Protein AF-A0A2V6SIL0-F1 (afdb_monomer)

Radius of gyration: 30.92 Å; Cα contacts (8 Å, |Δi|>4): 1369; chains: 1; bounding box: 88×94×76 Å

Solvent-accessible surface area (backbone atoms only — not comparable to full-atom values): 35237 Å² total; per-residue (Å²): 139,83,63,73,65,68,57,54,63,61,58,57,64,60,68,81,67,70,70,85,80,81,82,84,86,81,89,90,87,83,90,81,81,90,75,80,83,78,83,80,82,80,86,76,86,76,74,92,73,89,85,68,92,45,34,38,37,54,43,75,48,79,45,84,50,100,74,30,46,32,41,40,38,36,25,81,34,60,66,51,72,51,77,49,77,44,85,84,74,31,29,44,36,38,39,30,46,50,15,41,59,60,46,94,62,67,49,76,51,93,53,84,52,43,49,32,38,39,60,44,65,73,48,94,47,24,19,33,35,38,39,34,34,78,52,86,71,59,72,50,76,46,85,38,71,50,18,40,37,37,37,37,54,34,100,87,55,84,80,83,87,79,81,85,79,83,77,76,85,82,77,77,85,81,88,78,85,87,82,89,89,86,82,90,81,88,83,90,86,88,87,88,87,80,89,83,90,85,88,87,81,91,85,91,87,87,89,89,90,80,88,81,77,83,88,83,83,88,85,69,87,69,78,67,62,72,49,71,40,36,37,41,34,47,34,42,33,47,48,81,54,88,83,62,94,86,47,71,65,59,47,48,39,43,41,37,39,41,43,36,38,38,48,80,45,101,40,34,36,41,38,40,22,49,34,39,34,43,23,88,85,46,66,88,61,46,44,67,69,42,41,30,42,31,42,35,42,43,62,92,50,36,38,39,35,44,34,29,35,72,64,80,64,46,59,54,86,89,69,48,86,53,48,65,73,38,34,40,36,36,38,80,30,72,90,75,43,52,77,36,36,32,53,34,37,37,45,33,40,45,47,73,73,64,74,69,45,38,45,37,30,45,34,42,37,40,24,77,63,69,73,82,47,50,44,29,37,81,71,40,81,68,25,74,55,79,71,59,90,64,26,63,50,46,58,79,49,69,48,71,52,83,66,43,53,29,39,36,40,38,39,37,33,33,47,89,60,29,41,39,36,41,40,38,39,40,26,52,39,43,68,46,17,42,37,69,43,88,84,49,97,53,63,27,49,28,36,36,36,38,41,37,34,33,42,36,38,28,32,37,35,58,60,83,60,33,34,42,26,30,38,39,38,41,37,46,51,47,45,83,75,48,61,79,87,55,36,82,26,52,54,76,56,36,38,38,38,33,44,33,41,34,38,58,41,72,55,51,94,59,73,12,36,38,37,41,36,43,34,42,35,39,48,58,59,100,84,66,61,32,65,32,46,74,59,72,69,45,52,25,41,35,42,36,37,39,38,37,53,75,47,97,40,59,33,34,39,38,40,37,38,41,31,40,76,87,49,66,30,36,40,39,42,36,40,39,37,32,41,76,54,94,51,32,28,44,38,38,37,38,37,45,53,45,52,42,83,64,58,82,88,57,63,48,40,43,58,52,31,40,68,70,72,27,29,41,34,46,28,45,35,41,52,85

Nearest PDB structures (foldseek):
  5oyk-assembly1_A  TM=5.577E-01  e=7.199E-08  Vibrio cholerae
  1nqe-assembly1_A  TM=4.209E-01  e=1.460E-03  Escherichia coli
  7nsu-assembly1_F  TM=3.405E-01  e=3.612E-04  Escherichia coli K-12
  2guf-assembly1_A  TM=4.016E-01  e=1.081E-02  Escherichia coli
  3m8d-assembly1_A  TM=3.446E-01  e=9.850E-03  Escherichia coli

Structure (mmCIF, N/CA/C/O backbone):
data_AF-A0A2V6SIL0-F1
#
_entry.id   AF-A0A2V6SIL0-F1
#
loop_
_atom_site.group_PDB
_atom_site.id
_atom_site.type_symbol
_atom_site.label_atom_id
_atom_site.label_alt_id
_atom_site.label_comp_id
_atom_site.label_asym_id
_atom_site.label_entity_id
_atom_site.label_seq_id
_atom_site.pdbx_PDB_ins_code
_atom_site.Cartn_x
_atom_site.Cartn_y
_atom_site.Cartn_z
_atom_site.occupancy
_atom_site.B_iso_or_equiv
_atom_site.auth_seq_id
_atom_site.auth_comp_id
_atom_site.auth_asym_id
_atom_site.auth_atom_id
_atom_site.pdbx_PDB_model_num
ATOM 1 N N . MET A 1 1 ? 38.031 22.531 7.186 1.00 39.75 1 MET A N 1
ATOM 2 C CA . MET A 1 1 ? 37.177 23.581 7.786 1.00 39.75 1 MET A CA 1
ATOM 3 C C . MET A 1 1 ? 36.558 24.410 6.668 1.00 39.75 1 MET A C 1
ATOM 5 O O . MET A 1 1 ? 37.208 25.299 6.143 1.00 39.75 1 MET A O 1
ATOM 9 N N . VAL A 1 2 ? 35.334 24.079 6.254 1.00 36.38 2 VAL A N 1
ATOM 10 C CA . VAL A 1 2 ? 34.550 24.878 5.295 1.00 36.38 2 VAL A CA 1
ATOM 11 C C . VAL A 1 2 ? 33.497 25.618 6.114 1.00 36.38 2 VAL A C 1
ATOM 13 O O . VAL A 1 2 ? 32.780 25.004 6.903 1.00 36.38 2 VAL A O 1
ATOM 16 N N . SER A 1 3 ? 33.519 26.946 6.032 1.00 38.94 3 SER A N 1
ATOM 17 C CA . SER A 1 3 ? 32.994 27.841 7.063 1.00 38.94 3 SER A CA 1
ATOM 18 C C . SER A 1 3 ? 31.463 27.858 7.155 1.00 38.94 3 SER A C 1
ATOM 20 O O . SER A 1 3 ? 30.732 27.691 6.175 1.00 38.94 3 SER A O 1
ATOM 22 N N . ALA A 1 4 ? 30.971 28.136 8.365 1.00 39.72 4 ALA A N 1
ATOM 23 C CA . ALA A 1 4 ? 29.560 28.290 8.720 1.00 39.72 4 ALA A CA 1
ATOM 24 C C . ALA A 1 4 ? 28.791 29.343 7.881 1.00 39.72 4 ALA A C 1
ATOM 26 O O . ALA A 1 4 ? 27.559 29.382 7.922 1.00 39.72 4 ALA A O 1
ATOM 27 N N . ALA A 1 5 ? 29.489 30.152 7.074 1.00 35.28 5 ALA A N 1
ATOM 28 C CA . ALA A 1 5 ? 28.899 31.116 6.148 1.00 35.28 5 ALA A CA 1
ATOM 29 C C . ALA A 1 5 ? 28.174 30.443 4.963 1.00 35.28 5 ALA A C 1
ATOM 31 O O . ALA A 1 5 ? 27.100 30.897 4.569 1.00 35.28 5 ALA A O 1
ATOM 32 N N . ALA A 1 6 ? 28.669 29.298 4.468 1.00 37.69 6 ALA A N 1
ATOM 33 C CA . ALA A 1 6 ? 28.013 28.549 3.387 1.00 37.69 6 ALA A CA 1
ATOM 34 C C . ALA A 1 6 ? 26.720 27.845 3.846 1.00 37.69 6 ALA A C 1
ATOM 36 O O . ALA A 1 6 ? 25.821 27.593 3.043 1.00 37.69 6 ALA A O 1
ATOM 37 N N . ARG A 1 7 ? 26.590 27.571 5.155 1.00 40.12 7 ARG A N 1
ATOM 38 C CA . ARG A 1 7 ? 25.347 27.062 5.750 1.00 40.12 7 ARG A CA 1
ATOM 39 C C . ARG A 1 7 ? 24.312 28.176 5.920 1.00 40.12 7 ARG A C 1
ATOM 41 O O . ARG A 1 7 ? 23.167 27.959 5.550 1.00 40.12 7 ARG A O 1
ATOM 48 N N . ARG A 1 8 ? 24.684 29.383 6.371 1.00 37.78 8 ARG A N 1
ATOM 49 C CA . ARG A 1 8 ? 23.722 30.499 6.545 1.00 37.78 8 ARG A CA 1
ATOM 50 C C . ARG A 1 8 ? 23.115 31.001 5.227 1.00 37.78 8 ARG A C 1
ATOM 52 O O . ARG A 1 8 ? 21.925 31.302 5.201 1.00 37.78 8 ARG A O 1
ATOM 59 N N . ALA A 1 9 ? 23.869 30.985 4.125 1.00 34.94 9 ALA A N 1
ATOM 60 C CA . ALA A 1 9 ? 23.345 31.347 2.802 1.00 34.94 9 ALA A CA 1
ATOM 61 C C . ALA A 1 9 ? 22.309 30.339 2.245 1.00 34.94 9 ALA A C 1
ATOM 63 O O . ALA A 1 9 ? 21.453 30.720 1.451 1.00 34.94 9 ALA A O 1
ATOM 64 N N . ARG A 1 10 ? 22.322 29.074 2.703 1.00 39.62 10 ARG A N 1
ATOM 65 C CA . ARG A 1 10 ? 21.319 28.053 2.330 1.00 39.62 10 ARG A CA 1
ATOM 66 C C . ARG A 1 10 ? 20.006 28.151 3.113 1.00 39.62 10 ARG A C 1
ATOM 68 O O . ARG A 1 10 ? 18.981 27.716 2.604 1.00 39.62 10 ARG A O 1
ATOM 75 N N . TRP A 1 11 ? 20.010 28.748 4.307 1.00 33.84 11 TRP A N 1
ATOM 76 C CA . TRP A 1 11 ? 18.786 28.982 5.090 1.00 33.84 11 TRP A CA 1
ATOM 77 C C . TRP A 1 11 ? 18.030 30.244 4.647 1.00 33.84 11 TRP A C 1
ATOM 79 O O . TRP A 1 11 ? 16.808 30.292 4.754 1.00 33.84 11 TRP A O 1
ATOM 89 N N . ALA A 1 12 ? 18.719 31.241 4.079 1.00 31.34 12 ALA A N 1
ATOM 90 C CA . ALA A 1 12 ? 18.074 32.443 3.544 1.00 31.34 12 ALA A CA 1
ATOM 91 C C . ALA A 1 12 ? 17.20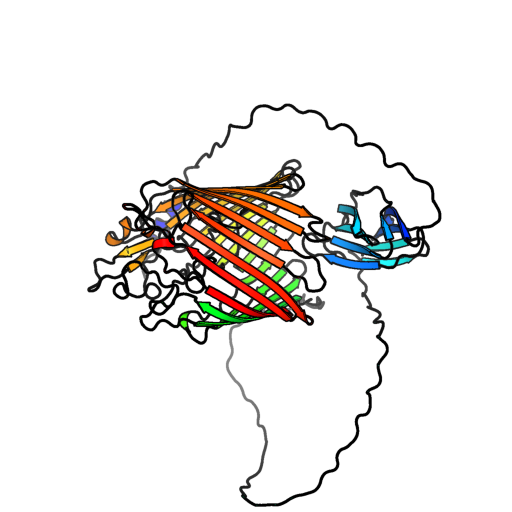8 32.151 2.298 1.00 31.34 12 ALA A C 1
ATOM 93 O O . ALA A 1 12 ? 16.141 32.740 2.148 1.00 31.34 12 ALA A O 1
ATOM 94 N N . SER A 1 13 ? 17.577 31.165 1.465 1.00 37.69 13 SER A N 1
ATOM 95 C CA . SER A 1 13 ? 16.779 30.787 0.283 1.00 37.69 13 SER A CA 1
ATOM 96 C C . SER A 1 13 ? 15.507 29.986 0.605 1.00 37.69 13 SER A C 1
ATOM 98 O O . SER A 1 13 ? 14.745 29.671 -0.311 1.00 37.69 13 SER A O 1
ATOM 100 N N . ILE A 1 14 ? 15.284 29.632 1.876 1.00 39.38 14 ILE A N 1
ATOM 101 C CA . ILE A 1 14 ? 14.040 29.012 2.349 1.00 39.38 14 ILE A CA 1
ATOM 102 C C . ILE A 1 14 ? 12.972 30.086 2.581 1.00 39.38 14 ILE A C 1
ATOM 104 O O . ILE A 1 14 ? 11.799 29.800 2.400 1.00 39.38 14 ILE A O 1
ATOM 108 N N . ARG A 1 15 ? 13.341 31.333 2.906 1.00 38.22 15 ARG A N 1
ATOM 109 C CA . ARG A 1 15 ? 12.367 32.390 3.231 1.00 38.22 15 ARG A CA 1
ATOM 110 C C . ARG A 1 15 ? 11.734 33.039 1.990 1.00 38.22 15 ARG A C 1
ATOM 112 O O . ARG A 1 15 ? 10.560 33.381 2.033 1.00 38.22 15 ARG A O 1
ATOM 119 N N . ASP A 1 16 ? 12.457 33.087 0.869 1.00 35.97 16 ASP A N 1
ATOM 120 C CA . ASP A 1 16 ? 11.997 33.726 -0.380 1.00 35.97 16 ASP A CA 1
ATOM 121 C C . ASP A 1 16 ? 11.245 32.793 -1.354 1.00 35.97 16 ASP A C 1
ATOM 123 O O . ASP A 1 16 ? 10.848 33.214 -2.441 1.00 35.97 16 ASP A O 1
ATOM 127 N N . ARG A 1 17 ? 11.015 31.520 -0.992 1.00 40.94 17 ARG A N 1
ATOM 128 C CA . ARG A 1 17 ? 10.274 30.545 -1.828 1.00 40.94 17 ARG A CA 1
ATOM 129 C C . ARG A 1 17 ? 8.883 30.173 -1.311 1.00 40.94 17 ARG A C 1
ATOM 131 O O . ARG A 1 17 ? 8.177 29.428 -1.982 1.00 40.94 17 ARG A O 1
ATOM 138 N N . TRP A 1 18 ? 8.461 30.731 -0.178 1.00 32.16 18 TRP A N 1
ATOM 139 C CA . TRP A 1 18 ? 7.096 30.605 0.335 1.00 32.16 18 TRP A CA 1
ATOM 140 C C . TRP A 1 18 ? 6.251 31.784 -0.150 1.00 32.16 18 TRP A C 1
ATOM 142 O O . TRP A 1 18 ? 6.000 32.739 0.580 1.00 32.16 18 TRP A O 1
ATOM 152 N N . ARG A 1 19 ? 5.806 31.730 -1.408 1.00 31.75 19 ARG A N 1
ATOM 153 C CA . ARG A 1 19 ? 4.582 32.442 -1.798 1.00 31.75 19 ARG A CA 1
ATOM 154 C C . ARG A 1 19 ? 3.400 31.526 -1.469 1.00 31.75 19 ARG A C 1
ATOM 156 O O . ARG A 1 19 ? 3.478 30.345 -1.805 1.00 31.75 19 ARG A O 1
ATOM 163 N N . PRO A 1 20 ? 2.328 32.011 -0.823 1.00 30.17 20 PRO A N 1
ATOM 164 C CA . PRO A 1 20 ? 1.160 31.181 -0.578 1.00 30.17 20 PRO A CA 1
ATOM 165 C C . PRO A 1 20 ? 0.512 30.832 -1.921 1.00 30.17 20 PRO A C 1
ATOM 167 O O . PRO A 1 20 ? 0.108 31.716 -2.675 1.00 30.17 20 PRO A O 1
ATOM 170 N N . VAL A 1 21 ? 0.431 29.538 -2.231 1.00 29.34 21 VAL A N 1
ATOM 171 C CA . VAL A 1 21 ? -0.469 29.035 -3.269 1.00 29.34 21 VAL A CA 1
ATOM 172 C C . VAL A 1 21 ? -1.865 29.063 -2.657 1.00 29.34 21 VAL A C 1
ATOM 174 O O . VAL A 1 21 ? -2.230 28.203 -1.861 1.00 29.34 21 VAL A O 1
ATOM 177 N N . THR A 1 22 ? -2.627 30.105 -2.971 1.00 28.42 22 THR A N 1
ATOM 178 C CA . THR A 1 22 ? -4.051 30.179 -2.647 1.00 28.42 22 THR A CA 1
ATOM 179 C C . THR A 1 22 ? -4.788 29.192 -3.552 1.00 28.42 22 THR A C 1
ATOM 181 O O . THR A 1 22 ? -5.045 29.490 -4.715 1.00 28.42 22 THR A O 1
ATOM 184 N N . VAL A 1 23 ? -5.093 27.992 -3.051 1.00 26.14 23 VAL A N 1
ATOM 185 C CA . VAL A 1 23 ? -5.953 27.031 -3.759 1.00 26.14 23 VAL A CA 1
ATOM 186 C C . VAL A 1 23 ? -7.405 27.390 -3.459 1.00 26.14 23 VAL A C 1
ATOM 188 O O . VAL A 1 23 ? -7.931 27.075 -2.395 1.00 26.14 23 VAL A O 1
ATOM 191 N N . ALA A 1 24 ? -8.045 28.087 -4.395 1.00 25.91 24 ALA A N 1
ATOM 192 C CA . ALA A 1 24 ? -9.493 28.220 -4.436 1.00 25.91 24 ALA A CA 1
ATOM 193 C C . ALA A 1 24 ? -10.063 27.011 -5.193 1.00 25.91 24 ALA A C 1
ATOM 195 O O . ALA A 1 24 ? -9.971 26.946 -6.415 1.00 25.91 24 ALA A O 1
ATOM 196 N N . ALA A 1 25 ? -10.632 26.050 -4.466 1.00 23.80 25 ALA A N 1
ATOM 197 C CA . ALA A 1 25 ? -11.473 25.004 -5.037 1.00 23.80 25 ALA A CA 1
ATOM 198 C C . ALA A 1 25 ? -12.923 25.296 -4.633 1.00 23.80 25 ALA A C 1
ATOM 200 O O . ALA A 1 25 ? -13.338 25.027 -3.507 1.00 23.80 25 ALA A O 1
ATOM 201 N N . LEU A 1 26 ? -13.675 25.916 -5.542 1.00 24.78 26 LEU A N 1
ATOM 202 C CA . LEU A 1 26 ? -15.107 26.154 -5.404 1.00 24.78 26 LEU A CA 1
ATOM 203 C C . LEU A 1 26 ? -15.767 26.022 -6.781 1.00 24.78 26 LEU A C 1
ATOM 205 O O . LEU A 1 26 ? -15.236 26.513 -7.772 1.00 24.78 26 LEU A O 1
ATOM 209 N N . ILE A 1 27 ? -16.970 25.437 -6.755 1.00 27.08 27 ILE A N 1
ATOM 210 C CA . ILE A 1 27 ? -17.979 25.273 -7.818 1.00 27.08 27 ILE A CA 1
ATOM 211 C C . ILE A 1 27 ? -17.904 23.943 -8.591 1.00 27.08 27 ILE A C 1
ATOM 213 O O . ILE A 1 27 ? -17.247 23.836 -9.617 1.00 27.08 27 ILE A O 1
ATOM 217 N N . ALA A 1 28 ? -18.693 22.963 -8.132 1.00 25.38 28 ALA A N 1
ATOM 218 C CA . ALA A 1 28 ? -19.874 22.484 -8.865 1.00 25.38 28 ALA A CA 1
ATOM 219 C C . ALA A 1 28 ? -20.646 21.450 -8.021 1.00 25.38 28 ALA A C 1
ATOM 221 O O . ALA A 1 28 ? -20.381 20.260 -8.100 1.00 25.38 28 ALA A O 1
ATOM 222 N N . LEU A 1 29 ? -21.602 21.907 -7.208 1.00 27.45 29 LEU A N 1
ATOM 223 C CA . LEU A 1 29 ? -22.729 21.102 -6.709 1.00 27.45 29 LEU A CA 1
ATOM 224 C C . LEU A 1 29 ? -23.818 22.079 -6.256 1.00 27.45 29 LEU A C 1
ATOM 226 O O . LEU A 1 29 ? -23.984 22.394 -5.081 1.00 27.45 29 LEU A O 1
ATOM 230 N N . GLY A 1 30 ? -24.497 22.654 -7.246 1.00 24.64 30 GLY A N 1
ATOM 231 C CA . GLY A 1 30 ? -25.684 23.470 -7.052 1.00 24.64 30 GLY A CA 1
ATOM 232 C C . GLY A 1 30 ? -26.906 22.700 -7.527 1.00 24.64 30 GLY A C 1
ATOM 233 O O . GLY A 1 30 ? -27.002 22.384 -8.708 1.00 24.64 30 GLY A O 1
ATOM 234 N N . GLY A 1 31 ? -27.835 22.454 -6.606 1.00 25.52 31 GLY A N 1
ATOM 235 C CA . GLY A 1 31 ? -29.232 22.184 -6.928 1.00 25.52 31 GLY A CA 1
ATOM 236 C C . GLY A 1 31 ? -29.725 20.799 -6.543 1.00 25.52 31 GLY A C 1
ATOM 237 O O . GLY A 1 31 ? -29.851 19.955 -7.411 1.00 25.52 31 GLY A O 1
ATOM 238 N N . LEU A 1 32 ? -30.072 20.609 -5.267 1.00 27.94 32 LEU A N 1
ATOM 239 C CA . LEU A 1 32 ? -31.250 19.858 -4.809 1.00 27.94 32 LEU A CA 1
ATOM 240 C C . LEU A 1 32 ? -31.512 20.287 -3.352 1.00 27.94 32 LEU A C 1
ATOM 242 O O . LEU A 1 32 ? -30.658 20.134 -2.482 1.00 27.94 32 LEU A O 1
ATOM 246 N N . GLY A 1 33 ? -32.656 20.936 -3.117 1.00 27.70 33 GLY A N 1
ATOM 247 C CA . GLY A 1 33 ? -33.053 21.463 -1.808 1.00 27.70 33 GLY A CA 1
ATOM 248 C C . GLY A 1 33 ? -33.404 20.365 -0.790 1.00 27.70 33 GLY A C 1
ATOM 249 O O . GLY A 1 33 ? -33.589 19.207 -1.165 1.00 27.70 33 GLY A O 1
ATOM 250 N N . PRO A 1 34 ? -33.513 20.709 0.505 1.00 29.92 34 PRO A N 1
ATOM 251 C CA . PRO A 1 34 ? -33.703 19.730 1.565 1.00 29.92 34 PRO A CA 1
ATOM 252 C C . PRO A 1 34 ? -35.162 19.263 1.622 1.00 29.92 34 PRO A C 1
ATOM 254 O O . PRO A 1 34 ? -36.055 20.019 1.998 1.00 29.92 34 PRO A O 1
ATOM 257 N N . THR A 1 35 ? -35.418 17.992 1.316 1.00 29.66 35 THR A N 1
ATOM 258 C CA . THR A 1 35 ? -36.627 17.311 1.794 1.00 29.66 35 THR A CA 1
ATOM 259 C C . THR A 1 35 ? -36.329 16.689 3.151 1.00 29.66 35 THR A C 1
ATOM 261 O O . THR A 1 35 ? -35.471 15.814 3.263 1.00 29.66 35 THR A O 1
ATOM 264 N N . ALA A 1 36 ? -37.032 17.156 4.182 1.00 30.06 36 ALA A N 1
ATOM 265 C CA . ALA A 1 36 ? -36.977 16.596 5.526 1.00 30.06 36 ALA A CA 1
ATOM 266 C C . ALA A 1 36 ? -37.270 15.079 5.508 1.00 30.06 36 ALA A C 1
ATOM 268 O O . ALA A 1 36 ? -38.208 14.652 4.824 1.00 30.06 36 ALA A O 1
ATOM 269 N N . PRO A 1 37 ? -36.519 14.249 6.254 1.00 30.95 37 PRO A N 1
ATOM 270 C CA . PRO A 1 37 ? -36.844 12.837 6.377 1.00 30.95 37 PRO A CA 1
ATOM 271 C C . PRO A 1 37 ? -38.151 12.670 7.162 1.00 30.95 37 PRO A C 1
ATOM 273 O O . PRO A 1 37 ? -38.335 13.237 8.240 1.00 30.95 37 PRO A O 1
ATOM 276 N N . ARG A 1 38 ? -39.072 11.879 6.603 1.00 26.67 38 ARG A N 1
ATOM 277 C CA . ARG A 1 38 ? -40.284 11.421 7.292 1.00 26.67 38 ARG A CA 1
ATOM 278 C C . ARG A 1 38 ? -39.901 10.539 8.494 1.00 26.67 38 ARG A C 1
ATOM 280 O O . ARG A 1 38 ? -38.938 9.778 8.385 1.00 26.67 38 ARG A O 1
ATOM 287 N N . PRO A 1 39 ? -40.644 10.601 9.613 1.00 27.52 39 PRO A N 1
ATOM 288 C CA . PRO A 1 39 ? -40.387 9.746 10.764 1.00 27.52 39 PRO A CA 1
ATOM 289 C C . PRO A 1 39 ? -40.615 8.276 10.395 1.00 27.52 39 PRO A C 1
ATOM 291 O O . PRO A 1 39 ? -41.623 7.925 9.781 1.00 27.52 39 PRO A O 1
ATOM 294 N N . VAL A 1 40 ? -39.657 7.428 10.768 1.00 31.28 40 VAL A N 1
ATOM 295 C CA . VAL A 1 40 ? -39.757 5.972 10.653 1.00 31.28 40 VAL A CA 1
ATOM 296 C C . VAL A 1 40 ? -40.749 5.470 11.703 1.00 31.28 40 VAL A C 1
ATOM 298 O O . VAL A 1 40 ? -40.700 5.865 12.867 1.00 31.28 40 VAL A O 1
ATOM 301 N N . THR A 1 41 ? -41.670 4.629 11.249 1.00 30.86 41 THR A N 1
ATOM 302 C CA . THR A 1 41 ? -42.778 4.026 11.988 1.00 30.86 41 THR A CA 1
ATOM 303 C C . THR A 1 41 ? -42.311 3.278 13.243 1.00 30.86 41 THR A C 1
ATOM 305 O O . THR A 1 41 ? -41.265 2.632 13.251 1.00 30.86 41 THR A O 1
ATOM 308 N N . ALA A 1 42 ? -43.107 3.389 14.307 1.00 29.56 42 ALA A N 1
ATOM 309 C CA . ALA A 1 42 ? -42.846 2.882 15.649 1.00 29.56 42 ALA A CA 1
ATOM 310 C C . ALA A 1 42 ? -42.636 1.353 15.732 1.00 29.56 42 ALA A C 1
ATOM 312 O O . ALA A 1 42 ? -43.315 0.577 15.066 1.00 29.56 42 ALA A O 1
ATOM 313 N N . CYS A 1 43 ? -41.730 0.940 16.626 1.00 35.97 43 CYS A N 1
AT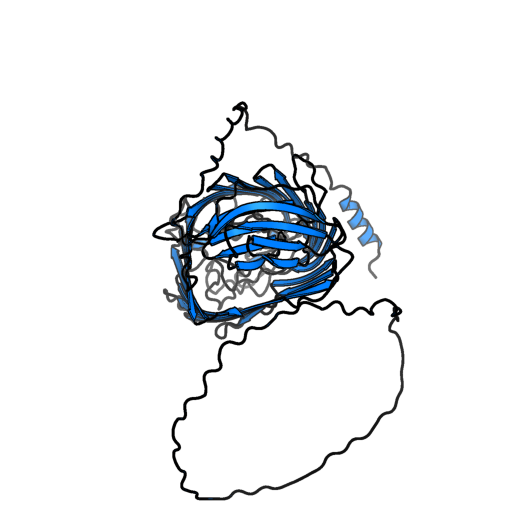OM 314 C CA . CYS A 1 43 ? -41.562 -0.433 17.115 1.00 35.97 43 CYS A CA 1
ATOM 315 C C . CYS A 1 43 ? -42.828 -0.826 17.911 1.00 35.97 43 CYS A C 1
ATOM 317 O O . CYS A 1 43 ? -43.036 -0.321 19.017 1.00 35.97 43 CYS A O 1
ATOM 319 N N . GLU A 1 44 ? -43.691 -1.694 17.381 1.00 33.47 44 GLU A N 1
ATOM 320 C CA . GLU A 1 44 ? -44.789 -2.272 18.167 1.00 33.47 44 GLU A CA 1
ATOM 321 C C . GLU A 1 44 ? -44.227 -3.223 19.239 1.00 33.47 44 GLU A C 1
ATOM 323 O O . GLU A 1 44 ? -43.475 -4.154 18.941 1.00 33.47 44 GLU A O 1
ATOM 328 N N . ARG A 1 45 ? -44.608 -3.010 20.508 1.00 38.12 45 ARG A N 1
ATOM 329 C CA . ARG A 1 45 ? -44.387 -3.982 21.590 1.00 38.12 45 ARG A CA 1
ATOM 330 C C . ARG A 1 45 ? -45.315 -5.179 21.372 1.00 38.12 45 ARG A C 1
ATOM 332 O O . ARG A 1 45 ? -46.446 -5.185 21.849 1.00 38.12 45 ARG A O 1
ATOM 339 N N . GLY A 1 46 ? -44.831 -6.189 20.657 1.00 32.25 46 GLY A N 1
ATOM 340 C CA . GLY A 1 46 ? -45.499 -7.484 20.550 1.00 32.25 46 GLY A CA 1
ATOM 341 C C . GLY A 1 46 ? -45.431 -8.248 21.874 1.00 32.25 46 GLY A C 1
ATOM 342 O O . GLY A 1 46 ? -44.344 -8.528 22.378 1.00 32.25 46 GLY A O 1
ATOM 343 N N . GLY A 1 47 ? -46.597 -8.568 22.438 1.00 31.73 47 GLY A N 1
ATOM 344 C CA . GLY A 1 47 ? -46.741 -9.411 23.623 1.00 31.73 47 GLY A CA 1
ATOM 345 C C . GLY A 1 47 ? -46.186 -10.826 23.425 1.00 31.73 47 GLY A C 1
ATOM 346 O O . GLY A 1 47 ? -46.064 -11.325 22.306 1.00 31.73 47 GLY A O 1
ATOM 347 N N . ALA A 1 48 ? -45.838 -11.465 24.542 1.00 37.06 48 ALA A N 1
ATOM 348 C CA . ALA A 1 48 ? -45.264 -12.802 24.592 1.00 37.06 48 ALA A CA 1
ATOM 349 C C . ALA A 1 48 ? -46.178 -13.842 23.920 1.00 37.06 48 ALA A C 1
ATOM 351 O O . ALA A 1 48 ? -47.257 -14.152 24.421 1.00 37.06 48 ALA A O 1
ATOM 352 N N . VAL A 1 49 ? -45.712 -14.420 22.811 1.00 34.97 49 VAL A N 1
ATOM 353 C CA . VAL A 1 49 ? -46.284 -15.636 22.223 1.00 34.97 49 VAL A CA 1
ATOM 354 C C . VAL A 1 49 ? -45.376 -16.803 22.604 1.00 34.97 49 VAL A C 1
ATOM 356 O O . VAL A 1 49 ? -44.192 -16.830 22.257 1.00 34.97 49 VAL A O 1
ATOM 359 N N . GLY A 1 50 ? -45.928 -17.740 23.377 1.00 39.03 50 GLY A N 1
ATOM 360 C CA . GLY A 1 50 ? -45.260 -18.971 23.789 1.00 39.03 50 GLY A CA 1
ATOM 361 C C . GLY A 1 50 ? -44.887 -19.841 22.588 1.00 39.03 50 GLY A C 1
ATOM 362 O O . GLY A 1 50 ? -45.671 -19.990 21.655 1.00 39.03 50 GLY A O 1
ATOM 363 N N . GLY A 1 51 ? -43.676 -20.404 22.622 1.00 40.59 51 GLY A N 1
ATOM 364 C CA . GLY A 1 51 ? -43.203 -21.386 21.637 1.00 40.59 51 GLY A CA 1
ATOM 365 C C . GLY A 1 51 ? -41.768 -21.197 21.133 1.00 40.59 51 GLY A C 1
ATOM 366 O O . GLY A 1 51 ? -41.264 -22.057 20.420 1.00 40.59 51 GLY A O 1
ATOM 367 N N . SER A 1 52 ? -41.071 -20.116 21.497 1.00 49.16 52 SER A N 1
ATOM 368 C CA . SER A 1 52 ? -39.660 -19.933 21.129 1.00 49.16 52 SER A CA 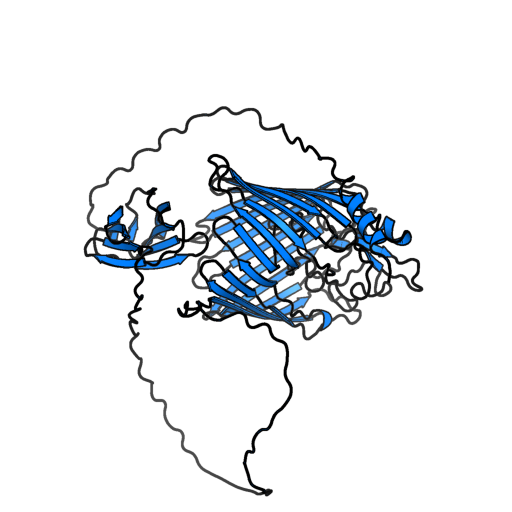1
ATOM 369 C C . SER A 1 52 ? -38.735 -20.548 22.180 1.00 49.16 52 SER A C 1
ATOM 371 O O . SER A 1 52 ? -38.660 -20.059 23.304 1.00 49.16 52 SER A O 1
ATOM 373 N N . THR A 1 53 ? -37.961 -21.568 21.800 1.00 60.16 53 THR A N 1
ATOM 374 C CA . THR A 1 53 ? -36.828 -22.080 22.593 1.00 60.16 53 THR A CA 1
ATOM 375 C C . THR A 1 53 ? -35.649 -21.105 22.645 1.00 60.16 53 THR A C 1
ATOM 377 O O . THR A 1 53 ? -34.647 -21.430 23.274 1.00 60.16 53 THR A O 1
ATOM 380 N N . LEU A 1 54 ? -35.743 -19.928 22.012 1.00 71.12 54 LEU A N 1
ATOM 381 C CA . LEU A 1 54 ? -34.729 -18.874 22.041 1.00 71.12 54 LEU A CA 1
ATOM 382 C C . LEU A 1 54 ? -35.022 -17.839 23.136 1.00 71.12 54 LEU A C 1
ATOM 384 O O . LEU A 1 54 ? -36.159 -17.384 23.283 1.00 71.12 54 LEU A O 1
ATOM 388 N N . VAL A 1 55 ? -33.974 -17.434 23.855 1.00 85.25 55 VAL A N 1
ATOM 389 C CA . VAL A 1 55 ? -33.960 -16.307 24.800 1.00 85.25 55 VAL A CA 1
ATOM 390 C C . VAL A 1 55 ? -34.289 -15.018 24.041 1.00 85.25 55 VAL A C 1
ATOM 392 O O . VAL A 1 55 ? -33.765 -14.807 22.956 1.00 85.25 55 VAL A O 1
ATOM 395 N N . GLN A 1 56 ? -35.121 -14.124 24.568 1.00 88.75 56 GLN A N 1
ATOM 396 C CA . GLN A 1 56 ? -35.343 -12.813 23.939 1.00 88.75 56 GLN A CA 1
ATOM 397 C C . GLN A 1 56 ? -34.549 -11.740 24.674 1.00 88.75 56 GLN A C 1
ATOM 399 O O . GLN A 1 56 ? -34.695 -11.646 25.887 1.00 88.75 56 GLN A O 1
ATOM 404 N N . LEU A 1 57 ? -33.750 -10.941 23.962 1.00 89.75 57 LEU A N 1
ATOM 405 C CA . LEU A 1 57 ? -33.164 -9.701 24.486 1.00 89.75 57 LEU A CA 1
ATOM 406 C C . LEU A 1 57 ? -34.177 -8.573 24.293 1.00 89.75 57 LEU A C 1
ATOM 408 O O . LEU A 1 57 ? -34.403 -8.167 23.156 1.00 89.75 57 LEU A O 1
ATOM 412 N N . THR A 1 58 ? -34.782 -8.086 25.373 1.00 88.25 58 THR A N 1
ATOM 413 C CA . THR A 1 58 ? -35.927 -7.158 25.313 1.00 88.25 58 THR A CA 1
ATOM 414 C C . THR A 1 58 ? -35.559 -5.722 25.662 1.00 88.25 58 THR A C 1
ATOM 416 O O . THR A 1 58 ? -36.185 -4.787 25.167 1.00 88.25 58 THR A O 1
ATOM 419 N N . GLU A 1 59 ? -34.545 -5.522 26.501 1.00 89.94 59 GLU A N 1
ATOM 420 C CA . GLU A 1 59 ? -34.149 -4.191 26.962 1.00 89.94 59 GLU A CA 1
ATOM 421 C C . GLU A 1 59 ? -32.644 -4.127 27.212 1.00 89.94 59 GLU A C 1
ATOM 423 O O . GLU A 1 59 ? -32.046 -5.081 27.713 1.00 89.94 59 GLU A O 1
ATOM 428 N N . VAL A 1 60 ? -32.044 -2.981 26.892 1.00 90.12 60 VAL A N 1
ATOM 429 C CA . VAL A 1 60 ? -30.673 -2.645 27.271 1.00 90.12 60 VAL A CA 1
ATOM 430 C C . VAL A 1 60 ? -30.667 -1.258 27.891 1.00 90.12 60 VAL A C 1
ATOM 432 O O . VAL A 1 60 ? -31.173 -0.313 27.287 1.00 90.12 60 VAL A O 1
ATOM 435 N N . ASN A 1 61 ? -30.099 -1.137 29.090 1.00 89.81 61 ASN A N 1
ATOM 436 C CA . ASN A 1 61 ? -30.064 0.113 29.843 1.00 89.81 61 ASN A CA 1
ATOM 437 C C . ASN A 1 61 ? -28.656 0.388 30.387 1.00 89.81 61 ASN A C 1
ATOM 439 O O . ASN A 1 61 ? -27.920 -0.543 30.706 1.00 89.81 61 ASN A O 1
ATOM 443 N N . VAL A 1 62 ? -28.284 1.662 30.497 1.00 89.31 62 VAL A N 1
ATOM 444 C CA . VAL A 1 62 ? -27.010 2.109 31.072 1.00 89.31 62 VAL A CA 1
ATOM 445 C C . VAL A 1 62 ? -27.310 2.849 32.367 1.00 89.31 62 VAL A C 1
ATOM 447 O O . VAL A 1 62 ? -27.996 3.868 32.353 1.00 89.31 62 VAL A O 1
ATOM 450 N N . GLN A 1 63 ? -26.783 2.354 33.484 1.00 86.19 63 GLN A N 1
ATOM 451 C CA . GLN A 1 63 ? -26.968 2.948 34.806 1.00 86.19 63 GLN A CA 1
ATOM 452 C C . GLN A 1 63 ? -25.620 3.340 35.406 1.00 86.19 63 GLN A C 1
ATOM 454 O O . GLN A 1 63 ? -24.661 2.562 35.385 1.00 86.19 63 GLN A O 1
ATOM 459 N N . ARG A 1 64 ? -25.556 4.546 35.975 1.00 80.12 64 ARG A N 1
ATOM 460 C CA . ARG A 1 64 ? -24.445 4.969 36.829 1.00 80.12 64 ARG A CA 1
ATOM 461 C C . ARG A 1 64 ? -24.704 4.449 38.245 1.00 80.12 64 ARG A C 1
ATOM 463 O O . ARG A 1 64 ? -25.759 4.731 38.803 1.00 80.12 64 ARG A O 1
ATOM 470 N N . GLN A 1 65 ? -23.754 3.703 38.794 1.00 71.62 65 GLN A N 1
ATOM 471 C CA . GLN A 1 65 ? -23.725 3.277 40.194 1.00 71.62 65 GLN A CA 1
ATOM 472 C C . GLN A 1 65 ? -22.507 3.909 40.881 1.00 71.62 65 GLN A C 1
ATOM 474 O O . GLN A 1 65 ? -21.600 4.394 40.201 1.00 71.62 65 GLN A O 1
ATOM 479 N N . ASP A 1 66 ? -22.477 3.904 42.213 1.00 54.78 66 ASP A N 1
ATOM 480 C CA . ASP A 1 66 ? -21.419 4.556 43.003 1.00 54.78 66 ASP A CA 1
ATOM 481 C C . ASP A 1 66 ? -20.009 3.993 42.713 1.00 54.78 66 ASP A C 1
ATOM 483 O O . ASP A 1 66 ? -19.018 4.710 42.830 1.00 54.78 66 ASP A O 1
ATOM 487 N N . GLU A 1 67 ? -19.923 2.744 42.239 1.00 57.16 67 GLU A N 1
ATOM 488 C CA . GLU A 1 67 ? -18.672 2.041 41.908 1.00 57.16 67 GLU A CA 1
ATOM 489 C C . GLU A 1 67 ? -18.307 2.067 40.406 1.00 57.16 67 GLU A C 1
ATOM 491 O O . GLU A 1 67 ? -17.225 1.618 40.017 1.00 57.16 67 GLU A O 1
ATOM 496 N N . GLY A 1 68 ? -19.157 2.613 39.523 1.00 75.88 68 GLY A N 1
ATOM 497 C CA . GLY A 1 68 ? -18.872 2.688 38.082 1.00 75.88 68 GLY A CA 1
ATOM 498 C C . GLY A 1 68 ? -20.097 2.709 37.168 1.00 75.88 68 GLY A C 1
ATOM 499 O O . GLY A 1 68 ? -21.219 3.011 37.575 1.00 75.88 68 GLY A O 1
ATOM 500 N N . LEU A 1 69 ? -19.881 2.411 35.885 1.00 88.56 69 LEU A N 1
ATOM 501 C CA . LEU A 1 69 ? -20.953 2.330 34.889 1.00 88.56 69 LEU A CA 1
ATOM 502 C C . LEU A 1 69 ? -21.365 0.887 34.655 1.00 88.56 69 LEU A C 1
ATOM 504 O O . LEU A 1 69 ? -20.524 0.012 34.469 1.00 88.56 69 LEU A O 1
ATOM 508 N N . THR A 1 70 ? -22.672 0.655 34.618 1.00 90.00 70 THR A N 1
ATOM 509 C CA . THR A 1 70 ? -23.248 -0.669 34.392 1.00 90.00 70 THR A CA 1
ATOM 510 C C . THR A 1 70 ? -24.137 -0.663 33.157 1.00 90.00 70 THR A C 1
ATOM 512 O O . THR A 1 70 ? -24.918 0.265 32.952 1.00 90.00 70 THR A O 1
ATOM 515 N N . VAL A 1 71 ? -24.014 -1.693 32.320 1.00 92.06 71 VAL A N 1
ATOM 516 C CA . VAL A 1 71 ? -24.913 -1.960 31.194 1.00 92.06 71 VAL A CA 1
ATOM 517 C C . VAL A 1 71 ? -25.728 -3.200 31.532 1.00 92.06 71 VAL A C 1
ATOM 519 O O . VAL A 1 71 ? -25.178 -4.287 31.701 1.00 92.06 71 VAL A O 1
ATOM 522 N N . VAL A 1 72 ? -27.040 -3.034 31.657 1.00 93.00 72 VAL A N 1
ATOM 523 C CA . VAL A 1 72 ? -27.982 -4.096 32.016 1.00 93.00 72 VAL A CA 1
ATOM 524 C C . VAL A 1 72 ? -28.668 -4.594 30.752 1.00 93.00 72 VAL A C 1
ATOM 526 O O . VAL A 1 72 ? -29.325 -3.819 30.059 1.00 93.00 72 VAL A O 1
ATOM 529 N N . LEU A 1 73 ? -28.523 -5.885 30.467 1.00 93.44 73 LEU A N 1
ATOM 530 C CA . LEU A 1 73 ? -29.146 -6.600 29.356 1.00 93.44 73 LEU A CA 1
ATOM 531 C C . LEU A 1 73 ? -30.297 -7.443 29.907 1.00 93.44 73 LEU A C 1
ATOM 533 O O . LEU A 1 73 ? -30.036 -8.476 30.520 1.00 93.44 73 LEU A O 1
ATOM 537 N N . ARG A 1 74 ? -31.558 -7.041 29.704 1.00 91.94 74 ARG A N 1
ATOM 538 C CA . ARG A 1 74 ? -32.711 -7.849 30.134 1.00 91.94 74 ARG A CA 1
ATOM 539 C C . ARG A 1 74 ? -33.062 -8.895 29.095 1.00 91.94 74 ARG A C 1
ATOM 541 O O . ARG A 1 74 ? -33.277 -8.588 27.919 1.00 91.94 74 ARG A O 1
ATOM 548 N N . THR A 1 75 ? -33.192 -10.122 29.568 1.00 90.00 75 THR A N 1
ATOM 549 C CA . THR A 1 75 ? -33.568 -11.271 28.763 1.00 90.00 75 THR A CA 1
ATOM 550 C C . THR A 1 75 ? -34.670 -12.091 29.424 1.00 90.00 75 THR A C 1
ATOM 552 O O . THR A 1 75 ? -34.811 -12.080 30.641 1.00 90.00 75 THR A O 1
ATOM 555 N N . GLY A 1 76 ? -35.449 -12.837 28.636 1.00 79.19 76 GLY A N 1
ATOM 556 C CA . GLY A 1 76 ? -36.546 -13.656 29.177 1.00 79.19 76 GLY A CA 1
ATOM 557 C C . GLY A 1 76 ? -36.119 -14.803 30.114 1.00 79.19 76 GLY A C 1
ATOM 558 O O . GLY A 1 76 ? -36.971 -15.370 30.790 1.00 79.19 76 GLY A O 1
ATOM 559 N N . ARG A 1 77 ? -34.832 -15.175 30.118 1.00 82.69 77 ARG A N 1
ATOM 560 C CA . ARG A 1 77 ? -34.192 -16.191 30.978 1.00 82.69 77 ARG A CA 1
ATOM 561 C C . ARG A 1 77 ? -32.669 -16.063 30.852 1.00 82.69 77 ARG A C 1
ATOM 563 O O . ARG A 1 77 ? -32.219 -15.521 29.845 1.00 82.69 77 ARG A O 1
ATOM 570 N N . THR A 1 78 ? -31.898 -16.638 31.774 1.00 84.25 78 THR A N 1
ATOM 571 C CA . THR A 1 78 ? -30.422 -16.605 31.750 1.00 84.25 78 THR A CA 1
ATOM 572 C C . THR A 1 78 ? -29.851 -16.999 30.377 1.00 84.25 78 THR A C 1
ATOM 574 O O . THR A 1 78 ? -30.104 -18.118 29.908 1.00 84.25 78 THR A O 1
ATOM 577 N N . PRO A 1 79 ? -29.118 -16.098 29.695 1.00 87.06 79 PRO A N 1
ATOM 578 C CA . PRO A 1 79 ? -28.553 -16.369 28.381 1.00 87.06 79 PRO A CA 1
ATOM 579 C C . PRO A 1 79 ? -27.195 -17.071 28.488 1.00 87.06 79 PRO A C 1
ATOM 581 O O . PRO A 1 79 ? -26.422 -16.809 29.403 1.00 87.06 79 PRO A O 1
ATOM 584 N N . ARG A 1 80 ? -26.860 -17.899 27.493 1.00 88.19 80 ARG A N 1
ATOM 585 C CA . ARG A 1 80 ? -25.457 -18.250 27.222 1.00 88.19 80 ARG A CA 1
ATOM 586 C C . ARG A 1 80 ? -24.824 -17.117 26.428 1.00 88.19 80 ARG A C 1
ATOM 588 O O . ARG A 1 80 ? -25.492 -16.558 25.557 1.00 88.19 80 ARG A O 1
ATOM 595 N N . TYR A 1 81 ? -23.570 -16.774 26.708 1.00 93.69 81 TYR A N 1
ATOM 596 C CA . TYR A 1 81 ? -22.914 -15.672 26.014 1.00 93.69 81 TYR A CA 1
ATOM 597 C C . TYR A 1 81 ? -21.424 -15.904 25.761 1.00 93.69 81 TYR A C 1
ATOM 599 O O . TYR A 1 81 ? -20.757 -16.632 26.492 1.00 93.69 81 TYR A O 1
ATOM 607 N N . ALA A 1 82 ? -20.907 -15.217 24.745 1.00 89.62 82 ALA A N 1
ATOM 608 C CA . ALA A 1 82 ? -19.483 -14.999 24.530 1.00 89.62 82 ALA A CA 1
ATOM 609 C C . ALA A 1 82 ? -19.207 -13.491 24.533 1.00 89.62 82 ALA A C 1
ATOM 611 O O . ALA A 1 82 ? -19.938 -12.724 23.904 1.00 89.62 82 ALA A O 1
ATOM 612 N N . ALA A 1 83 ? -18.167 -13.053 25.241 1.00 89.94 83 ALA A N 1
ATOM 613 C CA . ALA A 1 83 ? -17.767 -11.651 25.296 1.00 89.94 83 ALA A CA 1
ATOM 614 C C . ALA A 1 83 ? -16.338 -11.478 24.773 1.00 89.94 83 ALA A C 1
ATOM 616 O O . ALA A 1 83 ? -15.457 -12.279 25.079 1.00 89.94 83 ALA A O 1
ATOM 617 N N . MET A 1 84 ? -16.101 -10.430 23.989 1.00 86.62 84 MET A N 1
ATOM 618 C CA . MET A 1 84 ? -14.774 -10.094 23.474 1.00 86.62 84 MET A CA 1
ATOM 619 C C . MET A 1 84 ? -14.558 -8.584 23.431 1.00 86.62 84 MET A C 1
ATOM 621 O O . MET A 1 84 ? -15.508 -7.804 23.335 1.00 86.62 84 MET A O 1
ATOM 625 N N . VAL A 1 85 ? -13.291 -8.178 23.481 1.00 88.25 85 VAL A N 1
ATOM 626 C CA . VAL A 1 85 ? -12.876 -6.782 23.314 1.00 88.25 85 VAL A CA 1
ATOM 627 C C . VAL A 1 85 ? -12.278 -6.619 21.927 1.00 88.25 85 VAL A C 1
ATOM 629 O O . VAL A 1 85 ? -11.441 -7.419 21.517 1.00 88.25 85 VAL A O 1
ATOM 632 N N . LEU A 1 86 ? -12.707 -5.581 21.216 1.00 77.50 86 LEU A N 1
ATOM 633 C CA . LEU A 1 86 ? -12.095 -5.164 19.961 1.00 77.50 86 LEU A CA 1
ATOM 634 C C . LEU A 1 86 ? -11.336 -3.860 20.188 1.00 77.50 86 LEU A C 1
ATOM 636 O O . LEU A 1 86 ? -11.898 -2.892 20.705 1.00 77.50 86 LEU A O 1
ATOM 640 N N . ASP A 1 87 ? -10.073 -3.846 19.772 1.00 68.44 87 ASP A N 1
ATOM 641 C CA . ASP A 1 87 ? -9.213 -2.670 19.816 1.00 68.44 87 ASP A CA 1
ATOM 642 C C . ASP A 1 87 ? -9.226 -1.982 18.439 1.00 68.44 87 ASP A C 1
ATOM 644 O O . ASP A 1 87 ? -8.815 -2.569 17.442 1.00 68.44 87 ASP A O 1
ATOM 648 N N . GLY A 1 88 ? -9.707 -0.731 18.393 1.00 52.69 88 GLY A N 1
ATOM 649 C CA . GLY A 1 88 ? -9.704 0.127 17.197 1.00 52.69 88 GLY A CA 1
ATOM 650 C C . GLY A 1 88 ? -11.032 0.208 16.425 1.00 52.69 88 GLY A C 1
ATOM 651 O O . GLY A 1 88 ? -11.142 -0.389 15.357 1.00 52.69 88 GLY A O 1
ATOM 652 N N . PRO A 1 89 ? -12.035 0.997 16.873 1.00 79.94 89 PRO A N 1
ATOM 653 C CA . PRO A 1 89 ? -12.157 1.725 18.147 1.00 79.94 89 PRO A CA 1
ATOM 654 C C . PRO A 1 89 ? -12.549 0.793 19.316 1.00 79.94 89 PRO A C 1
ATOM 656 O O . PRO A 1 89 ? -13.099 -0.276 19.056 1.00 79.94 89 PRO A O 1
ATOM 659 N N . PRO A 1 90 ? -12.288 1.160 20.591 1.00 88.25 90 PRO A N 1
ATOM 660 C CA . PRO A 1 90 ? -12.501 0.264 21.729 1.00 88.25 90 PRO A CA 1
ATOM 661 C C . PRO A 1 90 ? -13.981 -0.097 21.883 1.00 88.25 90 PRO A C 1
ATOM 663 O O . PRO A 1 90 ? -14.839 0.778 22.028 1.00 88.25 90 PRO A O 1
ATOM 666 N N . ARG A 1 91 ? -14.288 -1.394 21.823 1.00 94.56 91 ARG A N 1
ATOM 667 C CA . ARG A 1 91 ? -15.655 -1.927 21.907 1.00 94.56 91 ARG A CA 1
ATOM 668 C C . ARG A 1 91 ? -15.679 -3.208 22.730 1.00 94.56 91 ARG A C 1
ATOM 670 O O . ARG A 1 91 ? -14.801 -4.051 22.570 1.00 94.56 91 ARG A O 1
ATOM 677 N N . ILE A 1 92 ? -16.717 -3.380 23.543 1.00 94.12 92 ILE A N 1
ATOM 678 C CA . ILE A 1 92 ? -17.052 -4.668 24.164 1.00 94.12 92 ILE A CA 1
ATOM 679 C C . ILE A 1 92 ? -18.201 -5.271 23.360 1.00 94.12 92 ILE A C 1
ATOM 681 O O . ILE A 1 92 ? -19.252 -4.645 23.212 1.00 94.12 92 ILE A O 1
ATOM 685 N N . VAL A 1 93 ? -17.993 -6.466 22.817 1.00 94.81 93 VAL A N 1
ATOM 686 C CA . VAL A 1 93 ? -18.990 -7.205 22.037 1.00 94.81 93 VAL A CA 1
ATOM 687 C C . VAL A 1 93 ? -19.477 -8.379 22.873 1.00 94.81 93 VAL A C 1
ATOM 689 O O . VAL A 1 93 ? -18.665 -9.176 23.332 1.00 94.81 93 VAL A O 1
ATOM 692 N N . ILE A 1 94 ? -20.791 -8.472 23.064 1.00 95.31 94 ILE A N 1
ATOM 693 C CA . ILE A 1 94 ? -21.468 -9.550 23.786 1.00 95.31 94 ILE A CA 1
ATOM 694 C C . ILE A 1 94 ? -22.396 -10.261 22.804 1.00 95.31 94 ILE A C 1
ATOM 696 O O . ILE A 1 94 ? -23.385 -9.687 22.342 1.00 95.31 94 ILE A O 1
ATOM 700 N N . ASP A 1 95 ? -22.085 -11.516 22.510 1.00 94.06 95 ASP A N 1
ATOM 701 C CA . ASP A 1 95 ? -22.899 -12.399 21.684 1.00 94.06 95 ASP A CA 1
ATOM 702 C C . ASP A 1 95 ? -23.748 -13.288 22.582 1.00 94.06 95 ASP A C 1
ATOM 704 O O . ASP A 1 95 ? -23.224 -14.168 23.256 1.00 94.06 95 ASP A O 1
ATOM 708 N N . LEU A 1 96 ? -25.062 -13.062 22.588 1.00 91.00 96 LEU A N 1
ATOM 709 C CA . LEU A 1 96 ? -26.033 -13.902 23.282 1.00 91.00 96 LEU A CA 1
ATOM 710 C C . LEU A 1 96 ? -26.406 -15.080 22.381 1.00 91.00 96 LEU A C 1
ATOM 712 O O . LEU A 1 96 ? -26.982 -14.891 21.307 1.00 91.00 96 LEU A O 1
ATOM 716 N N . GLU A 1 97 ? -26.087 -16.293 22.813 1.00 88.94 97 GLU A N 1
ATOM 717 C CA . GLU A 1 97 ? -26.383 -17.530 22.098 1.00 88.94 97 GLU A CA 1
ATOM 718 C C . GLU A 1 97 ? -27.803 -18.025 22.366 1.00 88.94 97 GLU A C 1
ATOM 720 O O . GLU A 1 97 ? -28.394 -17.779 23.419 1.00 88.94 97 GLU A O 1
ATOM 725 N N . ALA A 1 98 ? -28.357 -18.748 21.390 1.00 86.81 98 ALA A N 1
ATOM 726 C CA . ALA A 1 98 ? -29.758 -19.151 21.365 1.00 86.81 98 ALA A CA 1
ATOM 727 C C . ALA A 1 98 ? -30.699 -17.974 21.691 1.00 86.81 98 ALA A C 1
ATOM 729 O O . ALA A 1 98 ? -31.681 -18.147 22.415 1.00 86.81 98 ALA A O 1
ATOM 730 N N . ALA A 1 99 ? -30.391 -16.781 21.167 1.00 86.62 99 ALA A N 1
ATOM 731 C CA . ALA A 1 99 ? -31.108 -15.551 21.471 1.00 86.62 99 ALA A CA 1
ATOM 732 C C . ALA A 1 99 ? -31.688 -14.857 20.229 1.00 86.62 99 ALA A C 1
ATOM 734 O O . ALA A 1 99 ? -31.062 -14.780 19.165 1.00 86.62 99 ALA A O 1
ATOM 735 N N . ARG A 1 100 ? -32.899 -14.317 20.393 1.00 89.38 100 ARG A N 1
ATOM 736 C CA . ARG A 1 100 ? -33.585 -13.434 19.453 1.00 89.38 100 ARG A CA 1
ATOM 737 C C . ARG A 1 100 ? -33.454 -11.987 19.921 1.00 89.38 100 ARG A C 1
ATOM 739 O O . ARG A 1 100 ? -33.735 -11.667 21.077 1.00 89.38 100 ARG A O 1
ATOM 746 N N . TYR A 1 101 ? -33.061 -11.114 19.006 1.00 88.75 101 TYR A N 1
ATOM 747 C CA . TYR A 1 101 ? -33.015 -9.676 19.227 1.00 88.75 101 TYR A CA 1
ATOM 748 C C . TYR A 1 101 ? -34.437 -9.096 19.199 1.00 88.75 101 TYR A C 1
ATOM 750 O O . TYR A 1 101 ? -35.128 -9.209 18.186 1.00 88.75 101 TYR A O 1
ATOM 758 N N . ALA A 1 102 ? -34.883 -8.510 20.311 1.00 86.88 102 ALA A N 1
ATOM 759 C CA . ALA A 1 102 ? -36.200 -7.879 20.460 1.00 86.88 102 ALA A CA 1
ATOM 760 C C . ALA A 1 102 ? -36.120 -6.495 21.141 1.00 86.88 102 ALA A C 1
ATOM 762 O O . ALA A 1 102 ? -37.139 -5.921 21.517 1.00 86.88 102 ALA A O 1
ATOM 763 N N . TRP A 1 103 ? -34.910 -5.957 21.304 1.00 88.12 103 TRP A N 1
ATOM 764 C CA . TRP A 1 103 ? -34.664 -4.635 21.867 1.00 88.12 103 TRP A CA 1
ATOM 765 C C . TRP A 1 103 ? -34.675 -3.588 20.748 1.00 88.12 103 TRP A C 1
ATOM 767 O O . TRP A 1 103 ? -34.040 -3.782 19.719 1.00 88.12 103 TRP A O 1
ATOM 777 N N . CYS A 1 104 ? -35.361 -2.459 20.935 1.00 74.75 104 CYS A N 1
ATOM 778 C CA . CYS A 1 104 ? -35.343 -1.355 19.970 1.00 74.75 104 CYS A CA 1
ATOM 779 C C . CYS A 1 104 ? -34.226 -0.362 20.360 1.00 74.75 104 CYS A C 1
ATOM 781 O O . CYS A 1 104 ? -34.468 0.613 21.070 1.00 74.75 104 CYS A O 1
ATOM 783 N N . GLY A 1 105 ? -32.988 -0.669 19.952 1.00 70.62 105 GLY A N 1
ATOM 784 C CA . GLY A 1 105 ? -31.806 0.199 20.066 1.00 70.62 105 GLY A CA 1
ATOM 785 C C . GLY A 1 105 ? -31.441 0.886 18.737 1.00 70.62 105 GLY A C 1
ATOM 786 O O . GLY A 1 105 ? -32.039 0.577 17.708 1.00 70.62 105 GLY A O 1
ATOM 787 N N . PRO A 1 106 ? -30.449 1.798 18.711 1.00 76.12 106 PRO A N 1
ATOM 788 C CA . PRO A 1 106 ? -29.365 1.919 19.685 1.00 76.12 106 PRO A CA 1
ATOM 789 C C . PRO A 1 106 ? -29.630 2.923 20.820 1.00 76.12 106 PRO A C 1
ATOM 791 O O . PRO A 1 106 ? -30.418 3.851 20.677 1.00 76.12 106 PRO A O 1
ATOM 794 N N . LEU A 1 107 ? -28.900 2.774 21.927 1.00 85.19 107 LEU A N 1
ATOM 795 C CA . LEU A 1 107 ? -28.904 3.679 23.078 1.00 85.19 107 LEU A CA 1
ATOM 796 C C . LEU A 1 107 ? -27.626 4.526 23.077 1.00 85.19 107 LEU A C 1
ATOM 798 O O . LEU A 1 107 ? -26.535 4.024 23.343 1.00 85.19 107 LEU A O 1
ATOM 802 N N . THR A 1 108 ? -27.745 5.814 22.773 1.00 83.62 108 THR A N 1
ATOM 803 C CA . THR A 1 108 ? -26.662 6.794 22.957 1.00 83.62 108 THR A CA 1
ATOM 804 C C . THR A 1 108 ? -26.657 7.303 24.392 1.00 83.62 108 THR A C 1
ATOM 806 O O . THR A 1 108 ? -27.720 7.574 24.950 1.00 83.62 108 THR A O 1
ATOM 809 N N . THR A 1 109 ? -25.479 7.459 24.992 1.00 78.12 109 THR A N 1
ATOM 810 C CA . THR A 1 109 ? -25.340 7.931 26.375 1.00 78.12 109 THR A CA 1
ATOM 811 C C . THR A 1 109 ? -24.220 8.964 26.488 1.00 78.12 109 THR A C 1
ATOM 813 O O . THR A 1 109 ? -23.254 8.921 25.735 1.00 78.12 109 THR A O 1
ATOM 816 N N . ASN A 1 110 ? -24.356 9.894 27.437 1.00 75.12 110 ASN A N 1
ATOM 817 C CA . ASN A 1 110 ? -23.345 10.913 27.749 1.00 75.12 110 ASN A CA 1
ATOM 818 C C . ASN A 1 110 ? -22.404 10.464 28.886 1.00 75.12 110 ASN A C 1
ATOM 820 O O . ASN A 1 110 ? -21.714 11.282 29.495 1.00 75.12 110 ASN A O 1
ATOM 824 N N . HIS A 1 111 ? -22.421 9.178 29.240 1.00 80.94 111 HIS A N 1
ATOM 825 C CA . HIS A 1 111 ? -21.671 8.638 30.367 1.00 80.94 111 HIS A CA 1
ATOM 826 C C . HIS A 1 111 ? -20.345 8.009 29.916 1.00 80.94 111 HIS A C 1
ATOM 828 O O . HIS A 1 111 ? -20.300 6.828 29.581 1.00 80.94 111 HIS A O 1
ATOM 834 N N . ASP A 1 112 ? -19.253 8.781 29.966 1.00 78.00 112 ASP A N 1
ATOM 835 C CA . ASP A 1 112 ? -17.890 8.274 29.727 1.00 78.00 112 ASP A CA 1
ATOM 836 C C . ASP A 1 112 ? -17.551 7.102 30.680 1.00 78.00 112 ASP A C 1
ATOM 838 O O . ASP A 1 112 ? -17.768 7.247 31.886 1.00 78.00 112 ASP A O 1
ATOM 842 N N . PRO A 1 113 ? -17.029 5.958 30.181 1.00 87.38 113 PRO A N 1
ATOM 843 C CA . PRO A 1 113 ? -16.457 5.749 28.850 1.00 87.38 113 PRO A CA 1
ATOM 844 C C . PRO A 1 113 ? -17.433 5.243 27.776 1.00 87.38 113 PRO A C 1
ATOM 846 O O . PRO A 1 113 ? -16.990 4.993 26.664 1.00 87.38 113 PRO A O 1
ATOM 849 N N . ILE A 1 114 ? -18.726 5.053 28.047 1.00 91.25 114 ILE A N 1
ATOM 850 C CA . ILE A 1 114 ? -19.673 4.522 27.052 1.00 91.25 114 ILE A CA 1
ATOM 851 C C . ILE A 1 114 ? -20.106 5.652 26.109 1.00 91.25 114 ILE A C 1
ATOM 853 O O . ILE A 1 114 ? -20.668 6.651 26.542 1.00 91.25 114 ILE A O 1
ATOM 857 N N . ARG A 1 115 ? -19.876 5.490 24.802 1.00 88.62 115 ARG A N 1
ATOM 858 C CA . ARG A 1 115 ? -20.381 6.402 23.759 1.00 88.62 115 ARG A CA 1
ATOM 859 C C . ARG A 1 115 ? -21.773 5.992 23.293 1.00 88.62 115 ARG A C 1
ATOM 861 O O . ARG A 1 115 ? -22.679 6.814 23.164 1.00 88.62 115 ARG A O 1
ATOM 868 N N . GLN A 1 116 ? -21.938 4.702 23.018 1.00 92.44 116 GLN A N 1
ATOM 869 C CA . GLN A 1 116 ? -23.173 4.158 22.476 1.00 92.44 116 GLN A CA 1
ATOM 870 C C . GLN A 1 116 ? -23.258 2.659 22.737 1.00 92.44 116 GLN A C 1
ATOM 872 O O . GLN A 1 116 ? -22.259 1.952 22.660 1.00 92.44 116 GLN A O 1
ATOM 877 N N . VAL A 1 117 ? -24.462 2.161 22.991 1.00 92.69 117 VAL A N 1
ATOM 878 C CA . VAL A 1 117 ? -24.764 0.732 22.976 1.00 92.69 117 VAL A CA 1
ATOM 879 C C . VAL A 1 117 ? -25.635 0.448 21.763 1.00 92.69 117 VAL A C 1
ATOM 881 O O . VAL A 1 117 ? -26.674 1.080 21.568 1.00 92.69 117 VAL A O 1
ATOM 884 N N . ARG A 1 118 ? -25.215 -0.487 20.917 1.00 93.38 118 ARG A N 1
ATOM 885 C CA . ARG A 1 118 ? -25.985 -0.955 19.760 1.00 93.38 118 ARG A CA 1
ATOM 886 C C . ARG A 1 118 ? -26.270 -2.432 19.913 1.00 93.38 118 ARG A C 1
ATOM 888 O O . ARG A 1 118 ? -25.527 -3.140 20.582 1.00 93.38 118 ARG A O 1
ATOM 895 N N . GLY A 1 119 ? -27.307 -2.914 19.254 1.00 90.56 119 GLY A N 1
ATOM 896 C CA . GLY A 1 119 ? -27.486 -4.343 19.102 1.00 90.56 119 GLY A CA 1
ATOM 897 C C . GLY A 1 119 ? -28.221 -4.671 17.821 1.00 90.56 119 GLY A C 1
ATOM 898 O O . GLY A 1 119 ? -28.822 -3.798 17.198 1.00 90.56 119 GLY A O 1
ATOM 899 N N . SER A 1 120 ? -28.127 -5.926 17.419 1.00 91.00 120 SER A N 1
ATOM 900 C CA . SER A 1 120 ? -28.853 -6.467 16.279 1.00 91.00 120 SER A CA 1
ATOM 901 C C . SER A 1 120 ? -28.943 -7.987 16.390 1.00 91.00 120 SER A C 1
ATOM 903 O O . SER A 1 120 ? -28.243 -8.628 17.184 1.00 91.00 120 SER A O 1
ATOM 905 N N . GLN A 1 121 ? -29.804 -8.591 15.573 1.00 93.06 121 GLN A N 1
ATOM 906 C CA . GLN A 1 121 ? -29.695 -10.017 15.297 1.00 93.06 121 GLN A CA 1
ATOM 907 C C . GLN A 1 121 ? -28.457 -10.226 14.414 1.00 93.06 121 GLN A C 1
ATOM 909 O O . GLN A 1 121 ? -28.489 -9.901 13.234 1.00 93.06 121 GLN A O 1
ATOM 914 N N . TRP A 1 122 ? -27.364 -10.739 14.983 1.00 84.56 122 TRP A N 1
ATOM 915 C CA . TRP A 1 122 ? -26.104 -10.922 14.251 1.00 84.56 122 TRP A CA 1
ATOM 916 C C . TRP A 1 122 ? -26.187 -12.070 13.246 1.00 84.56 122 TRP A C 1
ATOM 918 O O . TRP A 1 122 ? -25.772 -11.949 12.100 1.00 84.56 122 TRP A O 1
ATOM 928 N N . LYS A 1 123 ? -26.751 -13.192 13.691 1.00 83.12 123 LYS A N 1
ATOM 929 C CA . LYS A 1 123 ? -27.078 -14.366 12.874 1.00 83.12 123 LYS A CA 1
ATOM 930 C C . LYS A 1 123 ? -28.288 -15.077 13.487 1.00 83.12 123 LYS A C 1
ATOM 932 O O . LYS A 1 123 ? -28.611 -14.802 14.649 1.00 83.12 123 LYS A O 1
ATOM 937 N N . PRO A 1 124 ? -28.965 -15.993 12.771 1.00 82.56 124 PRO A N 1
ATOM 938 C CA . PRO A 1 124 ? -30.035 -16.793 13.359 1.00 82.56 124 PRO A CA 1
ATOM 939 C C . PRO A 1 124 ? -29.579 -17.459 14.664 1.00 82.56 124 PRO A C 1
ATOM 941 O O . PRO A 1 124 ? -28.545 -18.125 14.695 1.00 82.56 124 PRO A O 1
ATOM 944 N N . GLY A 1 125 ? -30.324 -17.227 15.747 1.00 83.69 125 GLY A N 1
ATOM 945 C CA . GLY A 1 125 ? -30.011 -17.755 17.076 1.00 83.69 125 GLY A CA 1
ATOM 946 C C . GLY A 1 125 ? -28.906 -17.018 17.845 1.00 83.69 125 GLY A C 1
ATOM 947 O O . GLY A 1 125 ? -28.574 -17.459 18.939 1.00 83.69 125 GLY A O 1
ATOM 948 N N . THR A 1 126 ? -28.347 -15.913 17.338 1.00 91.69 126 THR A N 1
ATOM 949 C CA . THR A 1 126 ? -27.388 -15.081 18.090 1.00 91.69 126 THR A CA 1
ATOM 950 C C . THR A 1 126 ? -27.743 -13.598 18.021 1.00 91.69 126 THR A C 1
ATOM 952 O O . THR A 1 126 ? -27.697 -12.993 16.944 1.00 91.69 126 THR A O 1
ATOM 955 N N . ALA A 1 127 ? -28.056 -13.001 19.171 1.00 91.62 127 ALA A N 1
ATOM 956 C CA . ALA A 1 127 ? -28.246 -11.559 19.310 1.00 91.62 127 ALA A CA 1
ATOM 957 C C . ALA A 1 127 ? -26.935 -10.925 19.791 1.00 91.62 127 ALA A C 1
ATOM 959 O O . ALA A 1 127 ? -26.386 -11.355 20.800 1.00 91.62 127 ALA A O 1
ATOM 960 N N . ARG A 1 128 ? -26.429 -9.915 19.079 1.00 95.25 128 ARG A N 1
ATOM 961 C CA . ARG A 1 128 ? -25.174 -9.235 19.423 1.00 95.25 128 ARG A CA 1
ATOM 962 C C . ARG A 1 128 ? -25.469 -7.878 20.032 1.00 95.25 128 ARG A C 1
ATOM 964 O O . ARG A 1 128 ? -26.269 -7.119 19.484 1.00 95.25 128 ARG A O 1
ATOM 971 N N . VAL A 1 129 ? -24.783 -7.558 21.122 1.00 95.50 129 VAL A N 1
ATOM 972 C CA . VAL A 1 129 ? -24.747 -6.225 21.723 1.00 95.50 129 VAL A CA 1
ATOM 973 C C . VAL A 1 129 ? -23.322 -5.696 21.678 1.00 95.50 129 VAL A C 1
ATOM 975 O O . VAL A 1 129 ? -22.380 -6.386 22.052 1.00 95.50 129 VAL A O 1
ATOM 978 N N . VAL A 1 130 ? -23.160 -4.467 21.204 1.00 95.56 130 VAL A N 1
ATOM 979 C CA . VAL A 1 130 ? -21.876 -3.780 21.077 1.00 95.56 130 VAL A CA 1
ATOM 980 C C . VAL A 1 130 ? -21.913 -2.524 21.933 1.00 95.56 130 VAL A C 1
ATOM 982 O O . VAL A 1 130 ? -22.706 -1.618 21.678 1.00 95.56 130 VAL A O 1
ATOM 985 N N . VAL A 1 131 ? -21.043 -2.466 22.936 1.00 94.75 131 VAL A N 1
ATOM 986 C CA . VAL A 1 131 ? -20.814 -1.287 23.774 1.00 94.75 131 VAL A CA 1
ATOM 987 C C . VAL A 1 131 ? -19.601 -0.551 23.215 1.00 94.75 131 VAL A C 1
ATOM 989 O O . VAL A 1 131 ? -18.468 -1.010 23.351 1.00 94.75 131 VAL A O 1
ATOM 992 N N . GLU A 1 132 ? -19.836 0.572 22.542 1.00 93.38 132 GLU A N 1
ATOM 993 C CA . GLU A 1 132 ? -18.791 1.452 22.022 1.00 93.38 132 GLU A CA 1
ATOM 994 C C . GLU A 1 132 ? -18.227 2.315 23.145 1.00 93.38 132 GLU A C 1
ATOM 996 O O . GLU A 1 132 ? -18.973 3.017 23.833 1.00 93.38 132 GLU A O 1
ATOM 1001 N N . LEU A 1 133 ? -16.905 2.285 23.306 1.00 92.06 133 LEU A N 1
ATOM 1002 C CA . LEU A 1 133 ? -16.203 3.004 24.355 1.00 92.06 133 LEU A CA 1
ATOM 1003 C C . LEU A 1 133 ? -15.410 4.193 23.786 1.00 92.06 133 LEU A C 1
ATOM 1005 O O . LEU A 1 133 ? -15.005 4.213 22.623 1.00 92.06 133 LEU A O 1
ATOM 1009 N N . SER A 1 134 ? -15.175 5.207 24.613 1.00 88.69 134 SER A N 1
ATOM 1010 C CA . SER A 1 134 ? -14.276 6.330 24.332 1.00 88.69 134 SER A CA 1
ATOM 1011 C C . SER A 1 134 ? -12.806 5.970 24.562 1.00 88.69 134 SER A C 1
ATOM 1013 O O . SER A 1 134 ? -11.929 6.576 23.949 1.00 88.69 134 SER A O 1
ATOM 1015 N N . ARG A 1 135 ? -12.551 4.976 25.421 1.00 84.94 135 ARG A N 1
ATOM 1016 C CA . ARG A 1 135 ? -11.235 4.455 25.814 1.00 84.94 135 ARG A CA 1
ATOM 1017 C C . ARG A 1 135 ? -11.351 2.992 26.277 1.00 84.94 135 ARG A C 1
ATOM 1019 O O . ARG A 1 135 ? -12.426 2.612 26.739 1.00 84.94 135 ARG A O 1
ATOM 1026 N N . PRO A 1 136 ? -10.287 2.172 26.185 1.00 84.00 136 PRO A N 1
ATOM 1027 C CA . PRO A 1 136 ? -10.286 0.817 26.741 1.00 84.00 136 PRO A CA 1
ATOM 1028 C C . PRO A 1 136 ? -10.501 0.835 28.262 1.00 84.00 136 PRO A C 1
ATOM 1030 O O . PRO A 1 136 ? -9.828 1.587 28.968 1.00 84.00 136 PRO A O 1
ATOM 1033 N N . VAL A 1 137 ? -11.427 0.012 28.765 1.00 86.75 137 VAL A N 1
ATOM 1034 C CA . VAL A 1 137 ? -11.746 -0.116 30.198 1.00 86.75 137 VAL A CA 1
ATOM 1035 C C . VAL A 1 137 ? -11.965 -1.590 30.541 1.00 86.75 137 VAL A C 1
ATOM 1037 O O . V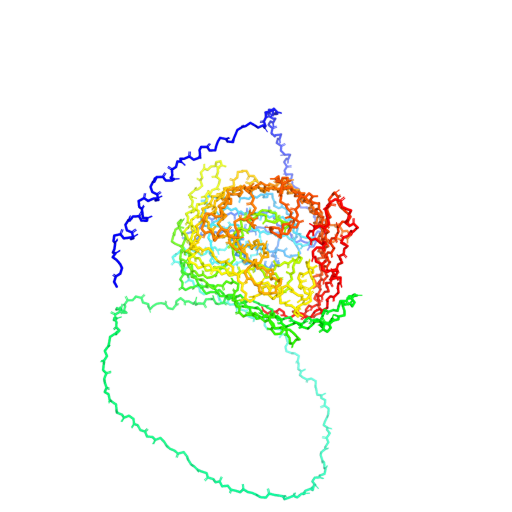AL A 1 137 ? -12.554 -2.329 29.753 1.00 86.75 137 VAL A O 1
ATOM 1040 N N . GLY A 1 138 ? -11.457 -2.025 31.698 1.00 83.25 138 GLY A N 1
ATOM 1041 C CA . GLY A 1 138 ? -11.701 -3.373 32.213 1.00 83.25 138 GLY A CA 1
ATOM 1042 C C . GLY A 1 138 ? -13.174 -3.568 32.574 1.00 83.25 138 GLY A C 1
ATOM 1043 O O . GLY A 1 138 ? -13.846 -2.619 32.978 1.00 83.25 138 GLY A O 1
ATOM 1044 N N . TYR A 1 139 ? -13.683 -4.788 32.434 1.00 91.00 139 TYR A N 1
ATOM 1045 C CA . TYR A 1 139 ? -15.083 -5.084 32.712 1.00 91.00 139 TYR A CA 1
ATOM 1046 C C . TYR A 1 139 ? -15.256 -6.435 33.404 1.00 91.00 139 TYR A C 1
ATOM 1048 O O . TYR A 1 139 ? -14.414 -7.323 33.274 1.00 91.00 139 TYR A O 1
ATOM 1056 N N . SER A 1 140 ? -16.375 -6.591 34.101 1.00 88.69 140 SER A N 1
ATOM 1057 C CA . SER A 1 140 ? -16.882 -7.878 34.576 1.00 88.69 140 SER A CA 1
ATOM 1058 C C . SER A 1 140 ? -18.322 -8.068 34.106 1.00 88.69 140 SER A C 1
ATOM 1060 O O . SER A 1 140 ? -19.048 -7.096 33.890 1.00 88.69 140 SER A O 1
ATOM 1062 N N . ILE A 1 141 ? -18.729 -9.319 33.889 1.00 91.12 141 ILE A N 1
ATOM 1063 C CA . ILE A 1 141 ? -20.107 -9.672 33.537 1.00 91.12 141 ILE A CA 1
ATOM 1064 C C . ILE A 1 141 ? -20.656 -10.546 34.658 1.00 91.12 141 ILE A C 1
ATOM 1066 O O . ILE A 1 141 ? -20.050 -11.549 35.021 1.00 91.12 141 ILE A O 1
ATOM 1070 N N . GLU A 1 142 ? -21.791 -10.137 35.209 1.00 90.50 142 GLU A N 1
ATOM 1071 C CA . GLU A 1 142 ? -22.551 -10.867 36.217 1.00 90.50 142 GLU A CA 1
ATOM 1072 C C . GLU A 1 142 ? -23.783 -11.483 35.540 1.00 90.50 142 GLU A C 1
ATOM 1074 O O . GLU A 1 142 ? -24.592 -10.768 34.938 1.00 90.50 142 GLU A O 1
ATOM 1079 N N . GLU A 1 143 ? -23.920 -12.807 35.616 1.00 90.06 143 GLU A N 1
ATOM 1080 C CA . GLU A 1 143 ? -25.099 -13.518 35.119 1.00 90.06 143 GLU A CA 1
ATOM 1081 C C . GLU A 1 143 ? -26.272 -13.377 36.090 1.00 90.06 143 GLU A C 1
ATOM 1083 O O . GLU A 1 143 ? -26.116 -13.527 37.304 1.00 90.06 143 GLU A O 1
ATOM 1088 N N . ARG A 1 144 ? -27.470 -13.119 35.557 1.00 87.06 144 ARG A N 1
ATOM 1089 C CA . ARG A 1 144 ? -28.711 -13.059 36.335 1.00 87.06 144 ARG A CA 1
ATOM 1090 C C . ARG A 1 144 ? -29.786 -13.977 35.751 1.00 87.06 144 ARG A C 1
ATOM 1092 O O . ARG A 1 144 ? -29.768 -14.284 34.555 1.00 87.06 144 ARG A O 1
ATOM 1099 N N . PRO A 1 145 ? -30.774 -14.397 36.564 1.00 77.38 145 PRO A N 1
ATOM 1100 C CA . PRO A 1 145 ? -31.936 -15.144 36.078 1.00 77.38 145 PRO A CA 1
ATOM 1101 C C . PRO A 1 145 ? -32.676 -14.448 34.924 1.00 77.38 145 PRO A C 1
ATOM 1103 O O . PRO A 1 145 ? -33.228 -15.116 34.052 1.00 77.38 145 PRO A O 1
ATOM 1106 N N . ASP A 1 146 ? -32.652 -13.112 34.900 1.00 85.69 146 ASP A N 1
ATOM 1107 C CA . ASP A 1 146 ? -33.346 -12.253 33.940 1.00 85.69 146 ASP A CA 1
ATOM 1108 C C . ASP A 1 146 ? -32.405 -11.508 32.975 1.00 85.69 146 ASP A C 1
ATOM 1110 O O . ASP A 1 146 ? -32.842 -10.571 32.303 1.00 85.69 146 ASP A O 1
ATOM 1114 N N . GLY A 1 147 ? -31.121 -11.878 32.865 1.00 91.12 147 GLY A N 1
ATOM 1115 C CA . GLY A 1 147 ? -30.201 -11.095 32.038 1.00 91.12 147 GLY A CA 1
ATOM 1116 C C . GLY A 1 147 ? -28.715 -11.223 32.322 1.00 91.12 147 GLY A C 1
ATOM 1117 O O . GLY A 1 147 ? -28.251 -12.159 32.964 1.00 91.12 147 GLY A O 1
ATOM 1118 N N . LEU A 1 148 ? -27.978 -10.224 31.837 1.00 92.44 148 LEU A N 1
ATOM 1119 C CA . LEU A 1 148 ? -26.565 -9.996 32.135 1.00 92.44 148 LEU A CA 1
ATOM 1120 C C . LEU A 1 148 ? -26.368 -8.563 32.625 1.00 92.44 148 LEU A C 1
ATOM 1122 O O . LEU A 1 148 ? -27.005 -7.631 32.125 1.00 92.44 148 LEU A O 1
ATOM 1126 N N . VAL A 1 149 ? -25.439 -8.374 33.557 1.00 92.69 149 VAL A N 1
ATOM 1127 C CA . VAL A 1 149 ? -24.990 -7.049 33.990 1.00 92.69 149 VAL A CA 1
ATOM 1128 C C . VAL A 1 149 ? -23.506 -6.906 33.703 1.00 92.69 149 VAL A C 1
ATOM 1130 O O . VAL A 1 149 ? -22.673 -7.545 34.336 1.00 92.69 149 VAL A O 1
ATOM 1133 N N . LEU A 1 150 ? -23.178 -6.045 32.744 1.00 92.06 150 LEU A N 1
ATOM 1134 C CA . LEU A 1 150 ? -21.812 -5.652 32.426 1.00 92.06 150 LEU A CA 1
ATOM 1135 C C . LEU A 1 150 ? -21.413 -4.479 33.324 1.00 92.06 150 LEU A C 1
ATOM 1137 O O . LEU A 1 150 ? -22.003 -3.406 33.214 1.00 92.06 150 LEU A O 1
ATOM 1141 N N . ARG A 1 151 ? -20.406 -4.647 34.179 1.00 92.19 151 ARG A N 1
ATOM 1142 C CA . ARG A 1 151 ? -19.848 -3.579 35.020 1.00 92.19 151 ARG A CA 1
ATOM 1143 C C . ARG A 1 151 ? -18.522 -3.109 34.435 1.00 92.19 151 ARG A C 1
ATOM 1145 O O . ARG A 1 151 ? -17.635 -3.923 34.193 1.00 92.19 151 ARG A O 1
ATOM 1152 N N . LEU A 1 152 ? -18.385 -1.807 34.204 1.00 88.56 152 LEU A N 1
ATOM 1153 C CA . LEU A 1 152 ? -17.138 -1.177 33.772 1.00 88.56 152 LEU A CA 1
ATOM 1154 C C . LEU A 1 152 ? -16.368 -0.675 34.993 1.00 88.56 152 LEU A C 1
ATOM 1156 O O . LEU A 1 152 ? -16.939 0.017 35.837 1.00 88.56 152 LEU A O 1
ATOM 1160 N N . ALA A 1 153 ? -15.077 -0.997 35.065 1.00 74.62 153 ALA A N 1
ATOM 1161 C CA . ALA A 1 153 ? -14.217 -0.581 36.166 1.00 74.62 153 ALA A CA 1
ATOM 1162 C C . ALA A 1 153 ? -14.070 0.950 36.213 1.00 74.62 153 ALA A C 1
ATOM 1164 O O . ALA A 1 153 ? -13.757 1.593 35.204 1.00 74.62 153 ALA A O 1
ATOM 1165 N N . SER A 1 154 ? -14.267 1.538 37.395 1.00 60.44 154 SER A N 1
ATOM 1166 C CA . SER A 1 154 ? -13.988 2.957 37.624 1.00 60.44 154 SER A CA 1
ATOM 1167 C C . SER A 1 154 ? -12.481 3.245 37.552 1.00 60.44 154 SER A C 1
ATOM 1169 O O . SER A 1 154 ? -11.672 2.388 37.910 1.00 60.44 154 SER A O 1
ATOM 1171 N N . PRO A 1 155 ? -12.054 4.468 37.172 1.00 53.34 155 PRO A N 1
ATOM 1172 C CA . PRO A 1 155 ? -10.633 4.832 37.082 1.00 53.34 155 PRO A CA 1
ATOM 1173 C C . PRO A 1 155 ? -9.829 4.647 38.382 1.00 53.34 155 PRO A C 1
ATOM 1175 O O . PRO A 1 155 ? -8.598 4.668 38.336 1.00 53.34 155 PRO A O 1
ATOM 1178 N N . ALA A 1 156 ? -10.513 4.504 39.521 1.00 40.38 156 ALA A N 1
ATOM 1179 C CA . ALA A 1 156 ? -9.930 4.407 40.854 1.00 40.38 156 ALA A CA 1
ATOM 1180 C C . ALA A 1 156 ? -9.762 2.971 41.382 1.00 40.38 156 ALA A C 1
ATOM 1182 O O . ALA A 1 156 ? -9.048 2.791 42.364 1.00 40.38 156 ALA A O 1
ATOM 1183 N N . GLU A 1 157 ? -10.340 1.948 40.745 1.00 34.78 157 GLU A N 1
ATOM 1184 C CA . GLU A 1 157 ? -10.316 0.592 41.298 1.00 34.78 157 GLU A CA 1
ATOM 1185 C C . GLU A 1 157 ? -10.035 -0.445 40.210 1.00 34.78 157 GLU A C 1
ATOM 1187 O O . GLU A 1 157 ? -10.806 -0.656 39.279 1.00 34.78 157 GLU A O 1
ATOM 1192 N N . SER A 1 158 ? -8.871 -1.082 40.307 1.00 31.11 158 SER A N 1
ATOM 1193 C CA . SER A 1 158 ? -8.586 -2.331 39.608 1.00 31.11 158 SER A CA 1
ATOM 1194 C C . SER A 1 158 ? -8.519 -3.438 40.645 1.00 31.11 158 SER A C 1
ATOM 1196 O O . SER A 1 158 ? -7.675 -3.364 41.542 1.00 31.11 158 SER A O 1
ATOM 1198 N N . PRO A 1 159 ? -9.293 -4.512 40.455 1.00 40.94 159 PRO A N 1
ATOM 1199 C CA . PRO A 1 159 ? -8.769 -5.823 40.782 1.00 40.94 159 PRO A CA 1
ATOM 1200 C C . PRO A 1 159 ? -8.876 -6.819 39.620 1.00 40.94 159 PRO A C 1
ATOM 1202 O O . PRO A 1 159 ? -9.595 -6.646 38.640 1.00 40.94 159 PRO A O 1
ATOM 1205 N N . ARG A 1 160 ? -8.042 -7.849 39.770 1.00 32.62 160 ARG A N 1
ATOM 1206 C CA . ARG A 1 160 ? -7.773 -9.007 38.911 1.00 32.62 160 ARG A CA 1
ATOM 1207 C C . ARG A 1 160 ? -9.017 -9.615 38.248 1.00 32.62 160 ARG A C 1
ATOM 1209 O O . ARG A 1 160 ? -9.964 -9.971 38.936 1.00 32.62 160 ARG A O 1
ATOM 1216 N N . ALA A 1 161 ? -8.919 -9.890 36.947 1.00 31.89 161 ALA A N 1
ATOM 1217 C CA . ALA A 1 161 ? -9.693 -10.951 36.312 1.00 31.89 161 ALA A CA 1
ATOM 1218 C C . ALA A 1 161 ? -9.017 -12.297 36.622 1.00 31.89 161 ALA A C 1
ATOM 1220 O O . ALA A 1 161 ? -7.919 -12.581 36.140 1.00 31.89 161 ALA A O 1
ATOM 1221 N N . GLU A 1 162 ? -9.649 -13.094 37.476 1.00 28.25 162 GLU A N 1
ATOM 1222 C CA . GLU A 1 162 ? -9.354 -14.513 37.643 1.00 28.25 162 GLU A CA 1
ATOM 1223 C C . GLU A 1 162 ? -10.193 -15.271 36.607 1.00 28.25 162 GLU A C 1
ATOM 1225 O O . GLU A 1 162 ? -11.421 -15.242 36.639 1.00 28.25 162 GLU A O 1
ATOM 1230 N N . ILE A 1 163 ? -9.530 -15.877 35.621 1.00 31.47 163 ILE A N 1
ATOM 1231 C CA . ILE A 1 163 ? -10.177 -16.750 34.641 1.00 31.47 163 ILE A CA 1
ATOM 1232 C C . ILE A 1 163 ? -10.312 -18.120 35.304 1.00 31.47 163 ILE A C 1
ATOM 1234 O O . ILE A 1 163 ? -9.318 -18.826 35.479 1.00 31.47 163 ILE A O 1
ATOM 1238 N N . ALA A 1 164 ? -11.535 -18.501 35.672 1.00 26.33 164 ALA A N 1
ATOM 1239 C CA . ALA A 1 164 ? -11.850 -19.879 36.018 1.00 26.33 164 ALA A CA 1
ATOM 1240 C C . ALA A 1 164 ? -11.748 -20.741 34.748 1.00 26.33 164 ALA A C 1
ATOM 1242 O O . ALA A 1 164 ? -12.555 -20.627 33.825 1.00 26.33 164 ALA A O 1
ATOM 1243 N N . VAL A 1 165 ? -10.719 -21.584 34.691 1.00 27.39 165 VAL A N 1
ATOM 1244 C CA . VAL A 1 165 ? -10.527 -22.586 33.640 1.00 27.39 165 VAL A CA 1
ATOM 1245 C C . VAL A 1 165 ? -11.472 -23.755 33.916 1.00 27.39 165 VAL A C 1
ATOM 1247 O O . VAL A 1 165 ? -11.265 -24.511 34.862 1.00 27.39 165 VAL A O 1
ATOM 1250 N N . VAL A 1 166 ? -12.492 -23.935 33.077 1.00 28.77 166 VAL A N 1
ATOM 1251 C CA . VAL A 1 166 ? -13.197 -25.219 32.979 1.00 28.77 166 VAL A CA 1
ATOM 1252 C C . VAL A 1 166 ? -12.289 -26.167 32.194 1.00 28.77 166 VAL A C 1
ATOM 1254 O O . VAL A 1 166 ? -12.069 -25.975 30.999 1.00 28.77 166 VAL A O 1
ATOM 1257 N N . GLN A 1 167 ? -11.717 -27.160 32.877 1.00 27.39 167 GLN A N 1
ATOM 1258 C CA . GLN A 1 167 ? -10.979 -28.246 32.228 1.00 27.39 167 GLN A CA 1
ATOM 1259 C C . GLN A 1 167 ? -11.943 -29.101 31.383 1.00 27.39 167 GLN A C 1
ATOM 1261 O O . GLN A 1 167 ? -12.999 -29.491 31.889 1.00 27.39 167 GLN A O 1
ATOM 1266 N N . PRO A 1 168 ? -11.605 -29.445 30.128 1.00 29.09 168 PRO A N 1
ATOM 1267 C CA . PRO A 1 168 ? -12.286 -30.526 29.426 1.00 29.09 168 PRO A CA 1
ATOM 1268 C C . PRO A 1 168 ? -11.947 -31.879 30.087 1.00 29.09 168 PRO A C 1
ATOM 1270 O O . PRO A 1 168 ? -10.854 -32.025 30.642 1.00 29.09 168 PRO A O 1
ATOM 1273 N N . PRO A 1 169 ? -12.850 -32.877 30.049 1.00 30.14 169 PRO A N 1
ATOM 1274 C CA . PRO A 1 169 ? -12.587 -34.186 30.634 1.00 30.14 169 PRO A CA 1
ATOM 1275 C C . PRO A 1 169 ? -11.366 -34.837 29.972 1.00 30.14 169 PRO A C 1
ATOM 1277 O O . PRO A 1 169 ? -11.289 -34.955 28.749 1.00 30.14 169 PRO A O 1
ATOM 1280 N N . SER A 1 170 ? -10.416 -35.253 30.810 1.00 28.50 170 SER A N 1
ATOM 1281 C CA . SER A 1 170 ? -9.239 -36.031 30.426 1.00 28.50 170 SER A CA 1
ATOM 1282 C C . SER A 1 170 ? -9.675 -37.376 29.839 1.00 28.50 170 SER A C 1
ATOM 1284 O O . SER A 1 170 ? -10.294 -38.188 30.528 1.00 28.50 170 SER A O 1
ATOM 1286 N N . LEU A 1 171 ? -9.363 -37.608 28.564 1.00 32.97 171 LEU A N 1
ATOM 1287 C CA . LEU A 1 171 ? -9.405 -38.939 27.966 1.00 32.97 171 LEU A CA 1
ATOM 1288 C C . LEU A 1 171 ? -8.141 -39.685 28.402 1.00 32.97 171 LEU A C 1
ATOM 1290 O O . LEU A 1 171 ? -7.024 -39.259 28.107 1.00 32.97 171 LEU A O 1
ATOM 1294 N N . ALA A 1 172 ? -8.335 -40.786 29.127 1.00 32.03 172 ALA A N 1
ATOM 1295 C CA . ALA A 1 172 ? -7.273 -41.711 29.494 1.00 32.03 172 ALA A CA 1
ATOM 1296 C C . ALA A 1 172 ? -6.536 -42.228 28.237 1.00 32.03 172 ALA A C 1
ATOM 1298 O O . ALA A 1 172 ? -7.184 -42.453 27.210 1.00 32.03 172 ALA A O 1
ATOM 1299 N N . PRO A 1 173 ? -5.209 -42.449 28.292 1.00 31.27 173 PRO A N 1
ATOM 1300 C CA . PRO A 1 173 ? -4.474 -43.044 27.181 1.00 31.27 173 PRO A CA 1
ATOM 1301 C C . PRO A 1 173 ? -4.939 -44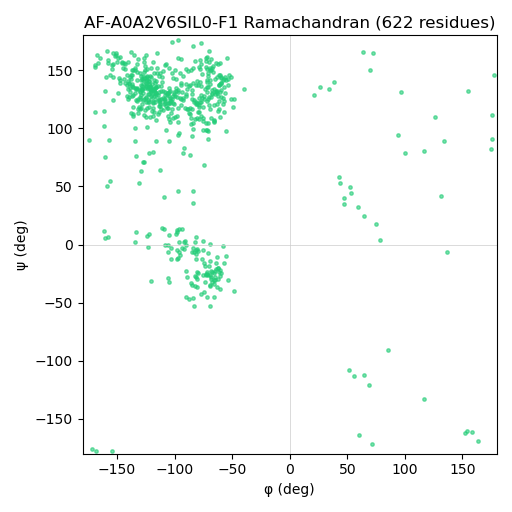.483 26.936 1.00 31.27 173 PRO A C 1
ATOM 1303 O O . PRO A 1 173 ? -4.974 -45.292 27.862 1.00 31.27 173 PRO A O 1
ATOM 1306 N N . ALA A 1 174 ? -5.273 -44.801 25.686 1.00 30.44 174 ALA A N 1
ATOM 1307 C CA . ALA A 1 174 ? -5.471 -46.173 25.244 1.00 30.44 174 ALA A CA 1
ATOM 1308 C C . ALA A 1 174 ? -4.119 -46.906 25.211 1.00 30.44 174 ALA A C 1
ATOM 1310 O O . ALA A 1 174 ? -3.160 -46.434 24.596 1.00 30.44 174 ALA A O 1
ATOM 1311 N N . GLU A 1 175 ? -4.061 -48.055 25.881 1.00 29.83 175 GLU A N 1
ATOM 1312 C CA . GLU A 1 175 ? -2.972 -49.024 25.787 1.00 29.83 175 GLU A CA 1
ATOM 1313 C C . GLU A 1 175 ? -2.825 -49.527 24.344 1.00 29.83 175 GLU A C 1
ATOM 1315 O O . GLU A 1 175 ? -3.800 -49.946 23.719 1.00 29.83 175 GLU A O 1
ATOM 1320 N N . HIS A 1 176 ? -1.592 -49.558 23.840 1.00 32.31 176 HIS A N 1
ATOM 1321 C CA . HIS A 1 176 ? -1.222 -50.413 22.716 1.00 32.31 176 HIS A CA 1
ATOM 1322 C C . HIS A 1 176 ? -0.037 -51.310 23.111 1.00 32.31 176 HIS A C 1
ATOM 1324 O O . HIS A 1 176 ? 0.840 -50.872 23.859 1.00 32.31 176 HIS A O 1
ATOM 1330 N N . PRO A 1 177 ? -0.041 -52.576 22.657 1.00 29.97 177 PRO A N 1
ATOM 1331 C CA . PRO A 1 177 ? 0.734 -53.656 23.252 1.00 29.97 177 PRO A CA 1
ATOM 1332 C C . PRO A 1 177 ? 2.214 -53.649 22.853 1.00 29.97 177 PRO A C 1
ATOM 1334 O O . PRO A 1 177 ? 2.613 -53.194 21.782 1.00 29.97 177 PRO A O 1
ATOM 1337 N N . SER A 1 178 ? 3.005 -54.210 23.761 1.00 27.92 178 SER A N 1
ATOM 1338 C CA . SER A 1 178 ? 4.449 -54.407 23.731 1.00 27.92 178 SER A CA 1
ATOM 1339 C C . SER A 1 178 ? 4.927 -55.357 22.623 1.00 27.92 178 SER A C 1
ATOM 1341 O O . SER A 1 178 ? 4.328 -56.399 22.366 1.00 27.92 178 SER A O 1
ATOM 1343 N N . VAL A 1 179 ? 6.080 -55.029 22.031 1.00 35.06 179 VAL A N 1
ATOM 1344 C CA . VAL A 1 179 ? 6.896 -55.939 21.208 1.00 35.06 179 VAL A CA 1
ATOM 1345 C C . VAL A 1 179 ? 8.225 -56.181 21.949 1.00 35.06 179 VAL A C 1
ATOM 1347 O O . VAL A 1 179 ? 8.820 -55.211 22.423 1.00 35.06 179 VAL A O 1
ATOM 1350 N N . PRO A 1 180 ? 8.681 -57.439 22.115 1.00 34.06 180 PRO A N 1
ATOM 1351 C CA . PRO A 1 180 ? 9.856 -57.778 22.924 1.00 34.06 180 PRO A CA 1
ATOM 1352 C C . PRO A 1 180 ? 11.189 -57.585 22.165 1.00 34.06 180 PRO A C 1
ATOM 1354 O O . PRO A 1 180 ? 11.191 -57.638 20.934 1.00 34.06 180 PRO A O 1
ATOM 1357 N N . PRO A 1 181 ? 12.334 -57.422 22.865 1.00 35.44 181 PRO A N 1
ATOM 1358 C CA . PRO A 1 181 ? 13.656 -57.330 22.246 1.00 35.44 181 PRO A CA 1
ATOM 1359 C C . PRO A 1 181 ? 14.433 -58.659 22.308 1.00 35.44 181 PRO A C 1
ATOM 1361 O O . PRO A 1 181 ? 14.298 -59.425 23.263 1.00 35.44 181 PRO A O 1
ATOM 1364 N N . THR A 1 182 ? 15.299 -58.920 21.323 1.00 28.80 182 THR A N 1
ATOM 1365 C CA . THR A 1 182 ? 16.443 -59.866 21.397 1.00 28.80 182 THR A CA 1
ATOM 1366 C C . THR A 1 182 ? 17.414 -59.607 20.212 1.00 28.80 182 THR A C 1
ATOM 1368 O O . THR A 1 182 ? 16.983 -58.989 19.240 1.00 28.80 182 THR A O 1
ATOM 1371 N N . PRO A 1 183 ? 18.698 -60.036 20.232 1.00 37.72 183 PRO A N 1
ATOM 1372 C CA . PRO A 1 183 ? 19.814 -59.352 20.897 1.00 37.72 183 PRO A CA 1
ATOM 1373 C C . PRO A 1 183 ? 21.028 -59.024 19.980 1.00 37.72 183 PRO A C 1
ATOM 1375 O O . PRO A 1 183 ? 21.195 -59.579 18.902 1.00 37.72 183 PRO A O 1
ATOM 1378 N N . GLU A 1 184 ? 21.858 -58.104 20.485 1.00 30.66 184 GLU A N 1
ATOM 1379 C CA . GLU A 1 184 ? 23.337 -58.005 20.504 1.00 30.66 184 GLU A CA 1
ATOM 1380 C C . GLU A 1 184 ? 24.241 -58.768 19.499 1.00 30.66 184 GLU A C 1
ATOM 1382 O O . GLU A 1 184 ? 24.252 -59.995 19.466 1.00 30.66 184 GLU A O 1
ATOM 1387 N N . SER A 1 185 ? 25.156 -58.018 18.849 1.00 29.98 185 SER A N 1
ATOM 1388 C CA . SER A 1 185 ? 26.597 -58.353 18.733 1.00 29.98 185 SER A CA 1
ATOM 1389 C C . SER A 1 185 ? 27.447 -57.190 18.163 1.00 29.98 185 SER A C 1
ATOM 1391 O O . SER A 1 185 ? 27.250 -56.817 17.010 1.00 29.98 185 SER A O 1
ATOM 1393 N N . ALA A 1 186 ? 28.354 -56.646 18.998 1.00 30.69 186 ALA A N 1
ATOM 1394 C CA . ALA A 1 186 ? 29.815 -56.429 18.810 1.00 30.69 186 ALA A CA 1
ATOM 1395 C C . ALA A 1 186 ? 30.369 -55.976 17.424 1.00 30.69 186 ALA A C 1
ATOM 1397 O O . ALA A 1 186 ? 29.980 -56.510 16.397 1.00 30.69 186 ALA A O 1
ATOM 1398 N N . ASP A 1 187 ? 31.346 -55.064 17.288 1.00 30.97 187 ASP A N 1
ATOM 1399 C CA . ASP A 1 187 ? 32.586 -54.918 18.067 1.00 30.97 187 ASP A CA 1
ATOM 1400 C C . ASP A 1 187 ? 33.315 -53.559 17.831 1.00 30.97 187 ASP A C 1
ATOM 1402 O O . ASP A 1 187 ? 33.163 -52.925 16.788 1.00 30.97 187 ASP A O 1
ATOM 1406 N N . ALA A 1 188 ? 34.109 -53.192 18.846 1.00 29.05 188 ALA A N 1
ATOM 1407 C CA . ALA A 1 188 ? 35.327 -52.372 18.991 1.00 29.05 188 ALA A CA 1
ATOM 1408 C C . ALA A 1 188 ? 35.675 -51.106 18.165 1.00 29.05 188 ALA A C 1
ATOM 1410 O O . ALA A 1 188 ? 35.813 -51.106 16.946 1.00 29.05 188 ALA A O 1
ATOM 1411 N N . GLY A 1 189 ? 36.113 -50.085 18.925 1.00 27.25 189 GLY A N 1
ATOM 1412 C CA . GLY A 1 189 ? 37.064 -49.045 18.501 1.00 27.25 189 GLY A CA 1
ATOM 1413 C C . GLY A 1 189 ? 37.291 -47.959 19.565 1.00 27.25 189 GLY A C 1
ATOM 1414 O O . GLY A 1 189 ? 36.553 -46.985 19.615 1.00 27.25 189 GLY A O 1
ATOM 1415 N N . GLN A 1 190 ? 38.288 -48.156 20.435 1.00 28.72 190 GLN A N 1
ATOM 1416 C CA . GLN A 1 190 ? 38.637 -47.348 21.618 1.00 28.72 190 GLN A CA 1
ATOM 1417 C C . GLN A 1 190 ? 39.216 -45.948 21.321 1.00 28.72 190 GLN A C 1
ATOM 1419 O O . GLN A 1 190 ? 39.865 -45.738 20.301 1.00 28.72 190 GLN A O 1
ATOM 1424 N N . GLY A 1 191 ? 39.099 -45.042 22.304 1.00 26.86 191 GLY A N 1
ATOM 1425 C CA . GLY A 1 191 ? 39.882 -43.802 22.397 1.00 26.86 191 GLY A CA 1
ATOM 1426 C C . GLY A 1 191 ? 39.451 -42.898 23.560 1.00 26.86 191 GLY A C 1
ATOM 1427 O O . GLY A 1 191 ? 38.658 -41.983 23.377 1.00 26.86 191 GLY A O 1
ATOM 1428 N N . THR A 1 192 ? 39.945 -43.189 24.762 1.00 27.59 192 THR A N 1
ATOM 1429 C CA . THR A 1 192 ? 39.818 -42.414 26.014 1.00 27.59 192 THR A CA 1
ATOM 1430 C C . THR A 1 192 ? 40.651 -41.131 26.015 1.00 27.59 192 THR A C 1
ATOM 1432 O O . THR A 1 192 ? 41.813 -41.195 25.637 1.00 27.59 192 THR A O 1
ATOM 1435 N N . GLU A 1 193 ? 40.125 -40.040 26.585 1.00 31.41 193 GLU A N 1
ATOM 1436 C CA . GLU A 1 193 ? 40.781 -39.283 27.670 1.00 31.41 193 GLU A CA 1
ATOM 1437 C C . GLU A 1 193 ? 39.830 -38.251 28.303 1.00 31.41 193 GLU A C 1
ATOM 1439 O O . GLU A 1 193 ? 38.847 -37.807 27.713 1.00 31.41 193 GLU A O 1
ATOM 1444 N N . SER A 1 194 ? 40.089 -37.957 29.570 1.00 27.08 194 SER A N 1
ATOM 1445 C CA . SER A 1 194 ? 39.142 -37.506 30.588 1.00 27.08 194 SER A CA 1
ATOM 1446 C C . SER A 1 194 ? 39.568 -36.202 31.266 1.00 27.08 194 SER A C 1
ATOM 1448 O O . SER A 1 194 ? 40.758 -35.998 31.470 1.00 27.08 194 SER A O 1
ATOM 1450 N N . ALA A 1 195 ? 38.563 -35.463 31.769 1.00 26.98 195 ALA A N 1
ATOM 1451 C CA . ALA A 1 195 ? 38.619 -34.461 32.854 1.00 26.98 195 ALA A CA 1
ATOM 1452 C C . ALA A 1 195 ? 39.376 -33.144 32.524 1.00 26.98 195 ALA A C 1
ATOM 1454 O O . ALA A 1 195 ? 40.282 -33.126 31.715 1.00 26.98 195 ALA A O 1
ATOM 1455 N N . GLN A 1 196 ? 39.078 -31.961 33.071 1.00 26.62 196 GLN A N 1
ATOM 1456 C CA . GLN A 1 196 ? 38.455 -31.591 34.339 1.00 26.62 196 GLN A CA 1
ATOM 1457 C C . GLN A 1 196 ? 38.110 -30.083 34.308 1.00 26.62 196 GLN A C 1
ATOM 1459 O O . GLN A 1 196 ? 38.748 -29.300 33.607 1.00 26.62 196 GLN A O 1
ATOM 1464 N N . ALA A 1 197 ? 37.113 -29.678 35.094 1.00 25.59 197 ALA A N 1
ATOM 1465 C CA . ALA A 1 197 ? 36.746 -28.288 35.359 1.00 25.59 197 ALA A CA 1
ATOM 1466 C C . ALA A 1 197 ? 37.687 -27.619 36.382 1.00 25.59 197 ALA A C 1
ATOM 1468 O O . ALA A 1 197 ? 38.133 -28.301 37.299 1.00 25.59 197 ALA A O 1
ATOM 1469 N N . ALA A 1 198 ? 37.883 -26.295 36.294 1.00 26.00 198 ALA A N 1
ATOM 1470 C CA . ALA A 1 198 ? 37.762 -25.351 37.421 1.00 26.00 198 ALA A CA 1
ATOM 1471 C C . ALA A 1 198 ? 38.115 -23.899 37.032 1.00 26.00 198 ALA A C 1
ATOM 1473 O O . ALA A 1 198 ? 38.992 -23.618 36.224 1.00 26.00 198 ALA A O 1
ATOM 1474 N N . SER A 1 199 ? 37.382 -23.000 37.679 1.00 26.52 199 SER A N 1
ATOM 1475 C CA . SER A 1 199 ? 37.385 -21.535 37.713 1.00 26.52 199 SER A CA 1
ATOM 1476 C C . SER A 1 199 ? 38.658 -20.853 38.240 1.00 26.52 199 SER A C 1
ATOM 1478 O O . SER A 1 199 ? 39.269 -21.367 39.172 1.00 26.52 199 SER A O 1
ATOM 1480 N N . SER A 1 200 ? 38.898 -19.594 37.836 1.00 28.48 200 SER A N 1
ATOM 1481 C CA . SER A 1 200 ? 39.454 -18.562 38.733 1.00 28.48 200 SER A CA 1
ATOM 1482 C C . SER A 1 200 ? 39.148 -17.122 38.283 1.00 28.48 200 SER A C 1
ATOM 1484 O O . SER A 1 200 ? 38.869 -16.838 37.124 1.00 28.48 200 SER A O 1
ATOM 1486 N N . THR A 1 201 ? 39.192 -16.242 39.276 1.00 25.97 201 THR A N 1
ATOM 1487 C CA . THR A 1 201 ? 38.638 -14.894 39.468 1.00 25.97 201 THR A CA 1
ATOM 1488 C C . THR A 1 201 ? 39.505 -13.697 39.029 1.00 25.97 201 THR A C 1
ATOM 1490 O O . THR A 1 201 ? 40.723 -13.753 39.112 1.00 25.97 201 THR A O 1
ATOM 1493 N N . ALA A 1 202 ? 38.804 -12.613 38.653 1.00 24.98 202 ALA A N 1
ATOM 1494 C CA . ALA A 1 202 ? 38.958 -11.157 38.905 1.00 24.98 202 ALA A CA 1
ATOM 1495 C C . ALA A 1 202 ? 40.314 -10.464 39.219 1.00 24.98 202 ALA A C 1
ATOM 1497 O O . ALA A 1 202 ? 41.010 -10.864 40.145 1.00 24.98 202 ALA A O 1
ATOM 1498 N N . ALA A 1 203 ? 40.538 -9.304 38.564 1.00 25.52 203 ALA A N 1
ATOM 1499 C CA . ALA A 1 203 ? 40.915 -7.967 39.111 1.00 25.52 203 ALA A CA 1
ATOM 1500 C C . ALA A 1 203 ? 41.168 -6.989 37.924 1.00 25.52 203 ALA A C 1
ATOM 1502 O O . ALA A 1 203 ? 41.942 -7.313 37.032 1.00 25.52 203 ALA A O 1
ATOM 1503 N N . GLU A 1 204 ? 40.340 -5.963 37.680 1.00 27.12 204 GLU A N 1
ATOM 1504 C CA . GLU A 1 204 ? 40.371 -4.557 38.165 1.00 27.12 204 GLU A CA 1
ATOM 1505 C C . GLU A 1 204 ? 41.027 -3.539 37.199 1.00 27.12 204 GLU A C 1
ATOM 1507 O O . GLU A 1 204 ? 42.154 -3.718 36.752 1.00 27.12 204 GLU A O 1
ATOM 1512 N N . GLY A 1 205 ? 40.324 -2.413 36.973 1.00 23.84 205 GLY A N 1
ATOM 1513 C CA . GLY A 1 205 ? 40.928 -1.101 36.678 1.00 23.84 205 GLY A CA 1
ATOM 1514 C C . GLY A 1 205 ? 40.468 -0.373 35.402 1.00 23.84 205 GLY A C 1
ATOM 1515 O O . GLY A 1 205 ? 40.893 -0.725 34.309 1.00 23.84 205 GLY A O 1
ATOM 1516 N N . GLY A 1 206 ? 39.708 0.729 35.546 1.00 24.72 206 GLY A N 1
ATOM 1517 C CA . GLY A 1 206 ? 39.716 1.837 34.565 1.00 24.72 206 GLY A CA 1
ATOM 1518 C C . GLY A 1 206 ? 38.360 2.408 34.121 1.00 24.72 206 GLY A C 1
ATOM 1519 O O . GLY A 1 206 ? 37.797 2.000 33.115 1.00 24.72 206 GLY A O 1
ATOM 1520 N N . SER A 1 207 ? 37.873 3.407 34.854 1.00 25.97 207 SER A N 1
ATOM 1521 C CA . SER A 1 207 ? 36.646 4.203 34.675 1.00 25.97 207 SER A CA 1
ATOM 1522 C C . SER A 1 207 ? 36.623 5.162 33.466 1.00 25.97 207 SER A C 1
ATOM 1524 O O . SER A 1 207 ? 37.640 5.794 33.193 1.00 25.97 207 SER A O 1
ATOM 1526 N N . ALA A 1 208 ? 35.438 5.431 32.886 1.00 26.44 208 ALA A N 1
ATOM 1527 C CA . ALA A 1 208 ? 34.650 6.669 33.116 1.00 26.44 208 ALA A CA 1
ATOM 1528 C C . ALA A 1 208 ? 33.696 7.032 31.949 1.00 26.44 208 ALA A C 1
ATOM 1530 O O . ALA A 1 208 ? 34.125 7.146 30.805 1.00 26.44 208 ALA A O 1
ATOM 1531 N N . GLY A 1 209 ? 32.427 7.344 32.276 1.00 24.42 209 GLY A N 1
ATOM 1532 C CA . GLY A 1 209 ? 31.623 8.294 31.490 1.00 24.42 209 GLY A CA 1
ATOM 1533 C C . GLY A 1 209 ? 30.196 7.912 31.066 1.00 24.42 209 GLY A C 1
ATOM 1534 O O . GLY A 1 209 ? 29.829 8.236 29.943 1.00 24.42 209 GLY A O 1
ATOM 1535 N N . VAL A 1 210 ? 29.364 7.287 31.912 1.00 28.98 210 VAL A N 1
ATOM 1536 C CA . VAL A 1 210 ? 27.903 7.224 31.669 1.00 28.98 210 VAL A CA 1
ATOM 1537 C C . VAL A 1 210 ? 27.179 8.111 32.678 1.00 28.98 210 VAL A C 1
ATOM 1539 O O . VAL A 1 210 ? 27.309 7.939 33.889 1.00 28.98 210 VAL A O 1
ATOM 1542 N N . LEU A 1 211 ? 26.437 9.087 32.149 1.00 27.69 211 LEU A N 1
ATOM 1543 C CA . LEU A 1 211 ? 25.549 9.981 32.885 1.00 27.69 211 LEU A CA 1
ATOM 1544 C C . LEU A 1 211 ? 24.462 9.150 33.588 1.00 27.69 211 LEU A C 1
ATOM 1546 O O . LEU A 1 211 ? 23.573 8.596 32.942 1.00 27.69 211 LEU A O 1
ATOM 1550 N N . ALA A 1 212 ? 24.533 9.076 34.914 1.00 25.92 212 ALA A N 1
ATOM 1551 C CA . ALA A 1 212 ? 23.497 8.491 35.751 1.00 25.92 212 ALA A CA 1
ATOM 1552 C C . ALA A 1 212 ? 22.277 9.428 35.804 1.00 25.92 212 ALA A C 1
ATOM 1554 O O . ALA A 1 212 ? 22.289 10.451 36.492 1.00 25.92 212 ALA A O 1
ATOM 1555 N N . LEU A 1 213 ? 21.211 9.074 35.085 1.00 30.73 213 LEU A N 1
ATOM 1556 C CA . LEU A 1 213 ? 19.868 9.570 35.374 1.00 30.73 213 LEU A CA 1
ATOM 1557 C C . LEU A 1 213 ? 19.326 8.772 36.564 1.00 30.73 213 LEU A C 1
ATOM 1559 O O . LEU A 1 213 ? 19.260 7.548 36.531 1.00 30.73 213 LEU A O 1
ATOM 1563 N N . ARG A 1 214 ? 19.013 9.494 37.641 1.00 29.14 214 ARG A N 1
ATOM 1564 C CA . ARG A 1 214 ? 18.556 8.966 38.928 1.00 29.14 214 ARG A CA 1
ATOM 1565 C C . ARG A 1 214 ? 17.277 8.132 38.789 1.00 29.14 214 ARG A C 1
ATOM 1567 O O . ARG A 1 214 ? 16.225 8.654 38.426 1.00 29.14 214 ARG A O 1
ATOM 1574 N N . ASP A 1 215 ? 17.384 6.872 39.196 1.00 38.56 215 ASP A N 1
ATOM 1575 C CA . ASP A 1 215 ? 16.289 5.962 39.519 1.00 38.56 215 ASP A CA 1
ATOM 1576 C C . ASP A 1 215 ? 15.526 6.442 40.757 1.00 38.56 215 ASP A C 1
ATOM 1578 O O . ASP A 1 215 ? 16.012 6.302 41.880 1.00 38.56 215 ASP A O 1
ATOM 1582 N N . SER A 1 216 ? 14.319 6.992 40.588 1.00 30.92 216 SER A N 1
ATOM 1583 C CA . SER A 1 216 ? 13.322 7.083 41.673 1.00 30.92 216 SER A CA 1
ATOM 1584 C C . SER A 1 216 ? 11.882 7.267 41.155 1.00 30.92 216 SER A C 1
ATOM 1586 O O . SER A 1 216 ? 11.193 8.181 41.594 1.00 30.92 216 SER A O 1
ATOM 1588 N N . ALA A 1 217 ? 11.400 6.452 40.204 1.00 30.11 217 ALA A N 1
ATOM 1589 C CA . ALA A 1 217 ? 9.960 6.445 39.855 1.00 30.11 217 ALA A CA 1
ATOM 1590 C C . ALA A 1 217 ? 9.423 5.169 39.168 1.00 30.11 217 ALA A C 1
ATOM 1592 O O . ALA A 1 217 ? 8.265 5.142 38.757 1.00 30.11 217 ALA A O 1
ATOM 1593 N N . LEU A 1 218 ? 10.213 4.098 39.037 1.00 35.88 218 LEU A N 1
ATOM 1594 C CA . LEU A 1 218 ? 9.799 2.866 38.349 1.00 35.88 218 LEU A CA 1
ATOM 1595 C C . LEU A 1 218 ? 9.683 1.692 39.329 1.00 35.88 218 LEU A C 1
ATOM 1597 O O . LEU A 1 218 ? 10.404 0.706 39.243 1.00 35.88 218 LEU A O 1
ATOM 1601 N N . SER A 1 219 ? 8.751 1.781 40.278 1.00 33.28 219 SER A N 1
ATOM 1602 C CA . SER A 1 219 ? 8.365 0.638 41.121 1.00 33.28 219 SER A CA 1
ATOM 1603 C C . SER A 1 219 ? 6.849 0.446 41.185 1.00 33.28 219 SER A C 1
ATOM 1605 O O . SER A 1 219 ? 6.244 0.291 42.238 1.00 33.28 219 SER A O 1
ATOM 1607 N N . LYS A 1 220 ? 6.220 0.366 40.012 1.00 35.53 220 LYS A N 1
ATOM 1608 C CA . LYS A 1 220 ? 5.048 -0.492 39.798 1.00 35.53 220 LYS A CA 1
ATOM 1609 C C . LYS A 1 220 ? 5.270 -1.186 38.462 1.00 35.53 220 LYS A C 1
ATOM 1611 O O . LYS A 1 220 ? 5.269 -0.517 37.436 1.00 35.53 220 LYS A O 1
ATOM 1616 N N . ARG A 1 221 ? 5.514 -2.504 38.471 1.00 38.97 221 ARG A N 1
ATOM 1617 C CA . ARG A 1 221 ? 5.535 -3.324 37.248 1.00 38.97 221 ARG A CA 1
ATOM 1618 C C . ARG A 1 221 ? 4.193 -3.128 36.539 1.00 38.97 221 ARG A C 1
ATOM 1620 O O . ARG A 1 221 ? 3.204 -3.751 36.922 1.00 38.97 221 ARG A O 1
ATOM 1627 N N . ALA A 1 222 ? 4.150 -2.252 35.539 1.00 43.53 222 ALA A N 1
ATOM 1628 C CA . ALA A 1 222 ? 3.149 -2.350 34.495 1.00 43.53 222 ALA A CA 1
ATOM 1629 C C . ALA A 1 222 ? 3.325 -3.750 33.897 1.00 43.53 222 ALA A C 1
ATOM 1631 O O . ALA A 1 222 ? 4.443 -4.133 33.550 1.00 43.53 222 ALA A O 1
ATOM 1632 N N . ARG A 1 223 ? 2.268 -4.568 33.889 1.00 46.97 223 ARG A N 1
ATOM 1633 C CA . ARG A 1 223 ? 2.306 -5.814 33.124 1.00 46.97 223 ARG A CA 1
ATOM 1634 C C . ARG A 1 223 ? 2.470 -5.407 31.665 1.00 46.97 223 ARG A C 1
ATOM 1636 O O . ARG A 1 223 ? 1.603 -4.729 31.127 1.00 46.97 223 ARG A O 1
ATOM 1643 N N . THR A 1 224 ? 3.603 -5.756 31.072 1.00 54.91 224 THR A N 1
ATOM 1644 C CA . THR A 1 224 ? 3.818 -5.609 29.638 1.00 54.91 224 THR A CA 1
ATOM 1645 C C . THR A 1 224 ? 2.980 -6.682 28.957 1.00 54.91 224 THR A C 1
ATOM 1647 O O . THR A 1 224 ? 3.381 -7.845 28.924 1.00 54.91 224 THR A O 1
ATOM 1650 N N . ASP A 1 225 ? 1.797 -6.319 28.472 1.00 64.62 225 ASP A N 1
ATOM 1651 C CA . ASP A 1 225 ? 1.002 -7.212 27.636 1.00 64.62 225 ASP A CA 1
ATOM 1652 C C . ASP A 1 225 ? 1.645 -7.239 26.247 1.00 64.62 225 ASP A C 1
ATOM 1654 O O . ASP A 1 225 ? 1.593 -6.265 25.496 1.00 64.62 225 ASP A O 1
ATOM 1658 N N . VAL A 1 226 ? 2.320 -8.345 25.932 1.00 74.50 226 VAL A N 1
ATOM 1659 C CA . VAL A 1 226 ? 2.903 -8.571 24.608 1.00 74.50 226 VAL A CA 1
ATOM 1660 C C . VAL A 1 226 ? 1.834 -9.206 23.739 1.00 74.50 226 VAL A C 1
ATOM 1662 O O . VAL A 1 226 ? 1.426 -10.343 23.974 1.00 74.50 226 VAL A O 1
ATOM 1665 N N . LYS A 1 227 ? 1.383 -8.471 22.724 1.00 85.19 227 LYS A N 1
ATOM 1666 C CA . LYS A 1 227 ? 0.556 -9.035 21.656 1.00 85.19 227 LYS A CA 1
ATOM 1667 C C . LYS A 1 227 ? 1.489 -9.431 20.520 1.00 85.19 227 LYS A C 1
ATOM 1669 O O . LYS A 1 227 ? 2.198 -8.574 19.996 1.00 85.19 227 LYS A O 1
ATOM 1674 N N . MET A 1 228 ? 1.490 -10.716 20.179 1.00 90.56 228 MET A N 1
ATOM 1675 C CA . MET A 1 228 ? 2.221 -11.269 19.045 1.00 90.56 228 MET A CA 1
ATOM 1676 C C . MET A 1 228 ? 1.226 -11.954 18.120 1.00 90.56 228 MET A C 1
ATOM 1678 O O . MET A 1 228 ? 0.361 -12.692 18.584 1.00 90.56 228 MET A O 1
ATOM 1682 N N . LYS A 1 229 ? 1.360 -11.687 16.829 1.00 94.75 229 LYS A N 1
ATOM 1683 C CA . LYS A 1 229 ? 0.713 -12.446 15.762 1.00 94.75 229 LYS A CA 1
ATOM 1684 C C . LYS A 1 229 ? 1.672 -12.531 14.591 1.00 94.75 229 LYS A C 1
ATOM 1686 O O . LYS A 1 229 ? 2.466 -11.611 14.400 1.00 94.75 229 LYS A O 1
ATOM 1691 N N . GLY A 1 230 ? 1.604 -13.575 13.794 1.00 95.38 230 GLY A N 1
ATOM 1692 C CA . GLY A 1 230 ? 2.499 -13.688 12.654 1.00 95.38 230 GLY A CA 1
ATOM 1693 C C . GLY A 1 230 ? 2.150 -14.833 11.736 1.00 95.38 230 GLY A C 1
ATOM 1694 O O . GLY A 1 230 ? 1.140 -15.517 11.912 1.00 95.38 230 GLY A O 1
ATOM 1695 N N . HIS A 1 231 ? 2.996 -15.025 10.734 1.00 96.94 231 HIS A N 1
ATOM 1696 C CA . HIS A 1 231 ? 2.915 -16.197 9.888 1.00 96.94 231 HIS A CA 1
ATOM 1697 C C . HIS A 1 231 ? 4.279 -16.594 9.336 1.00 96.94 231 HIS A C 1
ATOM 1699 O O . HIS A 1 231 ? 5.195 -15.779 9.244 1.00 96.94 231 HIS A O 1
ATOM 1705 N N . VAL A 1 232 ? 4.389 -17.863 8.961 1.00 97.94 232 VAL A N 1
ATOM 1706 C CA . VAL A 1 232 ? 5.456 -18.377 8.101 1.00 97.94 232 VAL A CA 1
ATOM 1707 C C . VAL A 1 232 ? 4.796 -19.009 6.890 1.00 97.94 232 VAL A C 1
ATOM 1709 O O . VAL A 1 232 ? 3.824 -19.751 7.033 1.00 97.94 232 VAL A O 1
ATOM 1712 N N . GLU A 1 233 ? 5.307 -18.719 5.705 1.00 97.81 233 GLU A N 1
ATOM 1713 C CA . GLU A 1 233 ? 4.789 -19.232 4.449 1.00 97.81 233 GLU A CA 1
ATOM 1714 C C . GLU A 1 233 ? 5.917 -19.772 3.576 1.00 97.81 233 GLU A C 1
ATOM 1716 O O . GLU A 1 233 ? 6.963 -19.149 3.415 1.00 97.81 233 GLU A O 1
ATOM 1721 N N . LEU A 1 234 ? 5.681 -20.954 3.014 1.00 97.25 234 LEU A N 1
ATOM 1722 C CA . LEU A 1 234 ? 6.527 -21.559 1.998 1.00 97.25 234 LEU A CA 1
ATOM 1723 C C . LEU A 1 234 ? 5.738 -21.616 0.694 1.00 97.25 234 LEU A C 1
ATOM 1725 O O . LEU A 1 234 ? 4.695 -22.273 0.636 1.00 97.25 234 LEU A O 1
ATOM 1729 N N . GLY A 1 235 ? 6.243 -20.940 -0.330 1.00 96.38 235 GLY A N 1
ATOM 1730 C CA . GLY A 1 235 ? 5.659 -20.863 -1.658 1.00 96.38 235 GLY A CA 1
ATOM 1731 C C . GLY A 1 235 ? 6.533 -21.499 -2.729 1.00 96.38 235 GLY A C 1
ATOM 1732 O O . GLY A 1 235 ? 7.762 -21.476 -2.665 1.00 96.38 235 GLY A O 1
ATOM 1733 N N . TYR A 1 236 ? 5.873 -22.056 -3.738 1.00 94.56 236 TYR A N 1
ATOM 1734 C CA . TYR A 1 236 ? 6.468 -22.439 -5.009 1.00 94.56 236 TYR A CA 1
ATOM 1735 C C . TYR A 1 236 ? 5.686 -21.769 -6.133 1.00 94.56 236 TYR A C 1
ATOM 1737 O O . TYR A 1 236 ? 4.461 -21.890 -6.209 1.00 94.56 236 TYR A O 1
ATOM 1745 N N . ARG A 1 237 ? 6.394 -21.060 -7.007 1.00 92.06 237 ARG A N 1
ATOM 1746 C CA . ARG A 1 237 ? 5.842 -20.363 -8.165 1.00 92.06 237 ARG A CA 1
ATOM 1747 C C . ARG A 1 237 ? 6.447 -20.933 -9.438 1.00 92.06 237 ARG A C 1
ATOM 1749 O O . ARG A 1 237 ? 7.656 -20.854 -9.635 1.00 92.06 237 ARG A O 1
ATOM 1756 N N . ALA A 1 238 ? 5.573 -21.425 -10.306 1.00 90.88 238 ALA A N 1
ATOM 1757 C CA . ALA A 1 238 ? 5.907 -21.902 -11.638 1.00 90.88 238 ALA A CA 1
ATOM 1758 C C . ALA A 1 238 ? 5.414 -20.893 -12.673 1.00 90.88 238 ALA A C 1
ATOM 1760 O O . ALA A 1 238 ? 4.254 -20.462 -12.648 1.00 90.88 238 ALA A O 1
ATOM 1761 N N . PHE A 1 239 ? 6.284 -20.511 -13.599 1.00 88.81 239 PHE A N 1
ATOM 1762 C CA . PHE A 1 239 ? 5.904 -19.625 -14.688 1.00 88.81 239 PHE A CA 1
ATOM 1763 C C . PHE A 1 239 ? 5.512 -20.425 -15.928 1.00 88.81 239 PHE A C 1
ATOM 1765 O O . PHE A 1 239 ? 6.149 -21.407 -16.285 1.00 88.81 239 PHE A O 1
ATOM 1772 N N . LEU A 1 240 ? 4.452 -19.991 -16.611 1.00 88.38 240 LEU A N 1
ATOM 1773 C CA . LEU A 1 240 ? 3.856 -20.768 -17.705 1.00 88.38 240 LEU A CA 1
ATOM 1774 C C . LEU A 1 240 ? 4.538 -20.540 -19.063 1.00 88.38 240 LEU A C 1
ATOM 1776 O O . LEU A 1 240 ? 4.190 -21.191 -20.044 1.00 88.38 240 LEU A O 1
ATOM 1780 N N . ILE A 1 241 ? 5.472 -19.589 -19.138 1.00 82.75 241 ILE A N 1
ATOM 1781 C CA . ILE A 1 241 ? 6.185 -19.217 -20.363 1.00 82.75 241 ILE A CA 1
ATOM 1782 C C . ILE A 1 241 ? 7.681 -19.214 -20.068 1.00 82.75 241 ILE A C 1
ATOM 1784 O O . ILE A 1 241 ? 8.146 -18.400 -19.273 1.00 82.75 241 ILE A O 1
ATOM 1788 N N . ASP A 1 242 ? 8.431 -20.083 -20.738 1.00 77.38 242 ASP A N 1
ATOM 1789 C CA . ASP A 1 242 ? 9.895 -20.085 -20.691 1.00 77.38 242 ASP A CA 1
ATOM 1790 C C . ASP A 1 242 ? 10.445 -18.821 -21.380 1.00 77.38 242 ASP A C 1
ATOM 1792 O O . ASP A 1 242 ? 10.007 -18.419 -22.466 1.00 77.38 242 ASP A O 1
ATOM 1796 N N . ARG A 1 243 ? 11.392 -18.158 -20.716 1.00 72.62 243 ARG A N 1
ATOM 1797 C CA . ARG A 1 243 ? 12.054 -16.942 -21.206 1.00 72.62 243 ARG A CA 1
ATOM 1798 C C . ARG A 1 243 ? 13.411 -17.197 -21.871 1.00 72.62 243 ARG A C 1
ATOM 1800 O O . ARG A 1 243 ? 13.942 -16.277 -22.506 1.00 72.62 243 ARG A O 1
ATOM 1807 N N . GLY A 1 244 ? 13.970 -18.394 -21.731 1.00 63.94 244 GLY A N 1
ATOM 1808 C CA . GLY A 1 244 ? 15.321 -18.753 -22.134 1.00 63.94 244 GLY A CA 1
ATOM 1809 C C . GLY A 1 244 ? 16.404 -17.919 -21.434 1.00 63.94 244 GLY A C 1
ATOM 1810 O O . GLY A 1 244 ? 16.168 -17.217 -20.452 1.00 63.94 244 GLY A O 1
ATOM 1811 N N . ARG A 1 24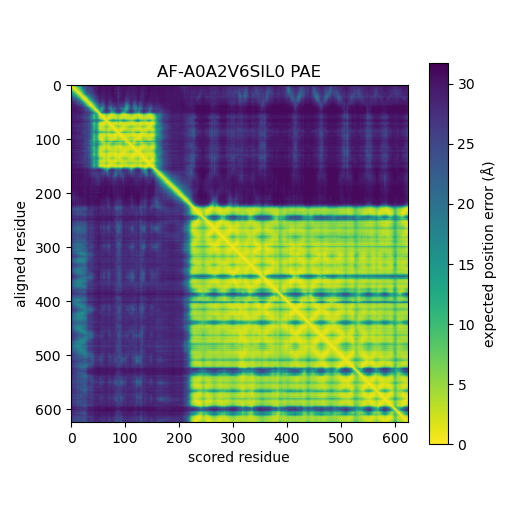5 ? 17.626 -17.960 -21.986 1.00 62.88 245 ARG A N 1
ATOM 1812 C CA . ARG A 1 245 ? 18.796 -17.149 -21.564 1.00 62.88 245 ARG A CA 1
ATOM 1813 C C . ARG A 1 245 ? 19.329 -17.407 -20.144 1.00 62.88 245 ARG A C 1
ATOM 1815 O O . ARG A 1 245 ? 20.002 -16.545 -19.590 1.00 62.88 245 ARG A O 1
ATOM 1822 N N . GLY A 1 246 ? 19.085 -18.593 -19.584 1.00 60.75 246 GLY A N 1
ATOM 1823 C CA . GLY A 1 246 ? 19.637 -18.995 -18.283 1.00 60.75 246 GLY A CA 1
ATOM 1824 C C . GLY A 1 246 ? 18.966 -18.331 -17.077 1.00 60.75 246 GLY A C 1
ATOM 1825 O O . GLY A 1 246 ? 19.552 -18.320 -16.000 1.00 60.75 246 GLY A O 1
ATOM 1826 N N . LEU A 1 247 ? 17.766 -17.769 -17.258 1.00 69.62 247 LEU A N 1
ATOM 1827 C CA . LEU A 1 247 ? 16.915 -17.325 -16.155 1.00 69.62 247 LEU A CA 1
ATOM 1828 C C . LEU A 1 247 ? 16.230 -18.545 -15.535 1.00 69.62 247 LEU A C 1
ATOM 1830 O O . LEU A 1 247 ? 15.785 -19.433 -16.258 1.00 69.62 247 LEU A O 1
ATOM 1834 N N . THR A 1 248 ? 16.124 -18.587 -14.210 1.00 66.19 248 THR A N 1
ATOM 1835 C CA . THR A 1 248 ? 15.402 -19.664 -13.525 1.00 66.19 248 THR A CA 1
ATOM 1836 C C . THR A 1 248 ? 13.897 -19.493 -13.757 1.00 66.19 248 THR A C 1
ATOM 1838 O O . THR A 1 248 ? 13.329 -18.433 -13.476 1.00 66.19 248 THR A O 1
ATOM 1841 N N . ASP A 1 249 ? 13.250 -20.522 -14.306 1.00 67.06 249 ASP A N 1
ATOM 1842 C CA . ASP A 1 249 ? 11.815 -20.498 -14.627 1.00 67.06 249 ASP A CA 1
ATOM 1843 C C . ASP A 1 249 ? 10.906 -20.776 -13.432 1.00 67.06 249 ASP A C 1
ATOM 1845 O O . ASP A 1 249 ? 9.715 -20.484 -13.502 1.00 67.06 249 ASP A O 1
ATOM 1849 N N . ASP A 1 250 ? 11.480 -21.247 -12.329 1.00 75.75 250 ASP A N 1
ATOM 1850 C CA . ASP A 1 250 ? 10.778 -21.558 -11.094 1.00 75.75 250 ASP A CA 1
ATOM 1851 C C . ASP A 1 250 ? 11.328 -20.738 -9.932 1.00 75.75 250 ASP A C 1
ATOM 1853 O O . ASP A 1 250 ? 12.497 -20.349 -9.896 1.00 75.75 250 ASP A O 1
ATOM 1857 N N . ASN A 1 251 ? 10.465 -20.481 -8.958 1.00 83.19 251 ASN A N 1
ATOM 1858 C CA . ASN A 1 251 ? 10.806 -19.737 -7.762 1.00 83.19 251 ASN A CA 1
ATOM 1859 C C . ASN A 1 251 ? 10.297 -20.477 -6.526 1.00 83.19 251 ASN A C 1
ATOM 1861 O O . ASN A 1 251 ? 9.153 -20.926 -6.497 1.00 83.19 251 ASN A O 1
ATOM 1865 N N . VAL A 1 252 ? 11.149 -20.590 -5.512 1.00 89.44 252 VAL A N 1
ATOM 1866 C CA . VAL A 1 252 ? 10.757 -21.036 -4.176 1.00 89.44 252 VAL A CA 1
ATOM 1867 C C . VAL A 1 252 ? 10.972 -19.860 -3.247 1.00 89.44 252 VAL A C 1
ATOM 1869 O O . VAL A 1 252 ? 12.064 -19.294 -3.223 1.00 89.44 252 VAL A O 1
ATOM 1872 N N . ASP A 1 253 ? 9.960 -19.515 -2.464 1.00 91.31 253 ASP A N 1
ATOM 1873 C CA . ASP A 1 253 ? 10.048 -18.410 -1.526 1.00 91.31 253 ASP A CA 1
ATOM 1874 C C . ASP A 1 253 ? 9.630 -18.836 -0.118 1.00 91.31 253 ASP A C 1
ATOM 1876 O O . ASP A 1 253 ? 8.637 -19.530 0.079 1.00 91.31 253 ASP A O 1
ATOM 1880 N N . LEU A 1 254 ? 10.432 -18.438 0.868 1.00 95.38 254 LEU A N 1
ATOM 1881 C CA . LEU A 1 254 ? 10.134 -18.599 2.286 1.00 95.38 254 LEU A CA 1
ATOM 1882 C C . LEU A 1 254 ? 9.944 -17.212 2.885 1.00 95.38 254 LEU A C 1
ATOM 1884 O O . LEU A 1 254 ? 10.902 -16.437 2.958 1.00 95.38 254 LEU A O 1
ATOM 1888 N N . THR A 1 255 ? 8.733 -16.905 3.328 1.00 95.88 255 THR A N 1
ATOM 1889 C CA . THR A 1 255 ? 8.404 -15.646 3.995 1.00 95.88 255 THR A CA 1
ATOM 1890 C C . THR A 1 255 ? 8.020 -15.892 5.449 1.00 95.88 255 THR A C 1
ATOM 1892 O O . THR A 1 255 ? 7.457 -16.923 5.812 1.00 95.88 255 THR A O 1
ATOM 1895 N N . GLY A 1 256 ? 8.388 -14.965 6.322 1.00 96.31 256 GLY A N 1
ATOM 1896 C CA . GLY A 1 256 ? 8.105 -15.036 7.745 1.00 96.31 256 GLY A CA 1
ATOM 1897 C C . GLY A 1 256 ? 7.949 -13.644 8.325 1.00 96.31 256 GLY A C 1
ATOM 1898 O O . GLY A 1 256 ? 8.799 -12.782 8.110 1.00 96.31 256 GLY A O 1
ATOM 1899 N N . GLU A 1 257 ? 6.875 -13.433 9.073 1.00 96.06 257 GLU A N 1
ATOM 1900 C CA . GLU A 1 257 ? 6.511 -12.144 9.653 1.00 96.06 257 GLU A CA 1
ATOM 1901 C C . GLU A 1 257 ? 6.012 -12.328 11.082 1.00 96.06 257 GLU A C 1
ATOM 1903 O O . GLU A 1 257 ? 5.332 -13.306 11.400 1.00 96.06 257 GLU A O 1
ATOM 1908 N N . ALA A 1 258 ? 6.324 -11.368 11.948 1.00 95.88 258 ALA A N 1
ATOM 1909 C CA . ALA A 1 258 ? 5.775 -11.305 13.297 1.00 95.88 258 ALA A CA 1
ATOM 1910 C C . ALA A 1 258 ? 5.466 -9.851 13.644 1.00 95.88 258 ALA A C 1
ATOM 1912 O O . ALA A 1 258 ? 6.351 -9.016 13.565 1.00 95.88 258 ALA A O 1
ATOM 1913 N N . ASP A 1 259 ? 4.239 -9.536 14.038 1.00 95.19 259 ASP A N 1
ATOM 1914 C CA . ASP A 1 259 ? 3.814 -8.222 14.522 1.00 95.19 259 ASP A CA 1
ATOM 1915 C C . ASP A 1 259 ? 3.778 -8.258 16.051 1.00 95.19 259 ASP A C 1
ATOM 1917 O O . ASP A 1 259 ? 2.948 -8.944 16.657 1.00 95.19 259 ASP A O 1
ATOM 1921 N N . LEU A 1 260 ? 4.717 -7.544 16.668 1.00 95.31 260 LEU A N 1
ATOM 1922 C CA . LEU A 1 260 ? 4.890 -7.450 18.108 1.00 95.31 260 LEU A CA 1
ATOM 1923 C C . LEU A 1 260 ? 4.561 -6.033 18.567 1.00 95.31 260 LEU A C 1
ATOM 1925 O O . LEU A 1 260 ? 5.187 -5.057 18.147 1.00 95.31 260 LEU A O 1
ATOM 1929 N N . THR A 1 261 ? 3.604 -5.919 19.483 1.00 94.81 261 THR A N 1
ATOM 1930 C CA . THR A 1 261 ? 3.259 -4.645 20.122 1.00 94.81 261 THR A CA 1
ATOM 1931 C C . THR A 1 261 ? 3.508 -4.722 21.622 1.00 94.81 261 THR A C 1
ATOM 1933 O O . THR A 1 261 ? 3.013 -5.626 22.297 1.00 94.81 261 THR A O 1
ATOM 1936 N N . TYR A 1 262 ? 4.259 -3.745 22.130 1.00 94.19 262 TYR A N 1
ATOM 1937 C CA . TYR A 1 262 ? 4.617 -3.585 23.534 1.00 94.19 262 TYR A CA 1
ATOM 1938 C C . TYR A 1 262 ? 4.116 -2.231 24.043 1.00 94.19 262 TYR A C 1
ATOM 1940 O O . TYR A 1 262 ? 4.661 -1.179 23.697 1.00 94.19 262 TYR A O 1
ATOM 1948 N N . ASP A 1 263 ? 3.103 -2.247 24.903 1.00 93.31 263 ASP A N 1
ATOM 1949 C CA . ASP A 1 263 ? 2.636 -1.049 25.602 1.00 93.31 263 ASP A CA 1
ATOM 1950 C C . ASP A 1 263 ? 3.493 -0.832 26.865 1.00 93.31 263 ASP A C 1
ATOM 1952 O O . ASP A 1 263 ? 3.250 -1.407 27.926 1.00 93.31 263 ASP A O 1
ATOM 1956 N N . LEU A 1 264 ? 4.549 -0.018 26.738 1.00 91.12 264 LEU A N 1
ATOM 1957 C CA . LEU A 1 264 ? 5.503 0.287 27.818 1.00 91.12 264 LEU A CA 1
ATOM 1958 C C . LEU A 1 264 ? 4.861 1.132 28.930 1.00 91.12 264 LEU A C 1
ATOM 1960 O O . LEU A 1 264 ? 5.258 1.066 30.093 1.00 91.12 264 LEU A O 1
ATOM 1964 N N . SER A 1 265 ? 3.876 1.957 28.569 1.00 91.75 265 SER A N 1
ATOM 1965 C CA . SER A 1 265 ? 3.015 2.703 29.489 1.00 91.75 265 SER A CA 1
ATOM 1966 C C . SER A 1 265 ? 1.674 3.018 28.812 1.00 91.75 265 SER A C 1
ATOM 1968 O O . SER A 1 265 ? 1.471 2.687 27.649 1.00 91.75 265 SER A O 1
ATOM 1970 N N . ARG A 1 266 ? 0.768 3.734 29.494 1.00 89.69 266 ARG A N 1
ATOM 1971 C CA . ARG A 1 266 ? -0.515 4.182 28.906 1.00 89.69 266 ARG A CA 1
ATOM 1972 C C . ARG A 1 266 ? -0.368 5.094 27.683 1.00 89.69 266 ARG A C 1
ATOM 1974 O O . ARG A 1 266 ? -1.319 5.238 26.929 1.00 89.69 266 ARG A O 1
ATOM 1981 N N . VAL A 1 267 ? 0.784 5.741 27.534 1.00 94.62 267 VAL A N 1
ATOM 1982 C CA . VAL A 1 267 ? 1.041 6.757 26.503 1.00 94.62 267 VAL A CA 1
ATOM 1983 C C . VAL A 1 267 ? 2.243 6.411 25.632 1.00 94.62 267 VAL A C 1
ATOM 1985 O O . VAL A 1 267 ? 2.556 7.177 24.735 1.00 94.62 267 VAL A O 1
ATOM 1988 N N . LEU A 1 268 ? 2.945 5.304 25.892 1.00 96.00 268 LEU A N 1
ATOM 1989 C CA . LEU A 1 268 ? 4.164 4.936 25.172 1.00 96.00 268 LEU A CA 1
ATOM 1990 C C . LEU A 1 268 ? 4.061 3.503 24.660 1.00 96.00 268 LEU A C 1
ATOM 1992 O O . LEU A 1 268 ? 3.944 2.573 25.461 1.00 96.00 268 LEU A O 1
ATOM 1996 N N . ARG A 1 269 ? 4.170 3.343 23.343 1.00 95.50 269 ARG A N 1
ATOM 1997 C CA . ARG A 1 269 ? 4.081 2.067 22.634 1.00 95.50 269 ARG A CA 1
ATOM 1998 C C . ARG A 1 269 ? 5.314 1.843 21.773 1.00 95.50 269 ARG A C 1
ATOM 2000 O O . ARG A 1 269 ? 5.731 2.735 21.041 1.00 95.50 269 ARG A O 1
ATOM 2007 N N . LEU A 1 270 ? 5.850 0.632 21.822 1.00 96.44 270 LEU A N 1
ATOM 2008 C CA . LEU A 1 270 ? 6.826 0.119 20.869 1.00 96.44 270 LEU A CA 1
ATOM 2009 C C . LEU A 1 270 ? 6.123 -0.898 19.967 1.00 96.44 270 LEU A C 1
ATOM 2011 O O . LEU A 1 270 ? 5.493 -1.830 20.467 1.00 96.44 270 LEU A O 1
ATOM 2015 N N . ARG A 1 271 ? 6.247 -0.739 18.650 1.00 95.50 271 ARG A N 1
ATOM 2016 C CA . ARG A 1 271 ? 5.805 -1.741 17.675 1.00 95.50 271 ARG A CA 1
ATOM 2017 C C . ARG A 1 271 ? 6.994 -2.211 16.856 1.00 95.50 271 ARG A C 1
ATOM 2019 O O . ARG A 1 271 ? 7.773 -1.389 16.376 1.00 95.50 271 ARG A O 1
ATOM 2026 N N . VAL A 1 272 ? 7.119 -3.522 16.702 1.00 96.75 272 VAL A N 1
ATOM 2027 C CA . VAL A 1 272 ? 8.151 -4.161 15.888 1.00 96.75 272 VAL A CA 1
ATOM 2028 C C . VAL A 1 272 ? 7.473 -5.207 15.016 1.00 96.75 272 VAL A C 1
ATOM 2030 O O . VAL A 1 272 ? 6.811 -6.100 15.523 1.00 96.75 272 VAL A O 1
ATOM 2033 N N . HIS A 1 273 ? 7.644 -5.086 13.710 1.00 96.25 273 HIS A N 1
ATOM 2034 C CA . HIS A 1 273 ? 7.087 -5.957 12.692 1.00 96.25 273 HIS A CA 1
ATOM 2035 C C . HIS A 1 273 ? 8.221 -6.442 11.772 1.00 96.25 273 HIS A C 1
ATOM 2037 O O . HIS A 1 273 ? 8.366 -5.944 10.647 1.00 96.25 273 HIS A O 1
ATOM 2043 N N . PRO A 1 274 ? 9.118 -7.324 12.264 1.00 95.25 274 PRO A N 1
ATOM 2044 C CA . PRO A 1 274 ? 10.138 -7.950 11.435 1.00 95.25 274 PRO A CA 1
ATOM 2045 C C . PRO A 1 274 ? 9.516 -8.764 10.303 1.00 95.25 274 PRO A C 1
ATOM 2047 O O . PRO A 1 274 ? 8.497 -9.430 10.491 1.00 95.25 274 PRO A O 1
ATOM 2050 N N . ARG A 1 275 ? 10.208 -8.765 9.162 1.00 93.69 275 ARG A N 1
ATOM 2051 C CA . ARG A 1 275 ? 9.952 -9.687 8.060 1.00 93.69 275 ARG A CA 1
ATOM 2052 C C . ARG A 1 275 ? 11.252 -10.338 7.610 1.00 93.69 275 ARG A C 1
ATOM 2054 O O . ARG A 1 275 ? 12.317 -9.717 7.636 1.00 93.69 275 ARG A O 1
ATOM 2061 N N . VAL A 1 276 ? 11.140 -11.572 7.160 1.00 95.06 276 VAL A N 1
ATOM 2062 C CA . VAL A 1 276 ? 12.190 -12.314 6.477 1.00 95.06 276 VAL A CA 1
ATOM 2063 C C . VAL A 1 276 ? 11.567 -12.871 5.213 1.00 95.06 276 VAL A C 1
ATOM 2065 O O . VAL A 1 276 ? 10.547 -13.540 5.281 1.00 95.06 276 VAL A O 1
ATOM 2068 N N . ALA A 1 277 ? 12.166 -12.589 4.065 1.00 93.62 277 ALA A N 1
ATOM 2069 C CA . ALA A 1 277 ? 11.775 -13.176 2.795 1.00 93.62 277 ALA A CA 1
ATOM 2070 C C . ALA A 1 277 ? 13.030 -13.715 2.116 1.00 93.62 277 ALA A C 1
ATOM 2072 O O . ALA A 1 277 ? 13.945 -12.952 1.807 1.00 93.62 277 ALA A O 1
ATOM 2073 N N . ILE A 1 278 ? 13.084 -15.025 1.913 1.00 94.00 278 ILE A N 1
ATOM 2074 C CA . ILE A 1 278 ? 14.232 -15.730 1.349 1.00 94.00 278 ILE A CA 1
ATOM 2075 C C . ILE A 1 278 ? 13.816 -16.348 0.021 1.00 94.00 278 ILE A C 1
ATOM 2077 O O . ILE A 1 278 ? 12.744 -16.937 -0.086 1.00 94.00 278 ILE A O 1
ATOM 2081 N N . ASP A 1 279 ? 14.677 -16.203 -0.976 1.00 90.00 279 ASP A N 1
ATOM 2082 C CA . ASP A 1 279 ? 14.582 -16.843 -2.281 1.00 90.00 279 ASP A CA 1
ATOM 2083 C C . ASP A 1 279 ? 15.892 -17.619 -2.514 1.00 90.00 279 ASP A C 1
ATOM 2085 O O . ASP A 1 279 ? 16.935 -17.015 -2.786 1.00 90.00 279 ASP A O 1
ATOM 2089 N N . PRO A 1 280 ? 15.898 -18.951 -2.320 1.00 85.38 280 PRO A N 1
ATOM 2090 C CA . PRO A 1 280 ? 17.110 -19.757 -2.448 1.00 85.38 280 PRO A CA 1
ATOM 2091 C C . PRO A 1 280 ? 17.675 -19.795 -3.871 1.00 85.38 280 PRO A C 1
ATOM 2093 O O . PRO A 1 280 ? 18.859 -20.090 -4.038 1.00 85.38 280 PRO A O 1
ATOM 2096 N N . LEU A 1 281 ? 16.839 -19.532 -4.879 1.00 83.19 281 LEU A N 1
ATOM 2097 C CA . LEU A 1 281 ? 17.218 -19.585 -6.289 1.00 83.19 281 LEU A CA 1
ATOM 2098 C C . LEU A 1 281 ? 17.752 -18.233 -6.777 1.00 83.19 281 LEU A C 1
ATOM 2100 O O . LEU A 1 281 ? 18.610 -18.207 -7.655 1.00 83.19 281 LEU A O 1
ATOM 2104 N N . GLU A 1 282 ? 17.305 -17.128 -6.173 1.00 82.31 282 GLU A N 1
ATOM 2105 C CA . GLU A 1 282 ? 17.760 -15.770 -6.480 1.00 82.31 282 GLU A CA 1
ATOM 2106 C C . GLU A 1 282 ? 18.054 -14.973 -5.197 1.00 82.31 282 GLU A C 1
ATOM 2108 O O . GLU A 1 282 ? 17.215 -14.247 -4.661 1.00 82.31 282 GLU A O 1
ATOM 2113 N N . GLN A 1 283 ? 19.293 -15.066 -4.702 1.00 84.94 283 GLN A N 1
ATOM 2114 C CA . GLN A 1 283 ? 19.687 -14.431 -3.438 1.00 84.94 283 GLN A CA 1
ATOM 2115 C C . GLN A 1 283 ? 19.549 -12.900 -3.439 1.00 84.94 283 GLN A C 1
ATOM 2117 O O . GLN A 1 283 ? 19.411 -12.315 -2.360 1.00 84.94 283 GLN A O 1
ATOM 2122 N N . ALA A 1 284 ? 19.569 -12.238 -4.606 1.00 82.81 284 ALA A N 1
ATOM 2123 C CA . ALA A 1 284 ? 19.357 -10.790 -4.700 1.00 82.81 284 ALA A CA 1
ATOM 2124 C C . ALA A 1 284 ? 17.971 -10.366 -4.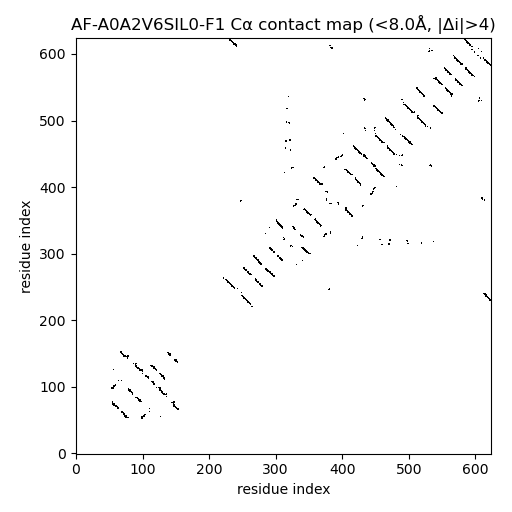174 1.00 82.81 284 ALA A C 1
ATOM 2126 O O . ALA A 1 284 ? 17.812 -9.280 -3.610 1.00 82.81 284 ALA A O 1
ATOM 2127 N N . ARG A 1 285 ? 16.989 -11.274 -4.242 1.00 86.25 285 ARG A N 1
ATOM 2128 C CA . ARG A 1 285 ? 15.623 -11.057 -3.761 1.00 86.25 285 ARG A CA 1
ATOM 2129 C C . ARG A 1 285 ? 15.458 -11.247 -2.257 1.00 86.25 285 ARG A C 1
ATOM 2131 O O . ARG A 1 285 ? 14.368 -10.972 -1.750 1.00 86.25 285 ARG A O 1
ATOM 2138 N N . ASN A 1 286 ? 16.489 -11.673 -1.524 1.00 91.44 286 ASN A N 1
ATOM 2139 C CA . ASN A 1 286 ? 16.412 -11.814 -0.070 1.00 91.44 286 ASN A CA 1
ATOM 2140 C C . ASN A 1 286 ? 16.115 -10.464 0.607 1.00 91.44 286 ASN A C 1
ATOM 2142 O O . ASN A 1 286 ? 16.685 -9.428 0.247 1.00 91.44 286 ASN A O 1
ATOM 2146 N N . ARG A 1 287 ? 15.230 -10.470 1.610 1.00 91.50 287 ARG A N 1
ATOM 2147 C CA . ARG A 1 287 ? 14.823 -9.289 2.384 1.00 91.50 287 ARG A CA 1
ATOM 2148 C C . ARG A 1 287 ? 14.743 -9.595 3.868 1.00 91.50 287 ARG A C 1
ATOM 2150 O O . ARG A 1 287 ? 14.167 -10.595 4.274 1.00 91.50 287 ARG A O 1
ATOM 2157 N N . TYR A 1 288 ? 15.261 -8.664 4.660 1.00 93.00 288 TYR A N 1
ATOM 2158 C CA . TYR A 1 288 ? 15.282 -8.739 6.126 1.00 93.00 288 TYR A CA 1
ATOM 2159 C C . TYR A 1 288 ? 14.851 -7.426 6.787 1.00 93.00 288 TYR A C 1
ATOM 2161 O O . TYR A 1 288 ? 14.931 -7.264 8.001 1.00 93.00 288 TYR A O 1
ATOM 2169 N N . GLU A 1 289 ? 14.476 -6.432 5.982 1.00 91.69 289 GLU A N 1
ATOM 2170 C CA . GLU A 1 289 ? 14.066 -5.140 6.515 1.00 91.69 289 GLU A CA 1
ATOM 2171 C C . GLU A 1 289 ? 12.675 -5.232 7.153 1.00 91.69 289 GLU A C 1
ATOM 2173 O O . GLU A 1 289 ? 11.779 -5.787 6.528 1.00 91.69 289 GLU A O 1
ATOM 2178 N N . PRO A 1 290 ? 12.448 -4.678 8.352 1.00 92.62 290 PRO A N 1
ATOM 2179 C CA . PRO A 1 290 ? 11.133 -4.730 8.983 1.00 92.62 290 PRO A CA 1
ATOM 2180 C C . PRO A 1 290 ? 10.119 -3.857 8.234 1.00 92.62 290 PRO A C 1
ATOM 2182 O O . PRO A 1 290 ? 10.480 -2.826 7.659 1.00 92.62 290 PRO A O 1
ATOM 2185 N N . TYR A 1 291 ? 8.837 -4.213 8.293 1.00 90.38 291 TYR A N 1
ATOM 2186 C CA . TYR A 1 291 ? 7.782 -3.308 7.828 1.00 90.38 291 TYR A CA 1
ATOM 2187 C C . TYR A 1 291 ? 7.650 -2.104 8.751 1.00 90.38 291 TYR A C 1
ATOM 2189 O O . TYR A 1 291 ? 7.759 -0.962 8.307 1.00 90.38 291 TYR A O 1
ATOM 2197 N N . ASP A 1 292 ? 7.502 -2.382 10.044 1.00 94.62 292 ASP A N 1
ATOM 2198 C CA . ASP A 1 292 ? 7.361 -1.385 11.093 1.00 94.62 292 ASP A CA 1
ATOM 2199 C C . ASP A 1 292 ? 8.377 -1.664 12.210 1.00 94.62 292 ASP A C 1
ATOM 2201 O O . ASP A 1 292 ? 8.585 -2.799 12.623 1.00 94.62 292 ASP A O 1
ATOM 2205 N N . ALA A 1 293 ? 9.032 -0.632 12.716 1.00 97.44 293 ALA A N 1
ATOM 2206 C CA . ALA A 1 293 ? 9.882 -0.659 13.899 1.00 97.44 293 ALA A CA 1
ATOM 2207 C C . ALA A 1 293 ? 9.942 0.769 14.447 1.00 97.44 293 ALA A C 1
ATOM 2209 O O . ALA A 1 293 ? 10.774 1.574 14.017 1.00 97.44 293 ALA A O 1
ATOM 2210 N N . TYR A 1 294 ? 9.015 1.113 15.340 1.00 97.81 294 TYR A N 1
ATOM 2211 C CA . TYR A 1 294 ? 8.847 2.488 15.803 1.00 97.81 294 TYR A CA 1
ATOM 2212 C C . TYR A 1 294 ? 8.425 2.590 17.266 1.00 97.81 294 TYR A C 1
ATOM 2214 O O . TYR A 1 294 ? 7.803 1.692 17.837 1.00 97.81 294 TYR A O 1
ATOM 2222 N N . LEU A 1 295 ? 8.741 3.745 17.846 1.00 98.31 295 LEU A N 1
ATOM 2223 C CA . LEU A 1 295 ? 8.246 4.189 19.139 1.00 98.31 295 LEU A CA 1
ATOM 2224 C C . LEU A 1 295 ? 7.185 5.266 18.913 1.00 98.31 295 LEU A C 1
ATOM 2226 O O . LEU A 1 295 ? 7.410 6.213 18.158 1.00 98.31 295 LEU A O 1
ATOM 2230 N N . GLU A 1 296 ? 6.044 5.130 19.577 1.00 98.19 296 GLU A N 1
ATOM 2231 C CA . GLU A 1 296 ? 4.953 6.096 19.539 1.00 98.19 296 GLU A CA 1
ATOM 2232 C C . GLU A 1 296 ? 4.617 6.574 20.952 1.00 98.19 296 GLU A C 1
ATOM 2234 O O . GLU A 1 296 ? 4.316 5.781 21.846 1.00 98.19 296 GLU A O 1
ATOM 2239 N N . TYR A 1 297 ? 4.665 7.889 21.144 1.00 98.19 297 TYR A N 1
ATOM 2240 C CA . TYR A 1 297 ? 4.301 8.583 22.369 1.00 98.19 297 TYR A CA 1
ATOM 2241 C C . TYR A 1 297 ? 3.035 9.412 22.134 1.00 98.19 297 TYR A C 1
ATOM 2243 O O . TYR A 1 297 ? 3.048 10.337 21.326 1.00 98.19 297 TYR A O 1
ATOM 2251 N N . THR A 1 298 ? 1.945 9.091 22.829 1.00 97.62 298 THR A N 1
ATOM 2252 C CA . THR A 1 298 ? 0.610 9.671 22.602 1.00 97.62 298 THR A CA 1
ATOM 2253 C C . THR A 1 298 ? 0.054 10.344 23.866 1.00 97.62 298 THR A C 1
ATOM 2255 O O . THR A 1 298 ? -0.752 9.738 24.577 1.00 97.62 298 THR A O 1
ATOM 2258 N N . PRO A 1 299 ? 0.499 11.567 24.209 1.00 95.88 299 PRO A N 1
ATOM 2259 C CA . PRO A 1 299 ? -0.089 12.345 25.294 1.00 95.88 299 PRO A CA 1
ATOM 2260 C C . PRO A 1 299 ? -1.345 13.102 24.829 1.00 95.88 299 PRO A C 1
ATOM 2262 O O . PRO A 1 299 ? -1.285 13.945 23.932 1.00 95.88 299 PRO A O 1
ATOM 2265 N N . ASP A 1 300 ? -2.476 12.854 25.489 1.00 92.25 300 ASP A N 1
ATOM 2266 C CA . ASP A 1 300 ? -3.746 13.561 25.277 1.00 92.25 300 ASP A CA 1
ATOM 2267 C C . ASP A 1 300 ? -4.188 13.609 23.797 1.00 92.25 300 ASP A C 1
ATOM 2269 O O . ASP A 1 300 ? -4.627 12.607 23.237 1.00 92.25 300 ASP A O 1
ATOM 2273 N N . SER A 1 301 ? -4.102 14.784 23.163 1.00 94.06 301 SER A N 1
ATOM 2274 C CA . SER A 1 301 ? -4.500 15.048 21.771 1.00 94.06 301 SER A CA 1
ATOM 2275 C C . SER A 1 301 ? -3.342 14.970 20.770 1.00 94.06 301 SER A C 1
ATOM 2277 O O . SER A 1 301 ? -3.536 15.236 19.583 1.00 94.06 301 SER A O 1
ATOM 2279 N N . TRP A 1 302 ? -2.135 14.645 21.229 1.00 96.94 302 TRP A N 1
ATOM 2280 C CA . TRP A 1 302 ? -0.934 14.583 20.404 1.00 96.94 302 TRP A CA 1
ATOM 2281 C C . TRP A 1 302 ? -0.425 13.150 20.276 1.00 96.94 302 TRP A C 1
ATOM 2283 O O . TRP A 1 302 ? -0.522 12.361 21.208 1.00 96.94 302 TRP A O 1
ATOM 2293 N N . SER A 1 303 ? 0.167 12.828 19.128 1.00 98.12 303 SER A N 1
ATOM 2294 C CA . SER A 1 303 ? 0.974 11.625 18.911 1.00 98.12 303 SER A CA 1
ATOM 2295 C C . SER A 1 303 ? 2.297 12.021 18.263 1.00 98.12 303 SER A C 1
ATOM 2297 O O . SER A 1 303 ? 2.336 12.795 17.303 1.00 98.12 303 SER A O 1
ATOM 2299 N N . PHE A 1 304 ? 3.385 11.496 18.809 1.00 98.56 304 PHE A N 1
ATOM 2300 C CA . PHE A 1 304 ? 4.742 11.632 18.309 1.00 98.56 304 PHE A CA 1
ATOM 2301 C C . PHE A 1 304 ? 5.256 10.239 17.988 1.00 98.56 304 PHE A C 1
ATOM 2303 O O . PHE A 1 304 ? 5.303 9.379 18.864 1.00 98.56 304 PHE A O 1
ATOM 2310 N N . LEU A 1 305 ? 5.661 10.016 16.747 1.00 98.44 305 LEU A N 1
ATOM 2311 C CA . LEU A 1 305 ? 6.159 8.731 16.283 1.00 98.44 305 LEU A CA 1
ATOM 2312 C C . LEU A 1 305 ? 7.544 8.913 15.681 1.00 98.44 305 LEU A C 1
ATOM 2314 O O . LEU A 1 305 ? 7.768 9.853 14.919 1.00 98.44 305 LEU A O 1
ATOM 2318 N N . VAL A 1 306 ? 8.463 8.005 16.001 1.00 98.62 306 VAL A N 1
ATOM 2319 C CA . VAL A 1 306 ? 9.782 7.926 15.366 1.00 98.62 306 VAL A CA 1
ATOM 2320 C C . VAL A 1 306 ? 10.161 6.472 15.109 1.00 98.62 306 VAL A C 1
ATOM 2322 O O . VAL A 1 306 ? 10.055 5.627 15.999 1.00 98.62 306 VAL A O 1
ATOM 2325 N N . GLY A 1 307 ? 10.606 6.174 13.890 1.00 97.81 307 GLY A N 1
ATOM 2326 C CA . GLY A 1 307 ? 11.069 4.839 13.520 1.00 97.81 307 GLY A CA 1
ATOM 2327 C C . GLY A 1 307 ? 10.932 4.557 12.032 1.00 97.81 307 GLY A C 1
ATOM 2328 O O . GLY A 1 307 ? 10.830 5.478 11.227 1.00 97.81 307 GLY A O 1
ATOM 2329 N N . GLN A 1 308 ? 10.942 3.276 11.678 1.00 96.94 308 GLN A N 1
ATOM 2330 C CA . GLN A 1 308 ? 10.622 2.790 10.339 1.00 96.94 308 GLN A CA 1
ATOM 2331 C C . GLN A 1 308 ? 9.156 2.350 10.303 1.00 96.94 308 GLN A C 1
ATOM 2333 O O . GLN A 1 308 ? 8.731 1.641 11.209 1.00 96.94 308 GLN A O 1
ATOM 2338 N N . LEU A 1 309 ? 8.377 2.778 9.310 1.00 95.38 309 LEU A N 1
ATOM 2339 C CA . LEU A 1 309 ? 6.970 2.379 9.191 1.00 95.38 309 LEU A CA 1
ATOM 2340 C C . LEU A 1 309 ? 6.407 2.514 7.780 1.00 95.38 309 LEU A C 1
ATOM 2342 O O . LEU A 1 309 ? 6.895 3.302 6.962 1.00 95.38 309 LEU A O 1
ATOM 2346 N N . ILE A 1 310 ? 5.332 1.781 7.517 1.00 94.94 310 ILE A N 1
ATOM 2347 C CA . ILE A 1 310 ? 4.484 1.981 6.340 1.00 94.94 310 ILE A CA 1
ATOM 2348 C C . ILE A 1 310 ? 3.371 2.986 6.669 1.00 94.94 310 ILE A C 1
ATOM 2350 O O . ILE A 1 310 ? 2.637 2.820 7.638 1.00 94.94 310 ILE A O 1
ATOM 2354 N N . GLU A 1 311 ? 3.220 4.026 5.845 1.00 94.44 311 GLU A N 1
ATOM 2355 C CA . GLU A 1 311 ? 2.187 5.058 5.971 1.00 94.44 311 GLU A CA 1
ATOM 2356 C C . GLU A 1 311 ? 1.504 5.276 4.611 1.00 94.44 311 GLU A C 1
ATOM 2358 O O . GLU A 1 311 ? 2.095 5.788 3.661 1.00 94.44 311 GLU A O 1
ATOM 2363 N N . SER A 1 312 ? 0.224 4.907 4.535 1.00 92.75 312 SER A N 1
ATOM 2364 C CA . SER A 1 312 ? -0.60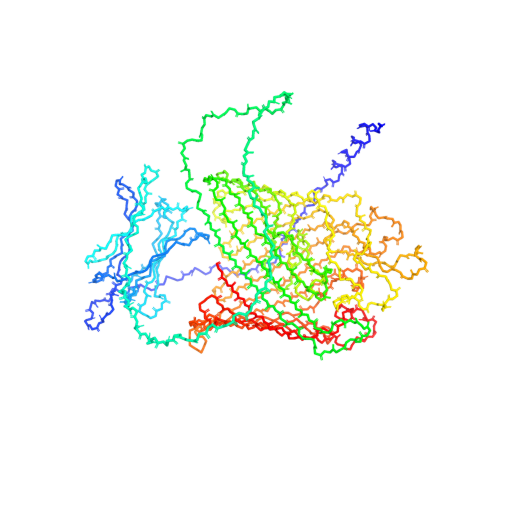6 5.049 3.337 1.00 92.75 312 SER A CA 1
ATOM 2365 C C . SER A 1 312 ? -1.508 6.275 3.445 1.00 92.75 312 SER A C 1
ATOM 2367 O O . SER A 1 312 ? -2.222 6.444 4.439 1.00 92.75 312 SER A O 1
ATOM 2369 N N . TRP A 1 313 ? -1.510 7.125 2.419 1.00 94.94 313 TRP A N 1
ATOM 2370 C CA . TRP A 1 313 ? -2.448 8.254 2.321 1.00 94.94 313 TRP A CA 1
ATOM 2371 C C . TRP A 1 313 ? -3.591 7.999 1.342 1.00 94.94 313 TRP A C 1
ATOM 2373 O O . TRP A 1 313 ? -4.494 8.833 1.234 1.00 94.94 313 TRP A O 1
ATOM 2383 N N . SER A 1 314 ? -3.560 6.851 0.666 1.00 93.38 314 SER A N 1
ATOM 2384 C CA . SER A 1 314 ? -4.541 6.516 -0.349 1.00 93.38 314 SER A CA 1
ATOM 2385 C C . SER A 1 314 ? -5.891 6.091 0.227 1.00 93.38 314 SER A C 1
ATOM 2387 O O . SER A 1 314 ? -5.950 5.500 1.308 1.00 93.38 314 SER A O 1
ATOM 2389 N N . ALA A 1 315 ? -6.963 6.421 -0.496 1.00 92.81 315 ALA A N 1
ATOM 2390 C CA . ALA A 1 315 ? -8.332 5.962 -0.222 1.00 92.81 315 ALA A CA 1
ATOM 2391 C C . ALA A 1 315 ? -8.823 4.892 -1.218 1.00 92.81 315 ALA A C 1
ATOM 2393 O O . ALA A 1 315 ? -9.913 4.344 -1.054 1.00 92.81 315 ALA A O 1
ATOM 2394 N N . VAL A 1 316 ? -8.033 4.624 -2.257 1.00 91.56 316 VAL A N 1
ATOM 2395 C CA . VAL A 1 316 ? -8.287 3.629 -3.305 1.00 91.56 316 VAL A CA 1
ATOM 2396 C C . VAL A 1 316 ? -7.340 2.446 -3.120 1.00 91.56 316 VAL A C 1
ATOM 2398 O O . VAL A 1 316 ? -6.286 2.585 -2.494 1.00 91.56 316 VAL A O 1
ATOM 2401 N N . GLU A 1 317 ? -7.728 1.271 -3.607 1.00 83.81 317 GLU A N 1
ATOM 2402 C CA . GLU A 1 317 ? -7.021 0.022 -3.279 1.00 83.81 317 GLU A CA 1
ATOM 2403 C C . GLU A 1 317 ? -6.154 -0.494 -4.427 1.00 83.81 317 GLU A C 1
ATOM 2405 O O . GLU A 1 317 ? -5.112 -1.099 -4.177 1.00 83.81 317 GLU A O 1
ATOM 2410 N N . MET A 1 318 ? -6.560 -0.258 -5.676 1.00 84.25 318 MET A N 1
ATOM 2411 C CA . MET A 1 318 ? -5.963 -0.925 -6.837 1.00 84.25 318 MET A CA 1
ATOM 2412 C C . MET A 1 318 ? -4.779 -0.150 -7.409 1.00 84.25 318 MET A C 1
ATOM 2414 O O . MET A 1 318 ? -3.722 -0.718 -7.681 1.00 84.25 318 MET A O 1
ATOM 2418 N N . PHE A 1 319 ? -4.936 1.165 -7.555 1.00 87.31 319 PHE A N 1
ATOM 2419 C CA . PHE A 1 319 ? -3.859 2.067 -7.944 1.00 87.31 319 PHE A CA 1
ATOM 2420 C C . PHE A 1 319 ? -3.892 3.327 -7.086 1.00 87.31 319 PHE A C 1
ATOM 2422 O O . PHE A 1 319 ? -4.849 4.088 -7.123 1.00 87.31 319 PHE A O 1
ATOM 2429 N N . SER A 1 320 ? -2.817 3.558 -6.337 1.00 90.38 320 SER A N 1
ATOM 2430 C CA . SER A 1 320 ? -2.791 4.528 -5.238 1.00 90.38 320 SER A CA 1
ATOM 2431 C C . SER A 1 320 ? -1.762 5.645 -5.478 1.00 90.38 320 SER A C 1
ATOM 2433 O O . SER A 1 320 ? -0.659 5.586 -4.921 1.00 90.38 320 SER A O 1
ATOM 2435 N N . PRO A 1 321 ? -2.058 6.673 -6.298 1.00 91.31 321 PRO A N 1
ATOM 2436 C CA . PRO A 1 321 ? -1.114 7.764 -6.574 1.00 91.31 321 PRO A CA 1
ATOM 2437 C C . PRO A 1 321 ? -0.720 8.598 -5.335 1.00 91.31 321 PRO A C 1
ATOM 2439 O O . PRO A 1 321 ? 0.327 9.243 -5.333 1.00 91.31 321 PRO A O 1
ATOM 2442 N N . ALA A 1 322 ? -1.509 8.577 -4.260 1.00 94.00 322 ALA A N 1
ATOM 2443 C CA . ALA A 1 322 ? -1.240 9.239 -2.984 1.00 94.00 322 ALA A CA 1
ATOM 2444 C C . ALA A 1 322 ? -0.284 8.453 -2.078 1.00 94.00 322 ALA A C 1
ATOM 2446 O O . ALA A 1 322 ? 0.108 8.962 -1.024 1.00 94.00 322 ALA A O 1
ATOM 2447 N N . ASP A 1 323 ? 0.145 7.250 -2.467 1.00 93.06 323 ASP A N 1
ATOM 2448 C CA . ASP A 1 323 ? 1.201 6.510 -1.773 1.00 93.06 323 ASP A CA 1
ATOM 2449 C C . ASP A 1 323 ? 2.587 7.101 -2.060 1.00 93.06 323 ASP A C 1
ATOM 2451 O O . ASP A 1 323 ? 3.438 6.510 -2.721 1.00 93.06 323 ASP A O 1
ATOM 2455 N N . LEU A 1 324 ? 2.811 8.306 -1.545 1.00 93.69 324 LEU A N 1
ATOM 2456 C CA . LEU A 1 324 ? 3.980 9.129 -1.855 1.00 93.69 324 LEU A CA 1
ATOM 2457 C C . LEU A 1 324 ? 5.163 8.879 -0.910 1.00 93.69 324 LEU A C 1
ATOM 2459 O O . LEU A 1 324 ? 6.308 9.201 -1.237 1.00 93.69 324 LEU A O 1
ATOM 2463 N N . LEU A 1 325 ? 4.896 8.353 0.289 1.00 95.00 325 LEU A N 1
ATOM 2464 C CA . LEU A 1 325 ? 5.895 8.256 1.352 1.00 95.00 325 LEU A CA 1
ATOM 2465 C C . LEU A 1 325 ? 6.775 7.017 1.237 1.00 95.00 325 LEU A C 1
ATOM 2467 O O . LEU A 1 325 ? 7.989 7.131 1.397 1.00 95.00 325 LEU A O 1
ATOM 2471 N N . ASN A 1 326 ? 6.169 5.856 0.986 1.00 94.94 326 ASN A N 1
ATOM 2472 C CA . ASN A 1 326 ? 6.847 4.566 1.001 1.00 94.94 326 ASN A CA 1
ATOM 2473 C C . ASN A 1 326 ? 7.408 4.196 -0.371 1.00 94.94 326 ASN A C 1
ATOM 2475 O O . ASN A 1 326 ? 6.743 4.344 -1.394 1.00 94.94 326 ASN A O 1
ATOM 2479 N N . ARG A 1 327 ? 8.627 3.651 -0.390 1.00 94.50 327 ARG A N 1
ATOM 2480 C CA . ARG A 1 327 ? 9.130 2.900 -1.547 1.00 94.50 327 ARG A CA 1
ATOM 2481 C C . ARG A 1 327 ? 8.419 1.542 -1.652 1.00 94.50 327 ARG A C 1
ATOM 2483 O O . ARG A 1 327 ? 7.843 1.065 -0.674 1.00 94.50 327 ARG A O 1
ATOM 2490 N N . ARG A 1 328 ? 8.475 0.915 -2.826 1.00 92.50 328 ARG A N 1
ATOM 2491 C CA . ARG A 1 328 ? 7.873 -0.402 -3.088 1.00 92.50 328 ARG A CA 1
ATOM 2492 C C . ARG A 1 328 ? 8.922 -1.393 -3.604 1.00 92.50 328 ARG A C 1
ATOM 2494 O O . ARG A 1 328 ? 9.905 -0.961 -4.199 1.00 92.50 328 ARG A O 1
ATOM 2501 N N . ASP A 1 329 ? 8.755 -2.690 -3.357 1.00 91.44 329 ASP A N 1
ATOM 2502 C CA . ASP A 1 329 ? 9.736 -3.726 -3.734 1.00 91.44 329 ASP A CA 1
ATOM 2503 C C . ASP A 1 329 ? 9.532 -4.234 -5.171 1.00 91.44 329 ASP A C 1
ATOM 2505 O O . ASP A 1 329 ? 9.007 -5.323 -5.398 1.00 91.44 329 ASP A O 1
ATOM 2509 N N . LEU A 1 330 ? 9.959 -3.436 -6.157 1.00 88.06 330 LEU A N 1
ATOM 2510 C CA . LEU A 1 330 ? 9.812 -3.783 -7.579 1.00 88.06 330 LEU A CA 1
ATOM 2511 C C . LEU A 1 330 ? 10.695 -4.957 -8.026 1.00 88.06 330 LEU A C 1
ATOM 2513 O O . LEU A 1 330 ? 10.499 -5.478 -9.120 1.00 88.06 330 LEU A O 1
ATOM 2517 N N . GLU A 1 331 ? 11.682 -5.347 -7.218 1.00 87.50 331 GLU A N 1
ATOM 2518 C CA . GLU A 1 331 ? 12.539 -6.502 -7.494 1.00 87.50 331 GLU A CA 1
ATOM 2519 C C . GLU A 1 331 ? 11.792 -7.819 -7.240 1.00 87.50 331 GLU A C 1
ATOM 2521 O O . GLU A 1 331 ? 11.875 -8.733 -8.053 1.00 87.50 331 GLU A O 1
ATOM 2526 N N . ARG A 1 332 ? 10.994 -7.924 -6.165 1.00 85.69 332 ARG A N 1
ATOM 2527 C CA . ARG A 1 332 ? 10.266 -9.172 -5.860 1.00 85.69 332 ARG A CA 1
ATOM 2528 C C . ARG A 1 332 ? 8.976 -9.352 -6.660 1.00 85.69 332 ARG A C 1
ATOM 2530 O O . ARG A 1 332 ? 8.631 -10.487 -6.991 1.00 85.69 332 ARG A O 1
ATOM 2537 N N . ASN A 1 333 ? 8.247 -8.273 -6.926 1.00 81.44 333 ASN A N 1
ATOM 2538 C CA . ASN A 1 333 ? 7.038 -8.297 -7.743 1.00 81.44 333 ASN A CA 1
ATOM 2539 C C . ASN A 1 333 ? 6.838 -6.922 -8.372 1.00 81.44 333 ASN A C 1
ATOM 2541 O O . ASN A 1 333 ? 6.766 -5.940 -7.653 1.00 81.44 333 ASN A O 1
ATOM 2545 N N . PHE A 1 334 ? 6.727 -6.837 -9.695 1.00 79.56 334 PHE A N 1
ATOM 2546 C CA . PHE A 1 334 ? 6.463 -5.560 -10.358 1.00 79.56 334 PHE A CA 1
ATOM 2547 C C . PHE A 1 334 ? 4.967 -5.211 -10.431 1.00 79.56 334 PHE A C 1
ATOM 2549 O O . PHE A 1 334 ? 4.613 -4.035 -10.405 1.00 79.56 334 PHE A O 1
ATOM 2556 N N . TYR A 1 335 ? 4.097 -6.217 -10.553 1.00 81.00 335 TYR A N 1
ATOM 2557 C CA . TYR A 1 335 ? 2.673 -6.022 -10.844 1.00 81.00 335 TYR A CA 1
ATOM 2558 C C . TYR A 1 335 ? 1.851 -5.697 -9.597 1.00 81.00 335 TYR A C 1
ATOM 2560 O O . TYR A 1 335 ? 0.941 -4.880 -9.672 1.00 81.00 335 TYR A O 1
ATOM 2568 N N . ASP A 1 336 ? 2.214 -6.293 -8.461 1.00 82.69 336 ASP A N 1
ATOM 2569 C CA . ASP A 1 336 ? 1.692 -5.939 -7.138 1.00 82.69 336 ASP A CA 1
ATOM 2570 C C . ASP A 1 336 ? 2.853 -5.820 -6.131 1.00 82.69 336 ASP A C 1
ATOM 2572 O O . ASP A 1 336 ? 3.160 -6.756 -5.385 1.00 82.69 336 ASP A O 1
ATOM 2576 N N . PRO A 1 337 ? 3.614 -4.714 -6.197 1.00 88.12 337 PRO A N 1
ATOM 2577 C CA . PRO A 1 337 ? 4.792 -4.525 -5.371 1.00 88.12 337 PRO A CA 1
ATOM 2578 C C . PRO A 1 337 ? 4.412 -4.116 -3.947 1.00 88.12 337 PRO A C 1
ATOM 2580 O O . PRO A 1 337 ? 3.812 -3.054 -3.721 1.00 88.12 337 PRO A O 1
ATOM 2583 N N . GLU A 1 338 ? 4.865 -4.906 -2.975 1.00 90.38 338 GLU A N 1
ATOM 2584 C CA . GLU A 1 338 ? 4.710 -4.618 -1.550 1.00 90.38 338 GLU A CA 1
ATOM 2585 C C . GLU A 1 338 ? 5.334 -3.268 -1.169 1.00 90.38 338 GLU A C 1
ATOM 2587 O O . GLU A 1 338 ? 6.415 -2.891 -1.639 1.00 90.38 338 GLU A O 1
ATOM 2592 N N . LYS A 1 339 ? 4.666 -2.541 -0.267 1.00 93.44 339 LYS A N 1
ATOM 2593 C CA . LYS A 1 339 ? 5.214 -1.323 0.346 1.00 93.44 339 LYS A CA 1
ATOM 2594 C C . LYS A 1 339 ? 6.332 -1.686 1.318 1.00 93.44 339 LYS A C 1
ATOM 2596 O O . LYS A 1 339 ? 6.255 -2.673 2.039 1.00 93.44 339 LYS A O 1
ATOM 2601 N N . LEU A 1 340 ? 7.348 -0.834 1.385 1.00 94.25 340 LEU A N 1
ATOM 2602 C CA . LEU A 1 340 ? 8.477 -0.974 2.298 1.00 94.25 340 LEU A CA 1
ATOM 2603 C C . LEU A 1 340 ? 8.433 0.126 3.354 1.00 94.25 340 LEU A C 1
ATOM 2605 O O . LEU A 1 340 ? 8.132 1.287 3.052 1.00 94.25 340 LEU A O 1
ATOM 2609 N N . GLY A 1 341 ? 8.748 -0.235 4.597 1.00 94.38 341 GLY A N 1
ATOM 2610 C CA . GLY A 1 341 ? 8.774 0.711 5.706 1.00 94.38 341 GLY A CA 1
ATOM 2611 C C . GLY A 1 341 ? 9.777 1.828 5.455 1.00 94.38 341 GLY A C 1
ATOM 2612 O O . GLY A 1 341 ? 10.880 1.562 4.982 1.00 94.38 341 GLY A O 1
ATOM 2613 N N . GLU A 1 342 ? 9.421 3.069 5.789 1.00 95.56 342 GLU A N 1
ATOM 2614 C CA . GLU A 1 342 ? 10.277 4.249 5.671 1.00 95.56 342 GLU A CA 1
ATOM 2615 C C . GLU A 1 342 ? 10.696 4.831 7.015 1.00 95.56 342 GLU A C 1
ATOM 2617 O O . GLU A 1 342 ? 9.873 4.952 7.918 1.00 95.56 342 GLU A O 1
ATOM 2622 N N . VAL A 1 343 ? 11.981 5.190 7.151 1.00 96.81 343 VAL A N 1
ATOM 2623 C CA . VAL A 1 343 ? 12.470 5.888 8.347 1.00 96.81 343 VAL A CA 1
ATOM 2624 C C . VAL A 1 343 ? 11.890 7.294 8.342 1.00 96.81 343 VAL A C 1
ATOM 2626 O O . VAL A 1 343 ? 12.176 8.089 7.443 1.00 96.81 343 VAL A O 1
ATOM 2629 N N . MET A 1 344 ? 11.078 7.604 9.346 1.00 97.44 344 MET A N 1
ATOM 2630 C CA . MET A 1 344 ? 10.429 8.899 9.472 1.00 97.44 344 MET A CA 1
ATOM 2631 C C . MET A 1 344 ? 10.137 9.258 10.928 1.00 97.44 344 MET A C 1
ATOM 2633 O O . MET A 1 344 ? 10.104 8.409 11.821 1.00 97.44 344 MET A O 1
ATOM 2637 N N . ALA A 1 345 ? 9.899 10.546 11.149 1.00 98.56 345 ALA A N 1
ATOM 2638 C CA . ALA A 1 345 ? 9.244 11.033 12.349 1.00 98.56 345 ALA A CA 1
ATOM 2639 C C . ALA A 1 345 ? 7.934 11.727 11.973 1.00 98.56 345 ALA A C 1
ATOM 2641 O O . ALA A 1 345 ? 7.863 12.434 10.963 1.00 98.56 345 ALA A O 1
ATOM 2642 N N . ARG A 1 346 ? 6.906 11.528 12.797 1.00 98.50 346 ARG A N 1
ATOM 2643 C CA . ARG A 1 346 ? 5.576 12.108 12.628 1.00 98.50 346 ARG A CA 1
ATOM 2644 C C . ARG A 1 346 ? 5.150 12.787 13.916 1.00 98.50 346 ARG A C 1
ATOM 2646 O O . ARG A 1 346 ? 5.219 12.190 14.985 1.00 98.50 346 ARG A O 1
ATOM 2653 N N . ILE A 1 347 ? 4.648 14.007 13.795 1.00 98.69 347 ILE A N 1
ATOM 2654 C CA . ILE A 1 347 ? 3.844 14.646 14.835 1.00 98.69 347 ILE A CA 1
ATOM 2655 C C . ILE A 1 347 ? 2.414 14.735 14.327 1.00 98.69 347 ILE A C 1
ATOM 2657 O O . ILE A 1 347 ? 2.184 15.147 13.191 1.00 98.69 347 ILE A O 1
ATOM 2661 N N . ARG A 1 348 ? 1.458 14.337 15.157 1.00 98.44 348 ARG A N 1
ATOM 2662 C CA . ARG A 1 348 ? 0.032 14.392 14.862 1.00 98.44 348 ARG A CA 1
ATOM 2663 C C . ARG A 1 348 ? -0.698 15.091 15.993 1.00 98.44 348 ARG A C 1
ATOM 2665 O O . ARG A 1 348 ? -0.491 14.759 17.153 1.00 98.44 348 ARG A O 1
ATOM 2672 N N . PHE A 1 349 ? -1.580 16.011 15.637 1.00 97.31 349 PHE A N 1
ATOM 2673 C CA . PHE A 1 349 ? -2.561 16.614 16.527 1.00 97.31 349 PHE A CA 1
ATOM 2674 C C . PHE A 1 349 ? -3.955 16.159 16.102 1.00 97.31 349 PHE A C 1
ATOM 2676 O O . PHE A 1 349 ? -4.322 16.322 14.938 1.00 97.31 349 PHE A O 1
ATOM 2683 N N . ALA A 1 350 ? -4.721 15.584 17.021 1.00 94.38 350 ALA A N 1
ATOM 2684 C CA . ALA A 1 350 ? -6.132 15.280 16.833 1.00 94.38 350 ALA A CA 1
ATOM 2685 C C . ALA A 1 350 ? -6.950 16.333 17.579 1.00 94.38 350 ALA A C 1
ATOM 2687 O O . ALA A 1 350 ? -6.890 16.407 18.805 1.00 94.38 350 ALA A O 1
ATOM 2688 N N . SER A 1 351 ? -7.690 17.172 16.856 1.00 89.50 351 SER A N 1
ATOM 2689 C CA . SER A 1 351 ? -8.487 18.191 17.528 1.00 89.50 351 SER A CA 1
ATOM 2690 C C . SER A 1 351 ? -9.696 17.564 18.233 1.00 89.50 351 SER A C 1
ATOM 2692 O O . SER A 1 351 ? -10.181 16.501 17.828 1.00 89.50 351 SER A O 1
ATOM 2694 N N . PRO A 1 352 ? -10.259 18.256 19.236 1.00 84.31 352 PRO A N 1
ATOM 2695 C CA . PRO A 1 352 ? -11.596 17.955 19.727 1.00 84.31 352 PRO A CA 1
ATOM 2696 C C . PRO A 1 352 ? -12.630 17.982 18.593 1.00 84.31 352 PRO A C 1
ATOM 2698 O O . PRO A 1 352 ? -12.398 18.571 17.533 1.00 84.31 352 PRO A O 1
ATOM 2701 N N . ASP A 1 353 ? -13.774 17.341 18.825 1.00 82.06 353 ASP A N 1
ATOM 2702 C CA . ASP A 1 353 ? -14.869 17.312 17.858 1.00 82.06 353 ASP A CA 1
ATOM 2703 C C . ASP A 1 353 ? -15.395 18.735 17.589 1.00 82.06 353 ASP A C 1
ATOM 2705 O O . ASP A 1 353 ? -15.764 19.457 18.517 1.00 82.06 353 ASP A O 1
ATOM 2709 N N . GLY A 1 354 ? -15.387 19.143 16.317 1.00 71.00 354 GLY A N 1
ATOM 2710 C CA . GLY A 1 354 ? -15.782 20.474 15.855 1.00 71.00 354 GLY A CA 1
ATOM 2711 C C . GLY A 1 354 ? -17.221 20.543 15.336 1.00 71.00 354 GLY A C 1
ATOM 2712 O O . GLY A 1 354 ? -17.583 21.515 14.672 1.00 71.00 354 GLY A O 1
ATOM 2713 N N . GLY A 1 355 ? -18.041 19.514 15.579 1.00 79.00 355 GLY A N 1
ATOM 2714 C CA . GLY A 1 355 ? -19.433 19.457 15.136 1.00 79.00 355 GLY A CA 1
ATOM 2715 C C . GLY A 1 355 ? -19.563 18.931 13.706 1.00 79.00 355 GLY A C 1
ATOM 2716 O O . GLY A 1 355 ? -19.703 17.726 13.506 1.00 79.00 355 GLY A O 1
ATOM 2717 N N . TRP A 1 356 ? -19.551 19.823 12.704 1.00 65.94 356 TRP A N 1
ATOM 2718 C CA . TRP A 1 356 ? -19.688 19.424 11.290 1.00 65.94 356 TRP A CA 1
ATOM 2719 C C . TRP A 1 356 ? -18.462 18.669 10.763 1.00 65.94 356 TRP A C 1
ATOM 2721 O O . TRP A 1 356 ? -18.620 17.731 9.986 1.00 65.94 356 TRP A O 1
ATOM 2731 N N . PHE A 1 357 ? -17.262 19.041 11.218 1.00 76.56 357 PHE A N 1
ATOM 2732 C CA . PHE A 1 357 ? -16.028 18.295 10.976 1.00 76.56 357 PHE A CA 1
ATOM 2733 C C . PHE A 1 357 ? -15.684 17.505 12.232 1.00 76.56 357 PHE A C 1
ATOM 2735 O O . PHE A 1 357 ? -15.286 18.079 13.251 1.00 76.56 357 PHE A O 1
ATOM 2742 N N . ARG A 1 358 ? -15.843 16.184 12.163 1.00 83.50 358 ARG A N 1
ATOM 2743 C CA . ARG A 1 358 ? -15.548 15.312 13.297 1.00 83.50 358 ARG A CA 1
ATOM 2744 C C . ARG A 1 358 ? -14.053 15.038 13.369 1.00 83.50 358 ARG A C 1
ATOM 2746 O O . ARG A 1 358 ? -13.469 14.533 12.414 1.00 83.50 358 ARG A O 1
ATOM 2753 N N . GLN A 1 359 ? -13.479 15.383 14.523 1.00 81.00 359 GLN A N 1
ATOM 2754 C CA . GLN A 1 359 ? -12.104 15.086 14.951 1.00 81.00 359 GLN A CA 1
ATOM 2755 C C . GLN A 1 359 ? -11.045 15.283 13.849 1.00 81.00 359 GLN A C 1
ATOM 2757 O O . GLN A 1 359 ? -10.343 14.326 13.505 1.00 81.00 359 GLN A O 1
ATOM 2762 N N . PRO A 1 360 ? -10.916 16.491 13.261 1.00 91.50 360 PRO A N 1
ATOM 2763 C CA . PRO A 1 360 ? -9.891 16.714 12.263 1.00 91.50 360 PRO A CA 1
ATOM 2764 C C . PRO A 1 360 ? -8.499 16.454 12.847 1.00 91.50 360 PRO A C 1
ATOM 2766 O O . PRO A 1 360 ? -8.198 16.807 13.991 1.00 91.50 360 PRO A O 1
ATOM 2769 N N . THR A 1 361 ? -7.641 15.814 12.054 1.00 95.44 361 THR A N 1
ATOM 2770 C CA . THR A 1 361 ? -6.278 15.493 12.474 1.00 95.44 361 THR A CA 1
ATOM 2771 C C . THR A 1 361 ? -5.264 16.108 11.542 1.00 95.44 361 THR A C 1
ATOM 2773 O O . THR A 1 361 ? -5.403 16.019 10.328 1.00 95.44 361 THR A O 1
ATOM 2776 N N . PHE A 1 362 ? -4.230 16.707 12.120 1.00 97.88 362 PHE A N 1
ATOM 2777 C CA . PHE A 1 362 ? -3.161 17.387 11.408 1.00 97.88 362 PHE A CA 1
ATOM 2778 C C . PHE A 1 362 ? -1.860 16.665 11.700 1.00 97.88 362 PHE A C 1
ATOM 2780 O O . PHE A 1 362 ? -1.481 16.517 12.858 1.00 97.88 362 PHE A O 1
ATOM 2787 N N . SER A 1 363 ? -1.188 16.199 10.658 1.00 98.50 363 SER A N 1
ATOM 2788 C CA . SER A 1 363 ? 0.049 15.436 10.762 1.00 98.50 363 SER A CA 1
ATOM 2789 C C . SER A 1 363 ? 1.154 16.118 9.969 1.00 98.50 363 SER A C 1
ATOM 2791 O O . SER A 1 363 ? 0.938 16.494 8.818 1.00 98.50 363 SER A O 1
ATOM 2793 N N . LEU A 1 364 ? 2.336 16.242 10.564 1.00 98.75 364 LEU A N 1
ATOM 2794 C CA . LEU A 1 364 ? 3.562 16.651 9.884 1.00 98.75 364 LEU A CA 1
ATOM 2795 C C . LEU A 1 364 ? 4.565 15.501 9.927 1.00 98.75 364 LEU A C 1
ATOM 2797 O O . LEU A 1 364 ? 4.691 14.822 10.946 1.00 98.75 364 LEU A O 1
ATOM 2801 N N . TYR A 1 365 ? 5.282 15.312 8.825 1.00 98.56 365 TYR A N 1
ATOM 2802 C CA . TYR A 1 365 ? 6.211 14.211 8.606 1.00 98.56 365 TYR A CA 1
ATOM 2803 C C . TYR A 1 365 ? 7.578 14.753 8.206 1.00 98.56 365 TYR A C 1
ATOM 2805 O O . TYR A 1 365 ? 7.675 15.703 7.425 1.00 98.56 365 TYR A O 1
ATOM 2813 N N . VAL A 1 366 ? 8.632 14.095 8.676 1.00 98.44 366 VAL A N 1
ATOM 2814 C CA . VAL A 1 366 ? 9.991 14.253 8.155 1.00 98.44 366 VAL A CA 1
ATOM 2815 C C . VAL A 1 366 ? 10.578 12.878 7.865 1.00 98.44 366 VAL A C 1
ATOM 2817 O O . VAL A 1 366 ? 10.506 11.978 8.697 1.00 98.44 366 VAL A O 1
ATOM 2820 N N . LEU A 1 367 ? 11.144 12.719 6.674 1.00 97.38 367 LEU A N 1
ATOM 2821 C CA . LEU A 1 367 ? 11.764 11.494 6.182 1.00 97.38 367 LEU A CA 1
ATOM 2822 C C . LEU A 1 367 ? 13.249 11.809 5.972 1.00 97.38 367 LEU A C 1
ATOM 2824 O O . LEU A 1 367 ? 13.613 12.305 4.905 1.00 97.38 367 LEU A O 1
ATOM 2828 N N . PRO A 1 368 ? 14.096 11.628 7.000 1.00 95.88 368 PRO A N 1
ATOM 2829 C CA . PRO A 1 368 ? 15.462 12.148 7.002 1.00 95.88 368 PRO A CA 1
ATOM 2830 C C . PRO A 1 368 ? 16.437 11.351 6.132 1.00 95.88 368 PRO A C 1
ATOM 2832 O O . PRO A 1 368 ? 17.552 11.815 5.923 1.00 95.88 368 PRO A O 1
ATOM 2835 N N . VAL A 1 369 ? 16.050 10.158 5.675 1.00 92.31 369 VAL A N 1
ATOM 2836 C CA . VAL A 1 369 ? 16.921 9.252 4.922 1.00 92.31 369 VAL A CA 1
ATOM 2837 C C . VAL A 1 369 ? 16.257 8.889 3.603 1.00 92.31 369 VAL A C 1
ATOM 2839 O O . VAL A 1 369 ? 15.161 8.322 3.579 1.00 92.31 369 VAL A O 1
ATOM 2842 N N . PHE A 1 370 ? 16.944 9.172 2.500 1.00 92.69 370 PHE A N 1
ATOM 2843 C CA . PHE A 1 370 ? 16.579 8.630 1.201 1.00 92.69 370 PHE A CA 1
ATOM 2844 C C . PHE A 1 370 ? 17.076 7.194 1.063 1.00 92.69 370 PHE A C 1
ATOM 2846 O O . PHE A 1 370 ? 18.213 6.864 1.404 1.00 92.69 370 PHE A O 1
ATOM 2853 N N . ARG A 1 371 ? 16.218 6.334 0.516 1.00 92.94 371 ARG A N 1
ATOM 2854 C CA . ARG A 1 371 ? 16.564 4.963 0.158 1.00 92.94 371 ARG A CA 1
ATOM 2855 C C . ARG A 1 371 ? 16.072 4.665 -1.240 1.00 92.94 371 ARG A C 1
ATOM 2857 O O . ARG A 1 371 ? 14.985 5.082 -1.633 1.00 92.94 371 ARG A O 1
ATOM 2864 N N . ARG A 1 372 ? 16.889 3.921 -1.980 1.00 93.12 372 ARG A N 1
ATOM 2865 C CA . ARG A 1 372 ? 16.568 3.506 -3.342 1.00 93.12 372 ARG A CA 1
ATOM 2866 C C . ARG A 1 372 ? 15.427 2.490 -3.316 1.00 93.12 372 ARG A C 1
ATOM 2868 O O . ARG A 1 372 ? 15.371 1.605 -2.456 1.00 93.12 372 ARG A O 1
ATOM 2875 N N . THR A 1 373 ? 14.545 2.604 -4.294 1.00 93.31 373 THR A N 1
ATOM 2876 C CA . THR A 1 373 ? 13.624 1.531 -4.655 1.00 93.31 373 THR A CA 1
ATOM 2877 C C . THR A 1 373 ? 14.441 0.326 -5.129 1.00 93.31 373 THR A C 1
ATOM 2879 O O . THR A 1 373 ? 15.319 0.514 -5.980 1.00 93.31 373 THR A O 1
ATOM 2882 N N . PRO A 1 374 ? 14.219 -0.881 -4.572 1.00 92.31 374 PRO A N 1
ATOM 2883 C CA . PRO A 1 374 ? 14.832 -2.098 -5.081 1.00 92.31 374 PRO A CA 1
ATOM 2884 C C . PRO A 1 374 ? 14.327 -2.332 -6.498 1.00 92.31 374 PRO A C 1
ATOM 2886 O O . PRO A 1 374 ? 13.127 -2.246 -6.755 1.00 92.31 374 PRO A O 1
ATOM 2889 N N . LEU A 1 375 ? 15.253 -2.569 -7.417 1.00 89.12 375 LEU A N 1
ATOM 2890 C CA . LEU A 1 375 ? 14.965 -2.808 -8.824 1.00 89.12 375 LEU A CA 1
ATOM 2891 C C . LEU A 1 375 ? 15.521 -4.179 -9.200 1.00 89.12 375 LEU A C 1
ATOM 2893 O O . LEU A 1 375 ? 16.584 -4.536 -8.689 1.00 89.12 375 LEU A O 1
ATOM 2897 N N . PRO A 1 376 ? 14.844 -4.911 -10.100 1.00 83.56 376 PRO A N 1
ATOM 2898 C CA . PRO A 1 376 ? 15.274 -6.241 -10.499 1.00 83.56 376 PRO A CA 1
ATOM 2899 C C . PRO A 1 376 ? 16.674 -6.214 -11.117 1.00 83.56 376 PRO A C 1
ATOM 2901 O O . PRO A 1 376 ? 17.037 -5.280 -11.846 1.00 83.56 376 PRO A O 1
ATOM 2904 N N . THR A 1 377 ? 17.455 -7.253 -10.828 1.00 81.94 377 THR A N 1
ATOM 2905 C CA . THR A 1 377 ? 18.777 -7.457 -11.430 1.00 81.94 377 THR A CA 1
ATOM 2906 C C . THR A 1 377 ? 18.656 -7.983 -12.861 1.00 81.94 377 THR A C 1
ATOM 2908 O O . THR A 1 377 ? 17.577 -8.342 -13.326 1.00 81.94 377 THR A O 1
ATOM 2911 N N . ASN A 1 378 ? 19.774 -8.085 -13.584 1.00 78.88 378 ASN A N 1
ATOM 2912 C CA . ASN A 1 378 ? 19.762 -8.655 -14.937 1.00 78.88 378 ASN A CA 1
ATOM 2913 C C . ASN A 1 378 ? 19.504 -10.170 -14.980 1.00 78.88 378 ASN A C 1
ATOM 2915 O O . ASN A 1 378 ? 19.160 -10.677 -16.050 1.00 78.88 378 ASN A O 1
ATOM 2919 N N . HIS A 1 379 ? 19.694 -10.871 -13.860 1.00 77.06 379 HIS A N 1
ATOM 2920 C CA . HIS A 1 379 ? 19.405 -12.302 -13.725 1.00 77.06 379 HIS A CA 1
ATOM 2921 C C . HIS A 1 379 ? 18.014 -12.559 -13.133 1.00 77.06 379 HIS A C 1
ATOM 2923 O O . HIS A 1 379 ? 17.530 -13.685 -13.171 1.00 77.06 379 HIS A O 1
ATOM 2929 N N . ASP A 1 380 ? 17.342 -11.507 -12.660 1.00 78.19 380 ASP A N 1
ATOM 2930 C CA . ASP A 1 380 ? 15.985 -11.604 -12.151 1.00 78.19 380 ASP A CA 1
ATOM 2931 C C . ASP A 1 380 ? 14.989 -11.825 -13.296 1.00 78.19 380 ASP A C 1
ATOM 2933 O O . ASP A 1 380 ? 15.047 -11.202 -14.362 1.00 78.19 380 ASP A O 1
ATOM 2937 N N . ARG A 1 381 ? 14.005 -12.684 -13.063 1.00 79.62 381 ARG A N 1
ATOM 2938 C CA . ARG A 1 381 ? 12.916 -12.925 -14.003 1.00 79.62 381 ARG A CA 1
ATOM 2939 C C . ARG A 1 381 ? 12.019 -11.698 -14.231 1.00 79.62 381 ARG A C 1
ATOM 2941 O O . ARG A 1 381 ? 11.480 -11.523 -15.327 1.00 79.62 381 ARG A O 1
ATOM 2948 N N . PHE A 1 382 ? 11.871 -10.829 -13.232 1.00 79.19 382 PHE A N 1
ATOM 2949 C CA . PHE A 1 382 ? 11.135 -9.564 -13.307 1.00 79.19 382 PHE A CA 1
ATOM 2950 C C . PHE A 1 382 ? 11.942 -8.413 -13.931 1.00 79.19 382 PHE A C 1
ATOM 2952 O O . PHE A 1 382 ? 11.450 -7.284 -13.985 1.00 79.19 382 PHE A O 1
ATOM 2959 N N . ARG A 1 383 ? 13.150 -8.673 -14.453 1.00 79.44 383 ARG A N 1
ATOM 2960 C CA . ARG A 1 383 ? 13.971 -7.669 -15.148 1.00 79.44 383 ARG A CA 1
ATOM 2961 C C . ARG A 1 383 ? 13.226 -6.955 -16.277 1.00 79.44 383 ARG A C 1
ATOM 2963 O O . ARG A 1 383 ? 12.437 -7.553 -17.014 1.00 79.44 383 ARG A O 1
ATOM 2970 N N . PHE A 1 384 ? 13.550 -5.679 -16.462 1.00 75.81 384 PHE A N 1
ATOM 2971 C CA . PHE A 1 384 ? 12.956 -4.858 -17.514 1.00 75.81 384 PHE A CA 1
ATOM 2972 C C . PHE A 1 384 ? 13.532 -5.251 -18.877 1.00 75.81 384 PHE A C 1
ATOM 2974 O O . PHE A 1 384 ? 14.749 -5.246 -19.060 1.00 75.81 384 PHE A O 1
ATOM 2981 N N . ASP A 1 385 ? 12.677 -5.543 -19.856 1.00 70.75 385 ASP A N 1
ATOM 2982 C CA . ASP A 1 385 ? 13.105 -5.995 -21.186 1.00 70.75 385 ASP A CA 1
ATOM 2983 C C . ASP A 1 385 ? 13.156 -4.834 -22.192 1.00 70.75 385 ASP A C 1
ATOM 2985 O O . ASP A 1 385 ? 12.641 -4.901 -23.303 1.00 70.75 385 ASP A O 1
ATOM 2989 N N . ILE A 1 386 ? 13.749 -3.712 -21.773 1.00 62.97 386 ILE A N 1
ATOM 2990 C CA . ILE A 1 386 ? 13.728 -2.451 -22.538 1.00 62.97 386 ILE A CA 1
ATOM 2991 C C . ILE A 1 386 ? 14.685 -2.506 -23.742 1.00 62.97 386 ILE A C 1
ATOM 2993 O O . ILE A 1 386 ? 14.479 -1.810 -24.734 1.00 62.97 386 ILE A O 1
ATOM 2997 N N . THR A 1 387 ? 15.736 -3.328 -23.672 1.00 50.72 387 THR A N 1
ATOM 2998 C CA . THR A 1 387 ? 16.869 -3.286 -24.622 1.00 50.72 387 THR A CA 1
ATOM 2999 C C . THR A 1 387 ? 17.722 -4.567 -24.634 1.00 50.72 387 THR A C 1
ATOM 3001 O O . THR A 1 387 ? 18.810 -4.582 -25.214 1.00 50.72 387 THR A O 1
ATOM 3004 N N . GLY A 1 388 ? 17.260 -5.651 -24.001 1.00 61.31 388 GLY A N 1
ATOM 3005 C CA . GLY A 1 388 ? 18.031 -6.888 -23.831 1.00 61.31 388 GLY A CA 1
ATOM 3006 C C . GLY A 1 388 ? 19.201 -6.778 -22.839 1.00 61.31 388 GLY A C 1
ATOM 3007 O O . GLY A 1 388 ? 19.364 -5.775 -22.148 1.00 61.31 388 GLY A O 1
ATOM 3008 N N . ASP A 1 389 ? 20.039 -7.819 -22.786 1.00 62.56 389 ASP A N 1
ATOM 3009 C CA . ASP A 1 389 ? 21.085 -8.038 -21.761 1.00 62.56 389 ASP A CA 1
ATOM 3010 C C . ASP A 1 389 ? 22.198 -6.966 -21.733 1.00 62.56 389 ASP A C 1
ATOM 3012 O O . ASP A 1 389 ? 22.997 -6.897 -20.799 1.00 62.56 389 ASP A O 1
ATOM 3016 N N . ASN A 1 390 ? 22.242 -6.096 -22.745 1.00 63.41 390 ASN A N 1
ATOM 3017 C CA . ASN A 1 390 ? 23.366 -5.204 -23.021 1.00 63.41 390 ASN A CA 1
ATOM 3018 C C . ASN A 1 390 ? 23.286 -3.832 -22.337 1.00 63.41 390 ASN A C 1
ATOM 3020 O O . ASN A 1 390 ? 24.202 -3.038 -22.527 1.00 63.41 390 ASN A O 1
ATOM 3024 N N . VAL A 1 391 ? 22.230 -3.529 -21.566 1.00 69.19 391 VAL A N 1
ATOM 3025 C CA . VAL A 1 391 ? 22.049 -2.199 -20.938 1.00 69.19 391 VAL A CA 1
ATOM 3026 C C . VAL A 1 391 ? 22.468 -2.084 -19.478 1.00 69.19 391 VAL A C 1
ATOM 3028 O O . VAL A 1 391 ? 22.258 -1.049 -18.842 1.00 69.19 391 VAL A O 1
ATOM 3031 N N . GLY A 1 392 ? 23.123 -3.119 -18.958 1.00 70.81 392 GLY A N 1
ATOM 3032 C CA . GLY A 1 392 ? 23.648 -3.136 -17.599 1.00 70.81 392 GLY A CA 1
ATOM 3033 C C . GLY A 1 392 ? 22.573 -3.261 -16.517 1.00 70.81 392 GLY A C 1
ATOM 3034 O O . GLY A 1 392 ? 21.383 -3.111 -16.756 1.00 70.81 392 GLY A O 1
ATOM 3035 N N . ASP A 1 393 ? 23.033 -3.586 -15.312 1.00 80.44 393 ASP A N 1
ATOM 3036 C CA . ASP A 1 393 ? 22.179 -3.907 -14.169 1.00 80.44 393 ASP A CA 1
ATOM 3037 C C . ASP A 1 393 ? 21.667 -2.636 -13.468 1.00 80.44 393 ASP A C 1
ATOM 3039 O O . ASP A 1 393 ? 22.466 -1.800 -13.006 1.00 80.44 393 ASP A O 1
ATOM 3043 N N . LEU A 1 394 ? 20.337 -2.505 -13.407 1.00 83.12 394 LEU A N 1
ATOM 3044 C CA . LEU A 1 394 ? 19.617 -1.366 -12.830 1.00 83.12 394 LEU A CA 1
ATOM 3045 C C . LEU A 1 394 ? 19.780 -1.273 -11.311 1.00 83.12 394 LEU A C 1
ATOM 3047 O O . LEU A 1 394 ? 19.775 -0.166 -10.770 1.00 83.12 394 LEU A O 1
ATOM 3051 N N . SER A 1 395 ? 19.997 -2.402 -10.631 1.00 82.69 395 SER A N 1
ATOM 3052 C CA . SER A 1 395 ? 20.178 -2.451 -9.175 1.00 82.69 395 SER A CA 1
ATOM 3053 C C . SER A 1 395 ? 21.501 -1.809 -8.719 1.00 82.69 395 SER A C 1
ATOM 3055 O O . SER A 1 395 ? 21.614 -1.300 -7.603 1.00 82.69 395 SER A O 1
ATOM 3057 N N . LYS A 1 396 ? 22.523 -1.777 -9.592 1.00 83.88 396 LYS A N 1
ATOM 3058 C CA . LYS A 1 396 ? 23.913 -1.489 -9.186 1.00 83.88 396 LYS A CA 1
ATOM 3059 C C . LYS A 1 396 ? 24.283 -0.012 -9.098 1.00 83.88 396 LYS A C 1
ATOM 3061 O O . LYS A 1 396 ? 25.126 0.353 -8.280 1.00 83.88 396 LYS A O 1
ATOM 3066 N N . LYS A 1 397 ? 23.738 0.855 -9.958 1.00 87.00 397 LYS A N 1
ATOM 3067 C CA . LYS A 1 397 ? 24.065 2.298 -9.920 1.00 87.00 397 LYS A CA 1
ATOM 3068 C C . LYS A 1 397 ? 22.884 3.153 -10.330 1.00 87.00 397 LYS A C 1
ATOM 3070 O O . LYS A 1 397 ? 22.288 2.873 -11.364 1.00 87.00 397 LYS A O 1
ATOM 3075 N N . SER A 1 398 ? 22.689 4.253 -9.612 1.00 91.31 398 SER A N 1
ATOM 3076 C CA . SER A 1 398 ? 21.686 5.283 -9.871 1.00 91.31 398 SER A CA 1
ATOM 3077 C C . SER A 1 398 ? 22.277 6.687 -9.738 1.00 91.31 398 SER A C 1
ATOM 3079 O O . SER A 1 398 ? 23.329 6.878 -9.126 1.00 91.31 398 SER A O 1
ATOM 3081 N N . VAL A 1 399 ? 21.573 7.677 -10.282 1.00 92.31 399 VAL A N 1
ATOM 3082 C CA . VAL A 1 399 ? 21.786 9.096 -9.982 1.00 92.31 399 VAL A CA 1
ATOM 3083 C C . VAL A 1 399 ? 20.854 9.480 -8.842 1.00 92.31 399 VAL A C 1
ATOM 3085 O O . VAL A 1 399 ? 19.645 9.270 -8.939 1.00 92.31 399 VAL A O 1
ATOM 3088 N N . GLU A 1 400 ? 21.418 10.023 -7.771 1.00 89.62 400 GLU A N 1
ATOM 3089 C CA . GLU A 1 400 ? 20.692 10.411 -6.560 1.00 89.62 400 GLU A CA 1
ATOM 3090 C C . GLU A 1 400 ? 20.521 11.935 -6.480 1.00 89.62 400 GLU A C 1
ATOM 3092 O O . GLU A 1 400 ? 21.350 12.675 -7.026 1.00 89.62 400 GLU A O 1
ATOM 3097 N N . PRO A 1 401 ? 19.457 12.422 -5.820 1.00 78.56 401 PRO A N 1
ATOM 3098 C CA . PRO A 1 401 ? 19.258 13.846 -5.610 1.00 78.56 401 PRO A CA 1
ATOM 3099 C C . PRO A 1 401 ? 20.269 14.379 -4.588 1.00 78.56 401 PRO A C 1
ATOM 3101 O O . PRO A 1 401 ? 20.673 13.679 -3.663 1.00 78.56 401 PRO A O 1
ATOM 3104 N N . ALA A 1 402 ? 20.688 15.634 -4.758 1.00 76.19 402 ALA A N 1
ATOM 3105 C CA . ALA A 1 402 ? 21.665 16.260 -3.866 1.00 76.19 402 ALA A CA 1
ATOM 3106 C C . ALA A 1 402 ? 21.066 16.609 -2.494 1.00 76.19 402 ALA A C 1
ATOM 3108 O O . ALA A 1 402 ? 21.803 16.717 -1.513 1.00 76.19 402 ALA A O 1
ATOM 3109 N N . PHE A 1 403 ? 19.749 16.834 -2.443 1.00 74.25 403 PHE A N 1
ATOM 3110 C CA . PHE A 1 403 ? 18.970 16.961 -1.219 1.00 74.25 403 PHE A CA 1
ATOM 3111 C C . PHE A 1 403 ? 17.995 15.787 -1.093 1.00 74.25 403 PHE A C 1
ATOM 3113 O O . PHE A 1 403 ? 17.187 15.537 -1.985 1.00 74.25 403 PHE A O 1
ATOM 3120 N N . ASP A 1 404 ? 18.066 15.079 0.027 1.00 83.88 404 ASP A N 1
ATOM 3121 C CA . ASP A 1 404 ? 17.514 13.735 0.193 1.00 83.88 404 ASP A CA 1
ATOM 3122 C C . ASP A 1 404 ? 16.525 13.614 1.370 1.00 83.88 404 ASP A C 1
ATOM 3124 O O . ASP A 1 404 ? 16.036 12.526 1.672 1.00 83.88 404 ASP A O 1
ATOM 3128 N N . VAL A 1 405 ? 16.165 14.745 1.990 1.00 94.44 405 VAL A N 1
ATOM 3129 C CA . VAL A 1 405 ? 15.162 14.811 3.062 1.00 94.44 405 VAL A CA 1
ATOM 3130 C C . VAL A 1 405 ? 13.770 15.046 2.479 1.00 94.44 405 VAL A C 1
ATOM 3132 O O . VAL A 1 405 ? 13.551 15.984 1.709 1.00 94.44 405 VAL A O 1
ATOM 3135 N N . GLY A 1 406 ? 12.812 14.215 2.886 1.00 96.00 406 GLY A N 1
ATOM 3136 C CA . GLY A 1 406 ? 11.394 14.398 2.590 1.00 96.00 406 GLY A CA 1
ATOM 3137 C C . GLY A 1 406 ? 10.643 15.103 3.719 1.00 96.00 406 GLY A C 1
ATOM 3138 O O . GLY A 1 406 ? 10.932 14.893 4.896 1.00 96.00 406 GLY A O 1
ATOM 3139 N N . PHE A 1 407 ? 9.633 15.887 3.362 1.00 97.94 407 PHE A N 1
ATOM 3140 C CA . PHE A 1 407 ? 8.688 16.510 4.286 1.00 97.94 407 PHE A CA 1
ATOM 3141 C C . PHE A 1 407 ? 7.263 16.205 3.848 1.00 97.94 407 PHE A C 1
ATOM 3143 O O . PHE A 1 407 ? 6.971 16.198 2.655 1.00 97.94 407 PHE A O 1
ATOM 3150 N N . GLY A 1 408 ? 6.372 15.984 4.807 1.00 98.25 408 GLY A N 1
ATOM 3151 C CA . GLY A 1 408 ? 4.963 15.737 4.536 1.00 98.25 408 GLY A CA 1
ATOM 3152 C C . GLY A 1 408 ? 4.058 16.538 5.456 1.00 98.25 408 GLY A C 1
ATOM 3153 O O . GLY A 1 408 ? 4.408 16.812 6.602 1.00 98.25 408 GLY A O 1
ATOM 3154 N N . ALA A 1 409 ? 2.877 16.880 4.964 1.00 98.69 409 ALA A N 1
ATOM 3155 C CA . ALA A 1 409 ? 1.785 17.413 5.759 1.00 98.69 409 ALA A CA 1
ATOM 3156 C C . ALA A 1 409 ? 0.490 16.730 5.324 1.00 98.69 409 ALA A C 1
ATOM 3158 O O . ALA A 1 409 ? 0.242 16.592 4.129 1.00 98.69 409 ALA A O 1
ATOM 3159 N N . ARG A 1 410 ? -0.339 16.306 6.276 1.00 98.19 410 ARG A N 1
ATOM 3160 C CA . ARG A 1 410 ? -1.637 15.685 5.998 1.00 98.19 410 ARG A CA 1
ATOM 3161 C C . ARG A 1 410 ? -2.680 16.195 6.973 1.00 98.19 410 ARG A C 1
ATOM 3163 O O . ARG A 1 410 ? -2.429 16.233 8.174 1.00 98.19 410 ARG A O 1
ATOM 3170 N N . SER A 1 411 ? -3.845 16.543 6.453 1.00 97.44 411 SER A N 1
ATOM 3171 C CA . SER A 1 411 ? -5.042 16.823 7.232 1.00 97.44 411 SER A CA 1
ATOM 3172 C C . SER A 1 411 ? -6.112 15.796 6.886 1.00 97.44 411 SER A C 1
ATOM 3174 O O . SER A 1 411 ? -6.297 15.497 5.708 1.00 97.44 411 SER A O 1
ATOM 3176 N N . THR A 1 412 ? -6.804 15.252 7.880 1.00 96.31 412 THR A N 1
ATOM 3177 C CA . THR A 1 412 ? -7.961 14.369 7.678 1.00 96.31 412 THR A CA 1
ATOM 3178 C C . THR A 1 412 ? -9.146 14.898 8.461 1.00 96.31 412 THR A C 1
ATOM 3180 O O . THR A 1 412 ? -8.956 15.441 9.546 1.00 96.31 412 THR A O 1
ATOM 3183 N N . ALA A 1 413 ? -10.359 14.695 7.966 1.00 93.25 413 ALA A N 1
ATOM 3184 C CA . ALA A 1 413 ? -11.585 14.997 8.695 1.00 93.25 413 ALA A CA 1
ATOM 3185 C C . ALA A 1 413 ? -12.733 14.115 8.197 1.00 93.25 413 ALA A C 1
ATOM 3187 O O . ALA A 1 413 ? -12.771 13.768 7.018 1.00 93.25 413 ALA A O 1
ATOM 3188 N N . THR A 1 414 ? -13.696 13.823 9.069 1.00 92.75 414 THR A N 1
ATOM 3189 C CA . THR A 1 414 ? -14.939 13.144 8.680 1.00 92.75 414 THR A CA 1
ATOM 3190 C C . THR A 1 414 ? -16.083 14.157 8.624 1.00 92.75 414 THR A C 1
ATOM 3192 O O . THR A 1 414 ? -16.356 14.850 9.610 1.00 92.75 414 THR A O 1
ATOM 3195 N N . LEU A 1 415 ? -16.765 14.239 7.479 1.00 90.81 415 LEU A N 1
ATOM 3196 C CA . LEU A 1 415 ? -17.947 15.068 7.238 1.00 90.81 415 LEU A CA 1
ATOM 3197 C C . LEU A 1 415 ? -19.149 14.160 6.938 1.00 90.81 415 LEU A C 1
ATOM 3199 O O . LEU A 1 415 ? -19.255 13.569 5.865 1.00 90.81 415 LEU A O 1
ATOM 3203 N N . GLY A 1 416 ? -20.077 14.039 7.890 1.00 87.69 416 GLY A N 1
ATOM 3204 C CA . GLY A 1 416 ? -21.207 13.112 7.761 1.00 87.69 416 GLY A CA 1
ATOM 3205 C C . GLY A 1 416 ? -20.737 11.652 7.724 1.00 87.69 416 GLY A C 1
ATOM 3206 O O . GLY A 1 416 ? -20.253 11.149 8.736 1.00 87.69 416 GLY A O 1
ATOM 3207 N N . SER A 1 417 ? -20.896 10.986 6.576 1.00 89.81 417 SER A N 1
ATOM 3208 C CA . SER A 1 417 ? -20.382 9.632 6.299 1.00 89.81 417 SER A CA 1
ATOM 3209 C C . SER A 1 417 ? -19.225 9.610 5.289 1.00 89.81 417 SER A C 1
ATOM 3211 O O . SER A 1 417 ? -18.894 8.546 4.762 1.00 89.81 417 SER A O 1
ATOM 3213 N N . ALA A 1 418 ? -18.647 10.778 4.992 1.00 92.75 418 ALA A N 1
ATOM 3214 C CA . ALA A 1 418 ? -17.497 10.921 4.115 1.00 92.75 418 ALA A CA 1
ATOM 3215 C C . ALA A 1 418 ? -16.225 11.197 4.924 1.00 92.75 418 ALA A C 1
ATOM 3217 O O . ALA A 1 418 ? -16.184 12.136 5.721 1.00 92.75 418 ALA A O 1
ATOM 3218 N N . ASP A 1 419 ? -15.183 10.417 4.679 1.00 94.81 419 ASP A N 1
ATOM 3219 C CA . ASP A 1 419 ? -13.832 10.655 5.165 1.00 94.81 419 ASP A CA 1
ATOM 3220 C C . ASP A 1 419 ? -13.047 11.402 4.092 1.00 94.81 419 ASP A C 1
ATOM 3222 O O . ASP A 1 419 ? -12.979 10.972 2.942 1.00 94.81 419 ASP A O 1
ATOM 3226 N N . LEU A 1 420 ? -12.474 12.543 4.463 1.00 95.88 420 LEU A N 1
ATOM 3227 C CA . LEU A 1 420 ? -11.748 13.434 3.566 1.00 95.88 420 LEU A CA 1
ATOM 3228 C C . LEU A 1 420 ? -10.310 13.599 4.049 1.00 95.88 420 LEU A C 1
ATOM 3230 O O . LEU A 1 420 ? -10.051 13.703 5.252 1.00 95.88 420 LEU A O 1
ATOM 3234 N N . ALA A 1 421 ? -9.377 13.698 3.109 1.00 97.12 421 ALA A N 1
ATOM 3235 C CA . ALA A 1 421 ? -7.995 14.039 3.391 1.00 97.12 421 ALA A CA 1
ATOM 3236 C C . ALA A 1 421 ? -7.436 15.037 2.375 1.00 97.12 421 ALA A C 1
ATOM 3238 O O . ALA A 1 421 ? -7.743 14.985 1.188 1.00 97.12 421 ALA A O 1
ATOM 3239 N N . LEU A 1 422 ? -6.563 15.916 2.858 1.00 98.31 422 LEU A N 1
ATOM 3240 C CA . LEU A 1 422 ? -5.692 16.762 2.048 1.00 98.31 422 LEU A CA 1
ATOM 3241 C C . LEU A 1 422 ? -4.253 16.484 2.453 1.00 98.31 422 LEU A C 1
ATOM 3243 O O . LEU A 1 422 ? -3.962 16.325 3.642 1.00 98.31 422 LEU A O 1
ATOM 3247 N N . PHE A 1 423 ? -3.343 16.446 1.489 1.00 98.50 423 PHE A N 1
ATOM 3248 C CA . PHE A 1 423 ? -1.944 16.164 1.768 1.00 98.50 423 PHE A CA 1
ATOM 3249 C C . PHE A 1 423 ? -0.989 16.919 0.852 1.00 98.50 423 PHE A C 1
ATOM 3251 O O . PHE A 1 423 ? -1.317 17.337 -0.258 1.00 98.50 423 PHE A O 1
ATOM 3258 N N . TYR A 1 424 ? 0.227 17.068 1.356 1.00 98.56 424 TYR A N 1
ATOM 3259 C CA . TYR A 1 424 ? 1.380 17.592 0.656 1.00 98.56 424 TYR A CA 1
ATOM 3260 C C . TYR A 1 424 ? 2.599 16.735 0.996 1.00 98.56 424 TYR A C 1
ATOM 3262 O O . TYR A 1 424 ? 2.817 16.388 2.158 1.00 98.56 424 TYR A O 1
ATOM 3270 N N . TYR A 1 425 ? 3.419 16.445 -0.004 1.00 98.06 425 TYR A N 1
ATOM 3271 C CA . TYR A 1 425 ? 4.736 15.840 0.137 1.00 98.06 425 TYR A CA 1
ATOM 3272 C C . TYR A 1 425 ? 5.754 16.672 -0.642 1.00 98.06 425 TYR A C 1
ATOM 3274 O O . TYR A 1 425 ? 5.485 17.077 -1.765 1.00 98.06 425 TYR A O 1
ATOM 3282 N N . GLY A 1 426 ? 6.931 16.917 -0.079 1.00 96.44 426 GLY A N 1
ATOM 3283 C CA . GLY A 1 426 ? 8.044 17.547 -0.784 1.00 96.44 426 GLY A CA 1
ATOM 3284 C C . GLY A 1 426 ? 9.329 16.787 -0.517 1.00 96.44 426 GLY A C 1
ATOM 3285 O O . GLY A 1 426 ? 9.699 16.605 0.643 1.00 96.44 426 GLY A O 1
ATOM 3286 N N . GLY A 1 427 ? 10.011 16.337 -1.565 1.00 94.69 427 GLY A N 1
ATOM 3287 C CA . GLY A 1 427 ? 11.171 15.470 -1.398 1.00 94.69 427 GLY A CA 1
ATOM 3288 C C . GLY A 1 427 ? 11.595 14.722 -2.661 1.00 94.69 427 GLY A C 1
ATOM 3289 O O . GLY A 1 427 ? 11.145 15.031 -3.769 1.00 94.69 427 GLY A O 1
ATOM 3290 N N . PRO A 1 428 ? 12.510 13.753 -2.508 1.00 93.19 428 PRO A N 1
ATOM 3291 C CA . PRO A 1 428 ? 12.913 12.881 -3.598 1.00 93.19 428 PRO A CA 1
ATOM 3292 C C . PRO A 1 428 ? 11.776 11.932 -4.001 1.00 93.19 428 PRO A C 1
ATOM 3294 O O . PRO A 1 428 ? 11.104 11.351 -3.152 1.00 93.19 428 PRO A O 1
ATOM 3297 N N . SER A 1 429 ? 11.583 11.743 -5.307 1.00 91.19 429 SER A N 1
ATOM 3298 C CA . SER A 1 429 ? 10.663 10.733 -5.840 1.00 91.19 429 SER A CA 1
ATOM 3299 C C . SER A 1 429 ? 11.042 9.338 -5.333 1.00 91.19 429 SER A C 1
ATOM 3301 O O . SER A 1 429 ? 12.218 8.971 -5.372 1.00 91.19 429 SER A O 1
ATOM 3303 N N . ARG A 1 430 ? 10.059 8.537 -4.902 1.00 91.31 430 ARG A N 1
ATOM 3304 C CA . ARG A 1 430 ? 10.295 7.135 -4.505 1.00 91.31 430 ARG A CA 1
ATOM 3305 C C . ARG A 1 430 ? 10.535 6.234 -5.706 1.00 91.31 430 ARG A C 1
ATOM 3307 O O . ARG A 1 430 ? 11.341 5.312 -5.628 1.00 91.31 430 ARG A O 1
ATOM 3314 N N . LEU A 1 431 ? 9.903 6.536 -6.834 1.00 89.31 431 LEU A N 1
ATOM 3315 C CA . LEU A 1 431 ? 10.104 5.822 -8.087 1.00 89.31 431 LEU A CA 1
ATOM 3316 C C . LEU A 1 431 ? 11.093 6.596 -8.982 1.00 89.31 431 LEU A C 1
ATOM 3318 O O . LEU A 1 431 ? 10.894 7.796 -9.200 1.00 89.31 431 LEU A O 1
ATOM 3322 N N . PRO A 1 432 ? 12.175 5.974 -9.482 1.00 89.75 432 PRO A N 1
ATOM 3323 C CA . PRO A 1 432 ? 13.111 6.650 -10.372 1.00 89.75 432 PRO A CA 1
ATOM 3324 C C . PRO A 1 432 ? 12.568 6.764 -11.803 1.00 89.75 432 PRO A C 1
ATOM 3326 O O . PRO A 1 432 ? 11.785 5.939 -12.268 1.00 89.75 432 PRO A O 1
ATOM 3329 N N . SER A 1 433 ? 13.065 7.766 -12.527 1.00 89.00 433 SER A N 1
ATOM 3330 C CA . SER A 1 433 ? 13.031 7.790 -13.997 1.00 89.00 433 SER A CA 1
ATOM 3331 C C . SER A 1 433 ? 14.212 7.002 -14.570 1.00 89.00 433 SER A C 1
ATOM 3333 O O . SER A 1 433 ? 15.133 6.648 -13.832 1.00 89.00 433 SER A O 1
ATOM 3335 N N . PHE A 1 434 ? 14.236 6.753 -15.878 1.00 85.94 434 PHE A N 1
ATOM 3336 C CA . PHE A 1 434 ? 15.331 6.029 -16.528 1.00 85.94 434 PHE A CA 1
ATOM 3337 C C . PHE A 1 434 ? 15.931 6.851 -17.663 1.00 85.94 434 PHE A C 1
ATOM 3339 O O . PHE A 1 434 ? 15.215 7.468 -18.452 1.00 85.94 434 PHE A O 1
ATOM 3346 N N . ALA A 1 435 ? 17.260 6.842 -17.761 1.00 86.38 435 ALA A N 1
ATOM 3347 C CA . ALA A 1 435 ? 17.986 7.432 -18.879 1.00 86.38 435 ALA A CA 1
ATOM 3348 C C . ALA A 1 435 ? 19.193 6.585 -19.274 1.00 86.38 435 ALA A C 1
ATOM 3350 O O . ALA A 1 435 ? 19.859 5.994 -18.423 1.00 86.38 435 ALA A O 1
ATOM 3351 N N . MET A 1 436 ? 19.493 6.567 -20.572 1.00 84.81 436 MET A N 1
ATOM 3352 C CA . MET A 1 436 ? 20.762 6.040 -21.067 1.00 84.81 436 MET A CA 1
ATOM 3353 C C . MET A 1 436 ? 21.894 6.957 -20.608 1.00 84.81 436 MET A C 1
ATOM 3355 O O . MET A 1 436 ? 21.812 8.172 -20.786 1.00 84.81 436 MET A O 1
ATOM 3359 N N . ASP A 1 437 ? 22.939 6.388 -20.011 1.00 82.25 437 ASP A N 1
ATOM 3360 C CA . ASP A 1 437 ? 24.128 7.137 -19.615 1.00 82.25 437 ASP A CA 1
ATOM 3361 C C . ASP A 1 437 ? 25.042 7.346 -20.834 1.00 82.25 437 ASP A C 1
ATOM 3363 O O . ASP A 1 437 ? 25.688 6.393 -21.277 1.00 82.25 437 ASP A O 1
ATOM 3367 N N . PRO A 1 438 ? 25.152 8.577 -21.370 1.00 77.31 438 PRO A N 1
ATOM 3368 C CA . PRO A 1 438 ? 25.951 8.842 -22.564 1.00 77.31 438 PRO A CA 1
ATOM 3369 C C . PRO A 1 438 ? 27.462 8.755 -22.305 1.00 77.31 438 PRO A C 1
ATOM 3371 O O . PRO A 1 438 ? 28.246 8.877 -23.239 1.00 77.31 438 PRO A O 1
ATOM 3374 N N . THR A 1 439 ? 27.885 8.610 -21.045 1.00 80.38 439 THR A N 1
ATOM 3375 C CA . THR A 1 439 ? 29.302 8.507 -20.665 1.00 80.38 439 THR A CA 1
ATOM 3376 C C . THR A 1 439 ? 29.781 7.067 -20.502 1.00 80.38 439 THR A C 1
ATOM 3378 O O . THR A 1 439 ? 30.973 6.837 -20.303 1.00 80.38 439 THR A O 1
ATOM 3381 N N . SER A 1 440 ? 28.872 6.092 -20.576 1.00 80.38 440 SER A N 1
ATOM 3382 C CA . SER A 1 440 ? 29.228 4.682 -20.475 1.00 80.38 440 SER A CA 1
ATOM 3383 C C . SER A 1 440 ? 29.737 4.150 -21.819 1.00 80.38 440 SER A C 1
ATOM 3385 O O . SER A 1 440 ? 29.170 4.446 -22.865 1.00 80.38 440 SER A O 1
ATOM 3387 N N . LEU A 1 441 ? 30.818 3.360 -21.787 1.00 79.69 441 LEU A N 1
ATOM 3388 C CA . LEU A 1 441 ? 31.417 2.741 -22.981 1.00 79.69 441 LEU A CA 1
ATOM 3389 C C . LEU A 1 441 ? 30.491 1.707 -23.644 1.00 79.69 441 LEU A C 1
ATOM 3391 O O . LEU A 1 441 ? 30.621 1.441 -24.834 1.00 79.69 441 LEU A O 1
ATOM 3395 N N . ALA A 1 442 ? 29.565 1.134 -22.874 1.00 81.12 442 ALA A N 1
ATOM 3396 C CA . ALA A 1 442 ? 28.483 0.286 -23.356 1.00 81.12 442 ALA A CA 1
ATOM 3397 C C . ALA A 1 442 ? 27.141 0.982 -23.072 1.00 81.12 442 ALA A C 1
ATOM 3399 O O . ALA A 1 442 ? 27.066 1.741 -22.101 1.00 81.12 442 ALA A O 1
ATOM 3400 N N . PRO A 1 443 ? 26.078 0.736 -23.866 1.00 78.19 443 PRO A N 1
ATOM 3401 C CA . PRO A 1 443 ? 24.741 1.230 -23.549 1.00 78.19 443 PRO A CA 1
ATOM 3402 C C . PRO A 1 443 ? 24.410 0.907 -22.091 1.00 78.19 443 PRO A C 1
ATOM 3404 O O . PRO A 1 443 ? 24.542 -0.236 -21.673 1.00 78.19 443 PRO A O 1
ATOM 3407 N N . ARG A 1 444 ? 24.043 1.907 -21.286 1.00 84.19 444 ARG A N 1
ATOM 3408 C CA . ARG A 1 444 ? 23.715 1.678 -19.876 1.00 84.19 444 ARG A CA 1
ATOM 3409 C C . ARG A 1 444 ? 22.471 2.432 -19.464 1.00 84.19 444 ARG A C 1
ATOM 3411 O O . ARG A 1 444 ? 22.508 3.657 -19.346 1.00 84.19 444 ARG A O 1
ATOM 3418 N N . LEU A 1 445 ? 21.400 1.705 -19.171 1.00 85.06 445 LEU A N 1
ATOM 3419 C CA . LEU A 1 445 ? 20.200 2.287 -18.593 1.00 85.06 445 LEU A CA 1
ATOM 3420 C C . LEU A 1 445 ? 20.460 2.564 -17.108 1.00 85.06 445 LEU A C 1
ATOM 3422 O O . LEU A 1 445 ? 20.930 1.705 -16.366 1.00 85.06 445 LEU A O 1
ATOM 3426 N N . THR A 1 446 ? 20.228 3.800 -16.680 1.00 88.25 446 THR A N 1
ATOM 3427 C CA . THR A 1 446 ? 20.541 4.257 -15.325 1.00 88.25 446 THR A CA 1
ATOM 3428 C C . THR A 1 446 ? 19.284 4.835 -14.674 1.00 88.25 446 THR A C 1
ATOM 3430 O O . THR A 1 446 ? 18.684 5.745 -15.251 1.00 88.25 446 THR A O 1
ATOM 3433 N N . PRO A 1 447 ? 18.888 4.351 -13.480 1.00 91.44 447 PRO A N 1
ATOM 3434 C CA . PRO A 1 447 ? 17.853 4.981 -12.670 1.00 91.44 447 PRO A CA 1
ATOM 3435 C C . PRO A 1 447 ? 18.277 6.388 -12.235 1.00 91.44 447 PRO A C 1
ATOM 3437 O O . PRO A 1 447 ? 19.385 6.591 -11.732 1.00 91.44 447 PRO A O 1
ATOM 3440 N N . VAL A 1 448 ? 17.387 7.357 -12.406 1.00 91.81 448 VAL A N 1
ATOM 3441 C CA . VAL A 1 448 ? 17.591 8.769 -12.079 1.00 91.81 448 VAL A CA 1
ATOM 3442 C C . VAL A 1 448 ? 16.485 9.218 -11.134 1.00 91.81 448 VAL A C 1
ATOM 3444 O O . VAL A 1 448 ? 15.322 9.354 -11.527 1.00 91.81 448 VAL A O 1
ATOM 3447 N N . TYR A 1 449 ? 16.863 9.466 -9.884 1.00 93.19 449 TYR A N 1
ATOM 3448 C CA . TYR A 1 449 ? 15.988 10.026 -8.862 1.00 93.19 449 TYR A CA 1
ATOM 3449 C C . TYR A 1 449 ? 15.998 11.550 -8.936 1.00 93.19 449 TYR A C 1
ATOM 3451 O O . TYR A 1 449 ? 17.042 12.174 -9.106 1.00 93.19 449 TYR A O 1
ATOM 3459 N N . TYR A 1 450 ? 14.824 12.156 -8.811 1.00 91.69 450 TYR A N 1
ATOM 3460 C CA . TYR A 1 450 ? 14.617 13.594 -8.955 1.00 91.69 450 TYR A CA 1
ATOM 3461 C C . TYR A 1 450 ? 13.669 14.102 -7.872 1.00 91.69 450 TYR A C 1
ATOM 3463 O O . TYR A 1 450 ? 12.995 13.319 -7.203 1.00 91.69 450 TYR A O 1
ATOM 3471 N N . ARG A 1 451 ? 13.610 15.423 -7.693 1.00 92.75 451 ARG A N 1
ATOM 3472 C CA . ARG A 1 451 ? 12.691 16.040 -6.736 1.00 92.75 451 ARG A CA 1
ATOM 3473 C C . ARG A 1 451 ? 11.271 16.064 -7.299 1.00 92.75 451 ARG A C 1
ATOM 3475 O O . ARG A 1 451 ? 11.070 16.550 -8.416 1.00 92.75 451 ARG A O 1
ATOM 3482 N N . ALA A 1 452 ? 10.321 15.572 -6.514 1.00 92.31 452 ALA A N 1
ATOM 3483 C CA . ALA A 1 452 ? 8.907 15.500 -6.848 1.00 92.31 452 ALA A CA 1
ATOM 3484 C C . ALA A 1 452 ? 8.077 15.987 -5.653 1.00 92.31 452 ALA A C 1
ATOM 3486 O O . ALA A 1 452 ? 7.852 15.250 -4.694 1.00 92.31 452 ALA A O 1
ATOM 3487 N N . ASP A 1 453 ? 7.627 17.236 -5.721 1.00 95.69 453 ASP A N 1
ATOM 3488 C CA . ASP A 1 453 ? 6.763 17.821 -4.699 1.00 95.69 453 ASP A CA 1
ATOM 3489 C C . ASP A 1 453 ? 5.309 17.601 -5.140 1.00 95.69 453 ASP A C 1
ATOM 3491 O O . ASP A 1 453 ? 4.951 17.937 -6.264 1.00 95.69 453 ASP A O 1
ATOM 3495 N N . SER A 1 454 ? 4.473 17.004 -4.299 1.00 96.75 454 SER A N 1
ATOM 3496 C CA . SER A 1 454 ? 3.113 16.586 -4.645 1.00 96.75 454 SER A CA 1
ATOM 3497 C C . SER A 1 454 ? 2.088 17.178 -3.687 1.00 96.75 454 SER A C 1
ATOM 3499 O O . SER A 1 454 ? 2.319 17.244 -2.482 1.00 96.75 454 SER A O 1
ATOM 3501 N N . VAL A 1 455 ? 0.943 17.590 -4.221 1.00 98.44 455 VAL A N 1
ATOM 3502 C CA . VAL A 1 455 ? -0.226 18.042 -3.457 1.00 98.44 455 VAL A CA 1
ATOM 3503 C C . VAL A 1 455 ? -1.444 17.270 -3.932 1.00 98.44 455 VAL A C 1
ATOM 3505 O O . VAL A 1 455 ? -1.574 16.998 -5.123 1.00 98.44 455 VAL A O 1
ATOM 3508 N N . GLY A 1 456 ? -2.332 16.908 -3.019 1.00 98.19 456 GLY A N 1
ATOM 3509 C CA . GLY A 1 456 ? -3.492 16.119 -3.386 1.00 98.19 456 GLY A CA 1
ATOM 3510 C C . GLY A 1 456 ? -4.537 16.027 -2.296 1.00 98.19 456 GLY A C 1
ATOM 3511 O O . GLY A 1 456 ? -4.421 16.623 -1.220 1.00 98.19 456 GLY A O 1
ATOM 3512 N N . GLY A 1 457 ? -5.571 15.264 -2.608 1.00 98.19 457 GLY A N 1
ATOM 3513 C CA . GLY A 1 457 ? -6.639 14.953 -1.682 1.00 98.19 457 GLY A CA 1
ATOM 3514 C C . GLY A 1 457 ? -7.299 13.631 -2.022 1.00 98.19 457 GLY A C 1
ATOM 3515 O O . GLY A 1 457 ? -7.262 13.180 -3.168 1.00 98.19 457 GLY A O 1
ATOM 3516 N N . SER A 1 458 ? -7.899 13.026 -1.007 1.00 97.62 458 SER A N 1
ATOM 3517 C CA . SER A 1 458 ? -8.658 11.790 -1.134 1.00 97.62 458 SER A CA 1
ATOM 3518 C C . SER A 1 458 ? -9.978 11.882 -0.377 1.00 97.62 458 SER A C 1
ATOM 3520 O O . SER A 1 458 ? -10.121 12.652 0.578 1.00 97.62 458 SER A O 1
ATOM 3522 N N . ALA A 1 459 ? -10.963 11.131 -0.852 1.00 96.81 459 ALA A N 1
ATOM 3523 C CA . ALA A 1 459 ? -12.292 11.065 -0.280 1.00 96.81 459 ALA A CA 1
ATOM 3524 C C . ALA A 1 459 ? -12.815 9.629 -0.341 1.00 96.81 459 ALA A C 1
ATOM 3526 O O . ALA A 1 459 ? -12.686 8.962 -1.367 1.00 96.81 459 ALA A O 1
ATOM 3527 N N . GLN A 1 460 ? -13.449 9.183 0.737 1.00 96.94 460 GLN A N 1
ATOM 3528 C CA . GLN A 1 460 ? -14.191 7.930 0.787 1.00 96.94 460 GLN A CA 1
ATOM 3529 C C . GLN A 1 460 ? -15.556 8.194 1.410 1.00 96.94 460 GLN A C 1
ATOM 3531 O O . GLN A 1 460 ? -15.644 8.733 2.507 1.00 96.94 460 GLN A O 1
ATOM 3536 N N . TRP A 1 461 ? -16.633 7.831 0.722 1.00 96.88 461 TRP A N 1
ATOM 3537 C CA . TRP A 1 461 ? -17.995 8.120 1.148 1.00 96.88 461 TRP A CA 1
ATOM 3538 C C . TRP A 1 461 ? -18.842 6.854 1.181 1.00 96.88 461 TRP A C 1
ATOM 3540 O O . TRP A 1 461 ? -19.189 6.292 0.143 1.00 96.88 461 TRP A O 1
ATOM 3550 N N . ALA A 1 462 ? -19.215 6.430 2.389 1.00 94.12 462 ALA A N 1
ATOM 3551 C CA . ALA A 1 462 ? -20.147 5.330 2.594 1.00 94.12 462 ALA A CA 1
ATOM 3552 C C . ALA A 1 462 ? -21.607 5.797 2.426 1.00 94.12 462 ALA A C 1
ATOM 3554 O O . ALA A 1 462 ? -22.093 6.670 3.157 1.00 94.12 462 ALA A O 1
ATOM 3555 N N . LEU A 1 463 ? -22.310 5.177 1.477 1.00 93.88 463 LEU A N 1
ATOM 3556 C CA . LEU A 1 463 ? -23.700 5.426 1.090 1.00 93.88 463 LEU A CA 1
ATOM 3557 C C . LEU A 1 463 ? -24.498 4.111 1.127 1.00 93.88 463 LEU A C 1
ATOM 3559 O O . LEU A 1 463 ? -24.872 3.537 0.101 1.00 93.88 463 LEU A O 1
ATOM 3563 N N . GLY A 1 464 ? -24.756 3.613 2.339 1.00 89.00 464 GLY A N 1
ATOM 3564 C CA . GLY A 1 464 ? -25.412 2.318 2.542 1.00 89.00 464 GLY A CA 1
ATOM 3565 C C . GLY A 1 464 ? -24.492 1.163 2.118 1.00 89.00 464 GLY A C 1
ATOM 3566 O O . GLY A 1 464 ? -23.410 1.053 2.688 1.00 89.00 464 GLY A O 1
ATOM 3567 N N . PRO A 1 465 ? -24.885 0.306 1.152 1.00 89.56 465 PRO A N 1
ATOM 3568 C CA . PRO A 1 465 ? -24.043 -0.794 0.667 1.00 89.56 465 PRO A CA 1
ATOM 3569 C C . PRO A 1 465 ? -22.964 -0.348 -0.332 1.00 89.56 465 PRO A C 1
ATOM 3571 O O . PRO A 1 465 ? -22.177 -1.178 -0.783 1.00 89.56 465 PRO A O 1
ATOM 3574 N N . TRP A 1 466 ? -22.972 0.928 -0.725 1.00 95.19 466 TRP A N 1
ATOM 3575 C CA . TRP A 1 466 ? -22.022 1.506 -1.666 1.00 95.19 466 TRP A CA 1
ATOM 3576 C C . TRP A 1 466 ? -20.954 2.309 -0.935 1.00 95.19 466 TRP A C 1
ATOM 3578 O O . TRP A 1 466 ? -21.262 3.034 0.014 1.00 95.19 466 TRP A O 1
ATOM 3588 N N . VAL A 1 467 ? -19.725 2.256 -1.433 1.00 97.44 467 VAL A N 1
ATOM 3589 C CA . VAL A 1 467 ? -18.639 3.139 -1.006 1.00 97.44 467 VAL A CA 1
ATOM 3590 C C . VAL A 1 467 ? -18.075 3.820 -2.240 1.00 97.44 467 VAL A C 1
ATOM 3592 O O . VAL A 1 467 ? -17.539 3.156 -3.116 1.00 97.44 467 VAL A O 1
ATOM 3595 N N . LEU A 1 468 ? -18.206 5.141 -2.326 1.00 97.81 468 LEU A N 1
ATOM 3596 C CA . LEU A 1 468 ? -17.544 5.929 -3.363 1.00 97.81 468 LEU A CA 1
ATOM 3597 C C . LEU A 1 468 ? -16.150 6.308 -2.879 1.00 97.81 468 LEU A C 1
ATOM 3599 O O . LEU A 1 468 ? -15.991 6.722 -1.733 1.00 97.81 468 LEU A O 1
ATOM 3603 N N . LYS A 1 469 ? -15.153 6.195 -3.747 1.00 97.50 469 LYS A N 1
ATOM 3604 C CA . LYS A 1 469 ? -13.756 6.508 -3.455 1.00 97.50 469 LYS A CA 1
ATOM 3605 C C . LYS A 1 469 ? -13.213 7.438 -4.528 1.00 97.50 469 LYS A C 1
ATOM 3607 O O . LYS A 1 469 ? -13.590 7.350 -5.696 1.00 97.50 469 LYS A O 1
ATOM 3612 N N . GLY A 1 470 ? -12.337 8.347 -4.139 1.00 97.12 470 GLY A N 1
ATOM 3613 C CA . GLY A 1 470 ? -11.715 9.270 -5.070 1.00 97.12 470 GLY A CA 1
ATOM 3614 C C . GLY A 1 470 ? -10.391 9.787 -4.549 1.00 97.12 470 GLY A C 1
ATOM 3615 O O . GLY A 1 470 ? -10.223 10.008 -3.351 1.00 97.12 470 GLY A O 1
ATOM 3616 N N . GLU A 1 471 ? -9.460 10.007 -5.463 1.00 97.25 471 GLU A N 1
ATOM 3617 C CA . GLU A 1 471 ? -8.127 10.495 -5.161 1.00 97.25 471 GLU A CA 1
ATOM 3618 C C . GLU A 1 471 ? -7.606 11.365 -6.297 1.00 97.25 471 GLU A C 1
ATOM 3620 O O . GLU A 1 471 ? -7.833 11.082 -7.471 1.00 97.25 471 GLU A O 1
ATOM 3625 N N . THR A 1 472 ? -6.908 12.440 -5.946 1.00 97.19 472 THR A N 1
ATOM 3626 C CA . THR A 1 472 ? -6.280 13.348 -6.909 1.00 97.19 472 THR A CA 1
ATOM 3627 C C . THR A 1 472 ? -4.910 13.765 -6.405 1.00 97.19 472 THR A C 1
ATOM 3629 O O . THR A 1 472 ? -4.742 14.054 -5.218 1.00 97.19 472 THR A O 1
ATOM 3632 N N . VAL A 1 473 ? -3.930 13.812 -7.305 1.00 96.50 473 VAL A N 1
ATOM 3633 C CA . VAL A 1 473 ? -2.551 14.201 -7.002 1.00 96.50 473 VAL A CA 1
ATOM 3634 C C . VAL A 1 473 ? -2.000 15.038 -8.145 1.00 96.50 473 VAL A C 1
ATOM 3636 O O . VAL A 1 473 ? -2.021 14.630 -9.303 1.00 96.50 473 VAL A O 1
ATOM 3639 N N . TYR A 1 474 ? -1.469 16.210 -7.823 1.00 96.12 474 TYR A N 1
ATOM 3640 C CA . TYR A 1 474 ? -0.665 17.005 -8.739 1.00 96.12 474 TYR A CA 1
ATOM 3641 C C . TYR A 1 474 ? 0.794 16.975 -8.290 1.00 96.12 474 TYR A C 1
ATOM 3643 O O . TYR A 1 474 ? 1.109 17.377 -7.166 1.00 96.12 474 TYR A O 1
ATOM 3651 N N . THR A 1 475 ? 1.691 16.546 -9.176 1.00 94.06 475 THR A N 1
ATOM 3652 C CA . THR A 1 475 ? 3.121 16.404 -8.887 1.00 94.06 475 THR A CA 1
ATOM 3653 C C . THR A 1 475 ? 3.938 17.415 -9.682 1.00 94.06 475 THR A C 1
ATOM 3655 O O . THR A 1 475 ? 3.949 17.419 -10.913 1.00 94.06 475 THR A O 1
ATOM 3658 N N . PHE A 1 476 ? 4.679 18.256 -8.965 1.00 94.06 476 PHE A N 1
ATOM 3659 C CA . PHE A 1 476 ? 5.664 19.193 -9.484 1.00 94.06 476 PHE A CA 1
ATOM 3660 C C . PHE A 1 476 ? 7.044 18.539 -9.516 1.00 94.06 476 PHE A C 1
ATOM 3662 O O . PHE A 1 476 ? 7.614 18.200 -8.479 1.00 94.06 476 PHE A O 1
ATOM 3669 N N . THR A 1 477 ? 7.616 18.396 -10.706 1.00 91.56 477 THR A N 1
ATOM 3670 C CA . THR A 1 477 ? 8.920 17.753 -10.884 1.00 91.56 477 THR A CA 1
ATOM 3671 C C . THR A 1 477 ? 10.026 18.783 -11.099 1.00 91.56 477 THR A C 1
ATOM 3673 O O . THR A 1 477 ? 9.819 19.848 -11.685 1.00 91.56 477 THR A O 1
ATOM 3676 N N . SER A 1 478 ? 11.237 18.481 -10.627 1.00 90.62 478 SER A N 1
ATOM 3677 C CA . SER A 1 478 ? 12.399 19.351 -10.819 1.00 90.62 478 SER A CA 1
ATOM 3678 C C . SER A 1 478 ? 13.665 18.565 -11.142 1.00 90.62 478 SER A C 1
ATOM 3680 O O . SER A 1 478 ? 14.095 17.692 -10.391 1.00 90.62 478 SER A O 1
ATOM 3682 N N . ALA A 1 479 ? 14.312 18.955 -12.243 1.00 88.94 479 ALA A N 1
ATOM 3683 C CA . ALA A 1 479 ? 15.625 18.468 -12.668 1.00 88.94 479 ALA A CA 1
ATOM 3684 C C . ALA A 1 479 ? 16.773 19.417 -12.270 1.00 88.94 479 ALA A C 1
ATOM 3686 O O . ALA A 1 479 ? 17.887 19.307 -12.790 1.00 88.94 479 ALA A O 1
ATOM 3687 N N . ALA A 1 480 ? 16.510 20.418 -11.419 1.00 88.56 480 ALA A N 1
ATOM 3688 C CA . ALA A 1 480 ? 17.471 21.483 -11.121 1.00 88.56 480 ALA A CA 1
ATOM 3689 C C . ALA A 1 480 ? 18.770 20.949 -10.497 1.00 88.56 480 ALA A C 1
ATOM 3691 O O . ALA A 1 480 ? 19.851 21.416 -10.855 1.00 88.56 480 ALA A O 1
ATOM 3692 N N . GLU A 1 481 ? 18.645 19.948 -9.626 1.00 85.75 481 GLU A N 1
ATOM 3693 C CA . GLU A 1 481 ? 19.741 19.339 -8.862 1.00 85.75 481 GLU A CA 1
ATOM 3694 C C . GLU A 1 481 ? 20.506 18.263 -9.649 1.00 85.75 481 GLU A C 1
ATOM 3696 O O . GLU A 1 481 ? 21.537 17.779 -9.191 1.00 85.75 481 GLU A O 1
ATOM 3701 N N . LEU A 1 482 ? 20.035 17.904 -10.849 1.00 88.69 482 LEU A N 1
ATOM 3702 C CA . LEU A 1 482 ? 20.632 16.841 -11.651 1.00 88.69 482 LEU A CA 1
ATOM 3703 C C . LEU A 1 482 ? 21.752 17.338 -12.577 1.00 88.69 482 LEU A C 1
ATOM 3705 O O . LEU A 1 482 ? 21.676 18.451 -13.122 1.00 88.69 482 LEU A O 1
ATOM 3709 N N . PRO A 1 483 ? 22.756 16.485 -12.868 1.00 89.38 483 PRO A N 1
ATOM 3710 C CA . PRO A 1 483 ? 23.708 16.733 -13.943 1.00 89.38 483 PRO A CA 1
ATOM 3711 C C . PRO A 1 483 ? 22.987 16.995 -15.270 1.00 89.38 483 PRO A C 1
ATOM 3713 O O . PRO A 1 483 ? 21.998 16.334 -15.586 1.00 89.38 483 PRO A O 1
ATOM 3716 N N . ARG A 1 484 ? 23.515 17.919 -16.090 1.00 88.69 484 ARG A N 1
ATOM 3717 C CA . ARG A 1 484 ? 22.893 18.337 -17.369 1.00 88.69 484 ARG A CA 1
ATOM 3718 C C . ARG A 1 484 ? 22.461 17.156 -18.249 1.00 88.69 484 ARG A C 1
ATOM 3720 O O . ARG A 1 484 ? 21.373 17.201 -18.809 1.00 88.69 484 ARG A O 1
ATOM 3727 N N . ARG A 1 485 ? 23.277 16.098 -18.307 1.00 87.69 485 ARG A N 1
ATOM 3728 C CA . ARG A 1 485 ? 23.040 14.894 -19.122 1.00 87.69 485 ARG A CA 1
ATOM 3729 C C . ARG A 1 485 ? 21.807 14.070 -18.727 1.00 87.69 485 ARG A C 1
ATOM 3731 O O . ARG A 1 485 ? 21.296 13.345 -19.564 1.00 87.69 485 ARG A O 1
ATOM 3738 N N . PHE A 1 486 ? 21.308 14.205 -17.497 1.00 88.44 486 PHE A N 1
ATOM 3739 C CA . PHE A 1 486 ? 20.145 13.454 -17.005 1.00 88.44 486 PHE A CA 1
ATOM 3740 C C . PHE A 1 486 ? 18.872 14.301 -16.894 1.00 88.44 486 PHE A C 1
ATOM 3742 O O . PHE A 1 486 ? 17.821 13.784 -16.533 1.00 88.44 486 PHE A O 1
ATOM 3749 N N . LYS A 1 487 ? 18.919 15.600 -17.224 1.00 87.75 487 LYS A N 1
ATOM 3750 C CA . LYS A 1 487 ? 17.758 16.492 -17.047 1.00 87.75 487 LYS A CA 1
ATOM 3751 C C . LYS A 1 487 ? 16.559 16.128 -17.923 1.00 87.75 487 LYS A C 1
ATOM 3753 O O . LYS A 1 487 ? 15.433 16.393 -17.524 1.00 87.75 487 LYS A O 1
ATOM 3758 N N . LEU A 1 488 ? 16.801 15.515 -19.081 1.00 85.69 488 LEU A N 1
ATOM 3759 C CA . LEU A 1 488 ? 15.757 15.036 -19.995 1.00 85.69 488 LEU A CA 1
ATOM 3760 C C . LEU A 1 488 ? 15.053 13.764 -19.494 1.00 85.69 488 LEU A C 1
ATOM 3762 O O . LEU A 1 488 ? 13.982 13.444 -19.996 1.00 85.69 488 LEU A O 1
ATOM 3766 N N . ALA A 1 489 ? 15.636 13.057 -18.518 1.00 84.94 489 ALA A N 1
ATOM 3767 C CA . ALA A 1 489 ? 15.023 11.878 -17.906 1.00 84.94 489 ALA A CA 1
ATOM 3768 C C . ALA A 1 489 ? 13.832 12.250 -17.015 1.00 84.94 489 ALA A C 1
ATOM 3770 O O . ALA A 1 489 ? 12.933 11.443 -16.809 1.00 84.94 489 ALA A O 1
ATOM 3771 N N . VAL A 1 490 ? 13.828 13.480 -16.488 1.00 87.31 490 VAL A N 1
ATOM 3772 C CA . VAL A 1 490 ? 12.807 13.940 -15.550 1.00 87.31 490 VAL A CA 1
ATOM 3773 C C . VAL A 1 490 ? 11.523 14.269 -16.311 1.00 87.31 490 VAL A C 1
ATOM 3775 O O . VAL A 1 490 ? 11.550 15.128 -17.201 1.00 87.31 490 VAL A O 1
ATOM 3778 N N . PRO A 1 491 ? 10.388 13.637 -15.967 1.00 85.75 491 PRO A N 1
ATOM 3779 C CA . PRO A 1 491 ? 9.110 13.962 -16.581 1.00 85.75 491 PRO A CA 1
ATOM 3780 C C . PRO A 1 491 ? 8.704 15.396 -16.238 1.00 85.75 491 PRO A C 1
ATOM 3782 O O . PRO A 1 491 ? 9.131 15.949 -15.226 1.00 85.75 491 PRO A O 1
ATOM 3785 N N . LYS A 1 492 ? 7.856 16.015 -17.062 1.00 86.75 492 LYS A N 1
ATOM 3786 C CA . LYS A 1 492 ? 7.209 17.284 -16.688 1.00 86.75 492 LYS A CA 1
ATOM 3787 C C . LYS A 1 492 ? 6.215 17.054 -15.552 1.00 86.75 492 LYS A C 1
ATOM 3789 O O . LYS A 1 492 ? 5.739 15.935 -15.403 1.00 86.75 492 LYS A O 1
ATOM 3794 N N . SER A 1 493 ? 5.864 18.114 -14.825 1.00 90.56 493 SER A N 1
ATOM 3795 C CA . SER A 1 493 ? 4.770 18.085 -13.850 1.00 90.56 493 SER A CA 1
ATOM 3796 C C . SER A 1 493 ? 3.491 17.515 -14.467 1.00 90.56 493 SER A C 1
ATOM 3798 O O . SER A 1 493 ? 3.235 17.734 -15.653 1.00 90.56 493 SER A O 1
ATOM 3800 N N . TYR A 1 494 ? 2.725 16.771 -13.678 1.00 89.00 494 TYR A N 1
ATOM 3801 C CA . TYR A 1 494 ? 1.572 16.004 -14.147 1.00 89.00 494 TYR A CA 1
ATOM 3802 C C . TYR A 1 494 ? 0.477 15.933 -13.084 1.00 89.00 494 TYR A C 1
ATOM 3804 O O . TYR A 1 494 ? 0.735 16.155 -11.898 1.00 89.00 494 TYR A O 1
ATOM 3812 N N . PHE A 1 495 ? -0.732 15.603 -13.532 1.00 91.94 495 PHE A N 1
ATOM 3813 C CA . PHE A 1 495 ? -1.899 15.383 -12.688 1.00 91.94 495 PHE A CA 1
ATOM 3814 C C . PHE A 1 495 ? -2.384 13.940 -12.821 1.00 91.94 495 PHE A C 1
ATOM 3816 O O . PHE A 1 495 ? -2.497 13.438 -13.937 1.00 91.94 495 PHE A O 1
ATOM 3823 N N . GLN A 1 496 ? -2.678 13.297 -11.697 1.00 92.94 496 GLN A N 1
ATOM 3824 C CA . GLN A 1 496 ? -3.239 11.952 -11.615 1.00 92.94 496 GLN A CA 1
ATOM 3825 C C . GLN A 1 496 ? -4.528 11.975 -10.806 1.00 92.94 496 GLN A C 1
ATOM 3827 O O . GLN A 1 496 ? -4.650 12.717 -9.828 1.00 92.94 496 GLN A O 1
ATOM 3832 N N . TYR A 1 497 ? -5.476 11.135 -11.199 1.00 94.38 497 TYR A N 1
ATOM 3833 C CA . TYR A 1 497 ? -6.705 10.929 -10.454 1.00 94.38 497 TYR A CA 1
ATOM 3834 C C . TYR A 1 497 ? -7.168 9.480 -10.540 1.00 94.38 497 TYR A C 1
ATOM 3836 O O . TYR A 1 497 ? -6.921 8.790 -11.529 1.00 94.38 497 TYR A O 1
ATOM 3844 N N . VAL A 1 498 ? -7.870 9.046 -9.501 1.00 96.00 498 VAL A N 1
ATOM 3845 C CA . VAL A 1 498 ? -8.563 7.760 -9.450 1.00 96.00 498 VAL A CA 1
ATOM 3846 C C . VAL A 1 498 ? -9.949 8.001 -8.885 1.00 96.00 498 VAL A C 1
ATOM 3848 O O . VAL A 1 498 ? -10.107 8.730 -7.906 1.00 96.00 498 VAL A O 1
ATOM 3851 N N . VAL A 1 499 ? -10.960 7.416 -9.512 1.00 96.94 499 VAL A N 1
ATOM 3852 C CA . VAL A 1 499 ? -12.335 7.408 -9.006 1.00 96.94 499 VAL A CA 1
ATOM 3853 C C . VAL A 1 499 ? -12.825 5.978 -8.969 1.00 96.94 499 VAL A C 1
ATOM 3855 O O . VAL A 1 499 ? -12.562 5.210 -9.889 1.00 96.94 499 VAL A O 1
ATOM 3858 N N . GLY A 1 500 ? -13.524 5.614 -7.905 1.00 97.31 500 GLY A N 1
ATOM 3859 C CA . GLY A 1 500 ? -13.907 4.237 -7.671 1.00 97.31 500 GLY A CA 1
ATOM 3860 C C . GLY A 1 500 ? -15.213 4.087 -6.923 1.00 97.31 500 GLY A C 1
ATOM 3861 O O . GLY A 1 500 ? -15.701 5.008 -6.263 1.00 97.31 500 GLY A O 1
ATOM 3862 N N . VAL A 1 501 ? -15.781 2.897 -7.040 1.00 97.75 501 VAL A N 1
ATOM 3863 C CA . VAL A 1 501 ? -16.958 2.479 -6.297 1.00 97.75 501 VAL A CA 1
ATOM 3864 C C . VAL A 1 501 ? -16.812 1.032 -5.861 1.00 97.75 501 VAL A C 1
ATOM 3866 O O . VAL A 1 501 ? -16.494 0.163 -6.670 1.00 97.75 501 VAL A O 1
ATOM 3869 N N . ASP A 1 502 ? -17.135 0.779 -4.600 1.00 97.12 502 ASP A N 1
ATOM 3870 C CA . ASP A 1 502 ? -17.323 -0.565 -4.083 1.00 97.12 502 ASP A CA 1
ATOM 3871 C C . ASP A 1 502 ? -18.786 -0.815 -3.772 1.00 97.12 502 ASP A C 1
ATOM 3873 O O . ASP A 1 502 ? -19.526 0.079 -3.339 1.00 97.12 502 ASP A O 1
ATOM 3877 N N . ARG A 1 503 ? -19.184 -2.073 -3.921 1.00 96.88 503 ARG A N 1
ATOM 3878 C CA . ARG A 1 503 ? -20.448 -2.577 -3.416 1.00 96.88 503 ARG A CA 1
ATOM 3879 C C . ARG A 1 503 ? -20.268 -3.928 -2.763 1.00 96.88 503 ARG A C 1
ATOM 3881 O O . ARG A 1 503 ? -19.783 -4.864 -3.394 1.00 96.88 503 ARG A O 1
ATOM 3888 N N . THR A 1 504 ? -20.777 -4.046 -1.546 1.00 95.38 504 THR A N 1
ATOM 3889 C CA . THR A 1 504 ? -20.840 -5.320 -0.833 1.00 95.38 504 THR A CA 1
ATOM 3890 C C . THR A 1 504 ? -22.237 -5.921 -0.943 1.00 95.38 504 THR A C 1
ATOM 3892 O O . THR A 1 504 ? -23.248 -5.274 -0.657 1.00 95.38 504 THR A O 1
ATOM 3895 N N . PHE A 1 505 ? -22.289 -7.174 -1.375 1.00 96.00 505 PHE A N 1
ATOM 3896 C CA . PHE A 1 505 ? -23.473 -8.015 -1.426 1.00 96.00 505 PHE A CA 1
ATOM 3897 C C . PHE A 1 505 ? -23.376 -9.049 -0.309 1.00 96.00 505 PHE A C 1
ATOM 3899 O O . PHE A 1 505 ? -22.428 -9.832 -0.268 1.00 96.00 505 PHE A O 1
ATOM 3906 N N . THR A 1 506 ? -24.357 -9.059 0.584 1.00 94.75 506 THR A N 1
ATOM 3907 C CA . THR A 1 506 ? -24.465 -10.060 1.647 1.00 94.75 506 THR A CA 1
ATOM 3908 C C . THR A 1 506 ? -25.414 -11.176 1.232 1.00 94.75 506 THR A C 1
ATOM 3910 O O . THR A 1 506 ? -26.242 -11.007 0.335 1.00 94.75 506 THR A O 1
ATOM 3913 N N . ASP A 1 507 ? -25.288 -12.319 1.900 1.00 94.00 507 ASP A N 1
ATOM 3914 C CA . ASP A 1 507 ? -26.168 -13.479 1.747 1.00 94.00 507 ASP A CA 1
ATOM 3915 C C . ASP A 1 507 ? -26.207 -14.061 0.317 1.00 94.00 507 ASP A C 1
ATOM 3917 O O . ASP A 1 507 ? -27.214 -14.600 -0.154 1.00 94.00 507 ASP A O 1
ATOM 3921 N N . VAL A 1 508 ? -25.083 -13.968 -0.401 1.00 93.75 508 VAL A N 1
ATOM 3922 C CA . VAL A 1 508 ? -24.948 -14.488 -1.767 1.00 93.75 508 VAL A CA 1
ATOM 3923 C C . VAL A 1 508 ? -24.708 -15.994 -1.708 1.00 93.75 508 VAL A C 1
ATOM 3925 O O . VAL A 1 508 ? -23.663 -16.440 -1.245 1.00 93.75 508 VAL A O 1
ATOM 3928 N N . LEU A 1 509 ? -25.650 -16.806 -2.196 1.00 93.25 509 LEU A N 1
ATOM 3929 C CA . LEU A 1 509 ? -25.556 -18.277 -2.145 1.00 93.25 509 LEU A CA 1
ATOM 3930 C C . LEU A 1 509 ? -25.270 -18.813 -0.725 1.00 93.25 509 LEU A C 1
ATOM 3932 O O . LEU A 1 509 ? -24.360 -19.615 -0.518 1.00 93.25 509 LEU A O 1
ATOM 3936 N N . GLY A 1 510 ? -26.041 -18.362 0.265 1.00 91.00 510 GLY A N 1
ATOM 3937 C CA . GLY A 1 510 ? -25.877 -18.755 1.665 1.00 91.00 510 GLY A CA 1
ATOM 3938 C C . GLY A 1 510 ? -25.511 -17.554 2.521 1.00 91.00 510 GLY A C 1
ATOM 3939 O O . GLY A 1 510 ? -26.158 -16.526 2.413 1.00 91.00 510 GLY A O 1
ATOM 3940 N N . LYS A 1 511 ? -24.494 -17.682 3.377 1.00 91.88 511 LYS A N 1
ATOM 3941 C CA . LYS A 1 511 ? -23.999 -16.581 4.227 1.00 91.88 511 LYS A CA 1
ATOM 3942 C C . LYS A 1 511 ? -22.798 -15.862 3.614 1.00 91.88 511 LYS A C 1
ATOM 3944 O O . LYS A 1 511 ? -22.091 -15.148 4.318 1.00 91.88 511 LYS A O 1
ATOM 3949 N N . ASN A 1 512 ? -22.516 -16.097 2.336 1.00 95.31 512 ASN A N 1
ATOM 3950 C CA . ASN A 1 512 ? -21.320 -15.552 1.718 1.00 95.31 512 ASN A CA 1
ATOM 3951 C C . ASN A 1 512 ? -21.477 -14.048 1.511 1.00 95.31 512 ASN A C 1
ATOM 3953 O O . ASN A 1 512 ? -22.583 -13.533 1.332 1.00 95.31 512 ASN A O 1
ATOM 3957 N N . GLU A 1 513 ? -20.346 -13.363 1.503 1.00 96.75 513 GLU A N 1
ATOM 3958 C CA . GLU A 1 513 ? -20.261 -11.948 1.185 1.00 96.75 513 GLU A CA 1
ATOM 3959 C C . GLU A 1 513 ? -19.400 -11.770 -0.058 1.00 96.75 513 GLU A C 1
ATOM 3961 O O . GLU A 1 513 ? -18.322 -12.353 -0.165 1.00 96.75 513 GLU A O 1
ATOM 3966 N N . VAL A 1 514 ? -19.882 -10.966 -1.000 1.00 97.69 514 VAL A N 1
ATOM 3967 C CA . VAL A 1 514 ? -19.148 -10.618 -2.213 1.00 97.69 514 VAL A CA 1
ATOM 3968 C C . VAL A 1 514 ? -19.018 -9.109 -2.278 1.00 97.69 514 VAL A C 1
ATOM 3970 O O . VAL A 1 514 ? -20.020 -8.407 -2.373 1.00 97.69 514 VAL A O 1
ATOM 3973 N N . THR A 1 515 ? -17.792 -8.605 -2.260 1.00 96.88 515 THR A N 1
ATOM 3974 C CA . THR A 1 515 ? -17.503 -7.193 -2.518 1.00 96.88 515 THR A CA 1
ATOM 3975 C C . THR A 1 515 ? -16.976 -7.052 -3.933 1.00 96.88 515 THR A C 1
ATOM 3977 O O . THR A 1 515 ? -16.026 -7.735 -4.307 1.00 96.88 515 THR A O 1
ATOM 3980 N N . VAL A 1 516 ? -17.610 -6.188 -4.721 1.00 97.94 516 VAL A N 1
ATOM 3981 C CA . VAL A 1 516 ? -17.187 -5.842 -6.079 1.00 97.94 516 VAL A CA 1
ATOM 3982 C C . VAL A 1 516 ? -16.706 -4.402 -6.081 1.00 97.94 516 VAL A C 1
ATOM 3984 O O . VAL A 1 516 ? -17.406 -3.525 -5.578 1.00 97.94 516 VAL A O 1
ATOM 3987 N N . SER A 1 517 ? -15.546 -4.179 -6.680 1.00 97.25 517 SER A N 1
ATOM 3988 C CA . SER A 1 517 ? -14.867 -2.893 -6.768 1.00 97.25 517 SER A CA 1
ATOM 3989 C C . SER A 1 517 ? -14.634 -2.540 -8.231 1.00 97.25 517 SER A C 1
ATOM 3991 O O . SER A 1 517 ? -14.227 -3.389 -9.024 1.00 97.25 517 SER A O 1
ATOM 3993 N N . LEU A 1 518 ? -14.902 -1.291 -8.592 1.00 97.50 518 LEU A N 1
ATOM 3994 C CA . LEU A 1 518 ? -14.648 -0.734 -9.916 1.00 97.50 518 LEU A CA 1
ATOM 3995 C C . LEU A 1 518 ? -13.909 0.588 -9.736 1.00 97.50 518 LEU A C 1
ATOM 3997 O O . LEU A 1 518 ? -14.472 1.512 -9.155 1.00 97.50 518 LEU A O 1
ATOM 4001 N N . GLU A 1 519 ? -12.687 0.695 -10.247 1.00 96.06 519 GLU A N 1
ATOM 4002 C CA . GLU A 1 519 ? -11.891 1.926 -10.204 1.00 96.06 519 GLU A CA 1
ATOM 4003 C C . GLU A 1 519 ? -11.459 2.328 -11.619 1.00 96.06 519 GLU A C 1
ATOM 4005 O O . GLU A 1 519 ? -11.160 1.484 -12.458 1.00 96.06 519 GLU A O 1
ATOM 4010 N N . TYR A 1 520 ? -11.418 3.626 -11.901 1.00 94.94 520 TYR A N 1
ATOM 4011 C CA . TYR A 1 520 ? -10.868 4.183 -13.133 1.00 94.94 520 TYR A CA 1
ATOM 4012 C C . TYR A 1 520 ? -9.765 5.175 -12.787 1.00 94.94 520 TYR A C 1
ATOM 4014 O O . TYR A 1 520 ? -9.977 6.085 -11.979 1.00 94.94 520 TYR A O 1
ATOM 4022 N N . SER A 1 521 ? -8.606 5.017 -13.423 1.00 92.56 521 SER A N 1
ATOM 4023 C CA . SER A 1 521 ? -7.460 5.910 -13.259 1.00 92.56 521 SER A CA 1
ATOM 4024 C C . SER A 1 521 ? -7.187 6.728 -14.513 1.00 92.56 521 SER A C 1
ATOM 4026 O O . SER A 1 521 ? -7.339 6.255 -15.640 1.00 92.56 521 SER A O 1
ATOM 4028 N N . GLY A 1 522 ? -6.763 7.972 -14.306 1.00 89.00 522 GLY A N 1
ATOM 4029 C CA . GLY A 1 522 ? -6.379 8.883 -15.371 1.00 89.00 522 GLY A CA 1
ATOM 4030 C C . GLY A 1 522 ? -5.120 9.671 -15.031 1.00 89.00 522 GLY A C 1
ATOM 4031 O O . GLY A 1 522 ? -4.901 10.058 -13.881 1.00 89.00 522 GLY A O 1
ATOM 4032 N N . GLU A 1 523 ? -4.312 9.958 -16.049 1.00 86.25 523 GLU A N 1
ATOM 4033 C CA . GLU A 1 523 ? -3.191 10.893 -15.959 1.00 86.25 523 GLU A CA 1
ATOM 4034 C C . GLU A 1 523 ? -3.245 11.922 -17.092 1.00 86.25 523 GLU A C 1
ATOM 4036 O O . GLU A 1 523 ? -3.282 11.567 -18.270 1.00 86.25 523 GLU A O 1
ATOM 4041 N N . ASP A 1 524 ? -3.151 13.204 -16.742 1.00 79.31 524 ASP A N 1
ATOM 4042 C CA . ASP A 1 524 ? -2.955 14.277 -17.715 1.00 79.31 524 ASP A CA 1
ATOM 4043 C C . ASP A 1 524 ? -1.463 14.632 -17.826 1.00 79.31 524 ASP A C 1
ATOM 4045 O O . ASP A 1 524 ? -0.914 15.388 -17.014 1.00 79.31 524 ASP A O 1
ATOM 4049 N N . ASN A 1 525 ? -0.785 14.045 -18.826 1.00 68.44 525 ASN A N 1
ATOM 4050 C CA . ASN A 1 525 ? 0.467 14.570 -19.382 1.00 68.44 525 ASN A CA 1
ATOM 4051 C C . ASN A 1 525 ? 0.794 13.989 -20.782 1.00 68.44 525 ASN A C 1
ATOM 4053 O O . ASN A 1 525 ? 1.367 12.898 -20.894 1.00 68.44 525 ASN A O 1
ATOM 4057 N N . PRO A 1 526 ? 0.557 14.734 -21.876 1.00 50.41 526 PRO A N 1
ATOM 4058 C CA . PRO A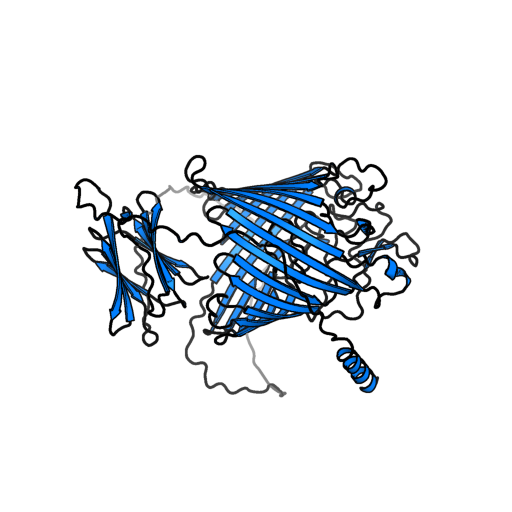 1 526 ? 0.662 14.215 -23.243 1.00 50.41 526 PRO A CA 1
ATOM 4059 C C . PRO A 1 526 ? 2.098 14.031 -23.777 1.00 50.41 526 PRO A C 1
ATOM 4061 O O . PRO A 1 526 ? 2.268 13.704 -24.948 1.00 50.41 526 PRO A O 1
ATOM 4064 N N . ARG A 1 527 ? 3.161 14.278 -22.986 1.00 52.16 527 ARG A N 1
ATOM 4065 C CA . ARG A 1 527 ? 4.562 14.252 -23.484 1.00 52.16 527 ARG A CA 1
ATOM 4066 C C . ARG A 1 527 ? 5.499 13.274 -22.778 1.00 52.16 527 ARG A C 1
ATOM 4068 O O . ARG A 1 527 ? 6.706 13.331 -23.009 1.00 52.16 527 ARG A O 1
ATOM 4075 N N . VAL A 1 528 ? 4.983 12.396 -21.922 1.00 54.81 528 VAL A N 1
ATOM 4076 C CA . VAL A 1 528 ? 5.815 11.440 -21.180 1.00 54.81 528 VAL A CA 1
ATOM 4077 C C . VAL A 1 528 ? 5.657 10.035 -21.762 1.00 54.81 528 VAL A C 1
ATOM 4079 O O . VAL A 1 528 ? 4.611 9.395 -21.625 1.00 54.81 528 VAL A O 1
ATOM 4082 N N . THR A 1 529 ? 6.720 9.544 -22.399 1.00 56.69 529 THR A N 1
ATOM 4083 C CA . THR A 1 529 ? 6.878 8.132 -22.778 1.00 56.69 529 THR A CA 1
ATOM 4084 C C . THR A 1 529 ? 6.869 7.244 -21.535 1.00 56.69 529 THR A C 1
ATOM 4086 O O . THR A 1 529 ? 7.402 7.641 -20.504 1.00 56.69 529 THR A O 1
ATOM 4089 N N . SER A 1 530 ? 6.336 6.025 -21.596 1.00 51.25 530 SER A N 1
ATOM 4090 C CA . SER A 1 530 ? 6.244 5.167 -20.398 1.00 51.25 530 SER A CA 1
ATOM 4091 C C . SER A 1 530 ? 7.611 4.790 -19.793 1.00 51.25 530 SER A C 1
ATOM 4093 O O . SER A 1 530 ? 7.701 4.507 -18.600 1.00 51.25 530 SER A O 1
ATOM 4095 N N . LEU A 1 531 ? 8.693 4.898 -20.578 1.00 53.31 531 LEU A N 1
ATOM 4096 C CA . LEU A 1 531 ? 10.082 4.729 -20.128 1.00 53.31 531 LEU A CA 1
ATOM 4097 C C . LEU A 1 531 ? 10.572 5.795 -19.135 1.00 53.31 531 LEU A C 1
ATOM 4099 O O . LEU A 1 531 ? 11.425 5.501 -18.303 1.00 53.31 531 LEU A O 1
ATOM 4103 N N . THR A 1 532 ? 10.073 7.032 -19.200 1.00 56.28 532 THR A N 1
ATOM 4104 C CA . THR A 1 532 ? 10.609 8.135 -18.382 1.00 56.28 532 THR A CA 1
ATOM 4105 C C . THR A 1 532 ? 10.054 8.166 -16.955 1.00 56.28 532 THR A C 1
ATOM 4107 O O . THR A 1 532 ? 10.456 9.029 -16.181 1.00 56.28 532 THR A O 1
ATOM 4110 N N . GLY A 1 533 ? 9.201 7.214 -16.547 1.00 58.56 533 GLY A N 1
ATOM 4111 C CA . GLY A 1 533 ? 8.720 7.183 -15.160 1.00 58.56 533 GLY A CA 1
ATOM 4112 C C . GLY A 1 533 ? 8.132 5.886 -14.603 1.00 58.56 533 GLY A C 1
ATOM 4113 O O . GLY A 1 533 ? 7.634 5.965 -13.491 1.00 58.56 533 GLY A O 1
ATOM 4114 N N . LEU A 1 534 ? 8.144 4.741 -15.312 1.00 67.50 534 LEU A N 1
ATOM 4115 C CA . LEU A 1 534 ? 7.440 3.511 -14.875 1.00 67.50 534 LEU A CA 1
ATOM 4116 C C . LEU A 1 534 ? 6.026 3.822 -14.351 1.00 67.50 534 LEU A C 1
ATOM 4118 O O . LEU A 1 534 ? 5.677 3.491 -13.224 1.00 67.50 534 LEU A O 1
ATOM 4122 N N . ARG A 1 535 ? 5.223 4.529 -15.151 1.00 72.50 535 ARG A N 1
ATOM 4123 C CA . ARG A 1 535 ? 3.852 4.910 -14.781 1.00 72.50 535 ARG A CA 1
ATOM 4124 C C . ARG A 1 535 ? 2.876 4.015 -15.545 1.00 72.50 535 ARG A C 1
ATOM 4126 O O . ARG A 1 535 ? 2.575 4.356 -16.691 1.00 72.50 535 ARG A O 1
ATOM 4133 N N . PRO A 1 536 ? 2.507 2.843 -14.979 1.00 64.50 536 PRO A N 1
ATOM 4134 C CA . PRO A 1 536 ? 1.742 1.816 -15.681 1.00 64.50 536 PRO A CA 1
ATOM 4135 C C . PRO A 1 536 ? 0.358 2.252 -16.097 1.00 64.50 536 PRO A C 1
ATOM 4137 O O . PRO A 1 536 ? -0.057 1.897 -17.191 1.00 64.50 536 PRO A O 1
ATOM 4140 N N . PHE A 1 537 ? -0.294 3.054 -15.262 1.00 72.19 537 PHE A N 1
ATOM 4141 C CA . PHE A 1 537 ? -1.716 3.302 -15.380 1.00 72.19 537 PHE A CA 1
ATOM 4142 C C . PHE A 1 537 ? -1.972 4.772 -15.728 1.00 72.19 537 PHE A C 1
ATOM 4144 O O . PHE A 1 537 ? -1.651 5.673 -14.948 1.00 72.19 537 PHE A O 1
ATOM 4151 N N . LYS A 1 538 ? -2.470 5.016 -16.942 1.00 77.19 538 LYS A N 1
ATOM 4152 C CA . LYS A 1 538 ? -2.767 6.342 -17.509 1.00 77.19 538 LYS A CA 1
ATOM 4153 C C . LYS A 1 538 ? -4.234 6.510 -17.894 1.00 77.19 538 LYS A C 1
ATOM 4155 O O . LYS A 1 538 ? -4.714 7.642 -17.924 1.00 77.19 538 LYS A O 1
ATOM 4160 N N . SER A 1 539 ? -4.909 5.441 -18.292 1.00 84.62 539 SER A N 1
ATOM 4161 C CA . SER A 1 539 ? -6.308 5.424 -18.742 1.00 84.62 539 SER A CA 1
ATOM 4162 C C . SER A 1 539 ? -6.853 4.016 -18.532 1.00 84.62 539 SER A C 1
ATOM 4164 O O . SER A 1 539 ? -7.296 3.350 -19.466 1.00 84.62 539 SER A O 1
ATOM 4166 N N . ASP A 1 540 ? -6.737 3.546 -17.296 1.00 87.44 540 ASP A N 1
ATOM 4167 C CA . ASP A 1 540 ? -6.873 2.135 -16.961 1.00 87.44 540 ASP A CA 1
ATOM 4168 C C . ASP A 1 540 ? -8.099 1.922 -16.087 1.00 87.44 540 ASP A C 1
ATOM 4170 O O . ASP A 1 540 ? -8.362 2.685 -15.147 1.00 87.44 540 ASP A O 1
ATOM 4174 N N . LEU A 1 541 ? -8.841 0.872 -16.423 1.00 92.94 541 LEU A N 1
ATOM 4175 C CA . LEU A 1 541 ? -9.988 0.383 -15.686 1.00 92.94 541 LEU A CA 1
ATOM 4176 C C . LEU A 1 541 ? -9.555 -0.795 -14.822 1.00 92.94 541 LEU A C 1
ATOM 4178 O O . LEU A 1 541 ? -8.942 -1.747 -15.305 1.00 92.94 541 LEU A O 1
ATOM 4182 N N . PHE A 1 542 ? -9.946 -0.754 -13.559 1.00 94.19 542 PHE A N 1
ATOM 4183 C CA . PHE A 1 542 ? -9.699 -1.814 -12.609 1.00 94.19 542 PHE A CA 1
ATOM 4184 C C . PHE A 1 542 ? -11.008 -2.407 -12.105 1.00 94.19 542 PHE A C 1
ATOM 4186 O O . PHE A 1 542 ? -11.939 -1.685 -11.745 1.00 94.19 542 PHE A O 1
ATOM 4193 N N . ILE A 1 543 ? -11.072 -3.734 -12.072 1.00 96.38 543 ILE A N 1
ATOM 4194 C CA . ILE A 1 543 ? -12.218 -4.499 -11.591 1.00 96.38 543 ILE A CA 1
ATOM 4195 C C . ILE A 1 543 ? -11.714 -5.477 -10.538 1.00 96.38 543 ILE A C 1
ATOM 4197 O O . ILE A 1 543 ? -10.819 -6.277 -10.796 1.00 96.38 543 ILE A O 1
ATOM 4201 N N . GLY A 1 544 ? -12.308 -5.434 -9.353 1.00 96.69 544 GLY A N 1
ATOM 4202 C CA . GLY A 1 544 ? -12.001 -6.324 -8.243 1.00 96.69 544 GLY A CA 1
ATOM 4203 C C . GLY A 1 544 ? -13.242 -7.055 -7.772 1.00 96.69 544 GLY A C 1
ATOM 4204 O O . GLY A 1 544 ? -14.335 -6.494 -7.738 1.00 96.69 544 GLY A O 1
ATOM 4205 N N . ALA A 1 545 ? -13.073 -8.305 -7.374 1.00 97.50 545 ALA A N 1
ATOM 4206 C CA . ALA A 1 545 ? -14.090 -9.071 -6.682 1.00 97.50 545 ALA A CA 1
ATOM 4207 C C . ALA A 1 545 ? -13.445 -9.834 -5.526 1.00 97.50 545 ALA A C 1
ATOM 4209 O O . ALA A 1 545 ? -12.475 -10.564 -5.718 1.00 97.50 545 ALA A O 1
ATOM 4210 N N . ARG A 1 546 ? -14.005 -9.690 -4.328 1.00 97.56 546 ARG A N 1
ATOM 4211 C CA . ARG A 1 546 ? -13.627 -10.445 -3.134 1.00 97.56 546 ARG A CA 1
ATOM 4212 C C . ARG A 1 546 ? -14.830 -11.233 -2.651 1.00 97.56 546 ARG A C 1
ATOM 4214 O O . ARG A 1 546 ? -15.816 -10.644 -2.220 1.00 97.56 546 ARG A O 1
ATOM 4221 N N . TRP A 1 547 ? -14.733 -12.553 -2.695 1.00 98.25 547 TRP A N 1
ATOM 4222 C CA . TRP A 1 547 ? -15.748 -13.476 -2.209 1.00 98.25 547 TRP A CA 1
ATOM 4223 C C . TRP A 1 547 ? -15.281 -14.125 -0.910 1.00 98.25 547 TRP A C 1
ATOM 4225 O O . TRP A 1 547 ? -14.312 -14.879 -0.898 1.00 98.25 547 TRP A O 1
ATOM 4235 N N . GLN A 1 548 ? -16.012 -13.885 0.173 1.00 97.81 548 GLN A N 1
ATOM 4236 C CA . GLN A 1 548 ? -15.819 -14.514 1.476 1.00 97.81 548 GLN A CA 1
ATOM 4237 C C . GLN A 1 548 ? -16.922 -15.549 1.712 1.00 97.81 548 GLN A C 1
ATOM 4239 O O . GLN A 1 548 ? -18.104 -15.209 1.767 1.00 97.81 548 GLN A O 1
ATOM 4244 N N . PHE A 1 549 ? -16.553 -16.822 1.855 1.00 95.69 549 PHE A N 1
ATOM 4245 C CA . PHE A 1 549 ? -17.520 -17.926 1.950 1.00 95.69 549 PHE A CA 1
ATOM 4246 C C . PHE A 1 549 ? -18.118 -18.102 3.358 1.00 95.69 549 PHE A C 1
ATOM 4248 O O . PHE A 1 549 ? -19.042 -18.889 3.540 1.00 95.69 549 PHE A O 1
ATOM 4255 N N . HIS A 1 550 ? -17.607 -17.379 4.364 1.00 93.50 550 HIS A N 1
ATOM 4256 C CA . HIS A 1 550 ? -18.077 -17.445 5.758 1.00 93.50 550 HIS A CA 1
ATOM 4257 C C . HIS A 1 550 ? -18.245 -18.878 6.303 1.00 93.50 550 HIS A C 1
ATOM 4259 O O . HIS A 1 550 ? -19.141 -19.168 7.103 1.00 93.50 550 HIS A O 1
ATOM 4265 N N . ASP A 1 551 ? -17.372 -19.782 5.873 1.00 92.50 551 ASP A N 1
ATOM 4266 C CA . ASP A 1 551 ? -17.361 -21.179 6.271 1.00 92.50 551 ASP A CA 1
ATOM 4267 C C . ASP A 1 551 ? -16.356 -21.428 7.410 1.00 92.50 551 ASP A C 1
ATOM 4269 O O . ASP A 1 551 ? -15.624 -20.538 7.851 1.00 92.50 551 ASP A O 1
ATOM 4273 N N . GLN A 1 552 ? -16.309 -22.660 7.922 1.00 92.38 552 GLN A N 1
ATOM 4274 C CA . GLN A 1 552 ? -15.365 -23.013 8.990 1.00 92.38 552 GLN A CA 1
ATOM 4275 C C . GLN A 1 552 ? -13.905 -23.000 8.521 1.00 92.38 552 GLN A C 1
ATOM 4277 O O . GLN A 1 552 ? -13.003 -22.847 9.345 1.00 92.38 552 GLN A O 1
ATOM 4282 N N . ARG A 1 553 ? -13.660 -23.144 7.210 1.00 95.06 553 ARG A N 1
ATOM 4283 C CA . ARG A 1 553 ? -12.316 -23.084 6.632 1.00 95.06 553 ARG A CA 1
ATOM 4284 C C . ARG A 1 553 ? -11.860 -21.657 6.350 1.00 95.06 553 ARG A C 1
ATOM 4286 O O . ARG A 1 553 ? -10.699 -21.477 5.993 1.00 95.06 553 ARG A O 1
ATOM 4293 N N . ARG A 1 554 ? -12.700 -20.642 6.576 1.00 94.44 554 ARG A N 1
ATOM 4294 C CA . ARG A 1 554 ? -12.375 -19.235 6.301 1.00 94.44 554 ARG A CA 1
ATOM 4295 C C . ARG A 1 554 ? -11.907 -19.062 4.853 1.00 94.44 554 ARG A C 1
ATOM 4297 O O . ARG A 1 554 ? -10.878 -18.440 4.615 1.00 94.44 554 ARG A O 1
ATOM 4304 N N . THR A 1 555 ? -12.614 -19.692 3.917 1.00 97.19 555 THR A N 1
ATOM 4305 C CA . THR A 1 555 ? -12.275 -19.645 2.497 1.00 97.19 555 THR A CA 1
ATOM 4306 C C . THR A 1 555 ? -12.569 -18.263 1.919 1.00 97.19 555 THR A C 1
ATOM 4308 O O . THR A 1 555 ? -13.644 -17.692 2.145 1.00 97.19 555 THR A O 1
ATOM 4311 N N . GLU A 1 556 ? -11.629 -17.750 1.131 1.00 98.06 556 GLU A N 1
ATOM 4312 C CA . GLU A 1 556 ? -11.760 -16.502 0.389 1.00 98.06 556 GLU A CA 1
ATOM 4313 C C . GLU A 1 556 ? -11.185 -16.643 -1.024 1.00 98.06 556 GLU A C 1
ATOM 4315 O O . GLU A 1 556 ? -10.168 -17.301 -1.243 1.00 98.06 556 GLU A O 1
ATOM 4320 N N . VAL A 1 557 ? -11.852 -16.004 -1.984 1.00 98.38 557 VAL A N 1
ATOM 4321 C CA . VAL A 1 557 ? -11.360 -15.814 -3.350 1.00 98.38 557 VAL A CA 1
ATOM 4322 C C . VAL A 1 557 ? -11.282 -14.323 -3.632 1.00 98.38 557 VAL A C 1
ATOM 4324 O O . VAL A 1 557 ? -12.251 -13.596 -3.412 1.00 98.38 557 VAL A O 1
ATOM 4327 N N . ARG A 1 558 ? -10.155 -13.869 -4.168 1.00 97.75 558 ARG A N 1
ATOM 4328 C CA . ARG A 1 558 ? -9.958 -12.517 -4.681 1.00 97.75 558 ARG A CA 1
ATOM 4329 C C . ARG A 1 558 ? -9.596 -12.598 -6.153 1.00 97.75 558 ARG A C 1
ATOM 4331 O O . ARG A 1 558 ? -8.731 -13.376 -6.531 1.00 97.75 558 ARG A O 1
ATOM 4338 N N . VAL A 1 559 ? -10.264 -11.805 -6.975 1.00 97.31 559 VAL A N 1
ATOM 4339 C CA . VAL A 1 559 ? -9.952 -11.633 -8.393 1.00 97.31 559 VAL A CA 1
ATOM 4340 C C . VAL A 1 559 ? -9.779 -10.149 -8.646 1.00 97.31 559 VAL A C 1
ATOM 4342 O O . VAL A 1 559 ? -10.587 -9.340 -8.195 1.00 97.31 559 VAL A O 1
ATOM 4345 N N . PHE A 1 560 ? -8.732 -9.801 -9.370 1.00 94.62 560 PHE A N 1
ATOM 4346 C CA . PHE A 1 560 ? -8.404 -8.450 -9.769 1.00 94.62 560 PHE A CA 1
ATOM 4347 C C . PHE A 1 560 ? -8.041 -8.438 -11.251 1.00 94.62 560 PHE A C 1
ATOM 4349 O O . PHE A 1 560 ? -7.281 -9.282 -11.721 1.00 94.62 560 PHE A O 1
ATOM 4356 N N . LEU A 1 561 ? -8.594 -7.476 -11.975 1.00 93.88 561 LEU A N 1
ATOM 4357 C CA . LEU A 1 561 ? -8.341 -7.221 -13.381 1.00 93.88 561 LEU A CA 1
ATOM 4358 C C . LEU A 1 561 ? -7.958 -5.753 -13.542 1.00 93.88 561 LEU A C 1
ATOM 4360 O O . LEU A 1 561 ? -8.742 -4.882 -13.179 1.00 93.88 561 LEU A O 1
ATOM 4364 N N . ALA A 1 562 ? -6.799 -5.489 -14.133 1.00 90.69 562 ALA A N 1
ATOM 4365 C CA . ALA A 1 562 ? -6.446 -4.186 -14.680 1.00 90.69 562 ALA A CA 1
ATOM 4366 C C . ALA A 1 562 ? -6.458 -4.269 -16.206 1.00 90.69 562 ALA A C 1
ATOM 4368 O O . ALA A 1 562 ? -5.849 -5.183 -16.765 1.00 90.69 562 ALA A O 1
ATOM 4369 N N . ALA A 1 563 ? -7.123 -3.330 -16.871 1.00 88.88 563 ALA A N 1
ATOM 4370 C CA . ALA A 1 563 ? -7.147 -3.231 -18.323 1.00 88.88 563 ALA A CA 1
ATOM 4371 C C . ALA A 1 563 ? -6.929 -1.781 -18.768 1.00 88.88 563 ALA A C 1
ATOM 4373 O O . ALA A 1 563 ? -7.624 -0.876 -18.299 1.00 88.88 563 ALA A O 1
ATOM 4374 N N . ASP A 1 564 ? -6.002 -1.565 -19.700 1.00 83.62 564 ASP A N 1
ATOM 4375 C CA . ASP A 1 564 ? -5.851 -0.268 -20.368 1.00 83.62 564 ASP A CA 1
ATOM 4376 C C . ASP A 1 564 ? -7.058 -0.081 -21.305 1.00 83.62 564 ASP A C 1
ATOM 4378 O O . ASP A 1 564 ? -7.362 -0.941 -22.127 1.00 83.62 564 ASP A O 1
ATOM 4382 N N . VAL A 1 565 ? -7.799 1.020 -21.185 1.00 81.62 565 VAL A N 1
ATOM 4383 C CA . VAL A 1 565 ? -9.011 1.242 -21.999 1.00 81.62 565 VAL A CA 1
ATOM 4384 C C . VAL A 1 565 ? -8.661 1.596 -23.453 1.00 81.62 565 VAL A C 1
ATOM 4386 O O . VAL A 1 565 ? -9.499 1.490 -24.350 1.00 81.62 565 VAL A O 1
ATOM 4389 N N . LEU A 1 566 ? -7.421 2.019 -23.708 1.00 77.62 566 LEU A N 1
ATOM 4390 C CA . LEU A 1 566 ? -6.928 2.437 -25.019 1.00 77.62 566 LEU A CA 1
ATOM 4391 C C . LEU A 1 566 ? -6.056 1.373 -25.699 1.00 77.62 566 LEU A C 1
ATOM 4393 O O . LEU A 1 566 ? -5.766 1.502 -26.893 1.00 77.62 566 LEU A O 1
ATOM 4397 N N . LYS A 1 567 ? -5.628 0.337 -24.970 1.00 73.88 567 LYS A N 1
ATOM 4398 C CA . LYS A 1 567 ? -4.737 -0.723 -25.465 1.00 73.88 567 LYS A CA 1
ATOM 4399 C C . LYS A 1 567 ? -5.275 -2.099 -25.111 1.00 73.88 567 LYS A C 1
ATOM 4401 O O . LYS A 1 567 ? -6.047 -2.260 -24.184 1.00 73.88 567 LYS A O 1
ATOM 4406 N N . ASP A 1 568 ? -4.822 -3.122 -25.823 1.00 78.62 568 ASP A N 1
ATOM 4407 C CA . ASP A 1 568 ? -5.191 -4.508 -25.513 1.00 78.62 568 ASP A CA 1
ATOM 4408 C C . ASP A 1 568 ? -4.292 -5.109 -24.412 1.00 78.62 568 ASP A C 1
ATOM 4410 O O . ASP A 1 568 ? -3.732 -6.194 -24.552 1.00 78.62 568 ASP A O 1
ATOM 4414 N N . GLU A 1 569 ? -4.075 -4.357 -23.333 1.00 81.69 569 GLU A N 1
ATOM 4415 C CA . GLU A 1 569 ? -3.217 -4.735 -22.206 1.00 81.69 569 GLU A CA 1
ATOM 4416 C C . GLU A 1 569 ? -4.068 -5.120 -21.005 1.00 81.69 569 GLU A C 1
ATOM 4418 O O . GLU A 1 569 ? -4.994 -4.398 -20.638 1.00 81.69 569 GLU A O 1
ATOM 4423 N N . GLN A 1 570 ? -3.765 -6.272 -20.402 1.00 88.06 570 GLN A N 1
ATOM 4424 C CA . GLN A 1 570 ? -4.532 -6.806 -19.282 1.00 88.06 570 GLN A CA 1
ATOM 4425 C C . GLN A 1 570 ? -3.629 -7.499 -18.262 1.00 88.06 570 GLN A C 1
ATOM 4427 O O . GLN A 1 570 ? -2.745 -8.282 -18.617 1.00 88.06 570 GLN A O 1
ATOM 4432 N N . LEU A 1 571 ? -3.915 -7.281 -16.985 1.00 89.38 571 LEU A N 1
ATOM 4433 C CA . LEU A 1 571 ? -3.330 -8.000 -15.861 1.00 89.38 571 LEU A CA 1
ATOM 4434 C C . LEU A 1 571 ? -4.459 -8.619 -15.047 1.00 89.38 571 LEU A C 1
ATOM 4436 O O . LEU A 1 571 ? -5.325 -7.906 -14.552 1.00 89.38 571 LEU A O 1
ATOM 4440 N N . TRP A 1 572 ? -4.412 -9.933 -14.881 1.00 93.38 572 TRP A N 1
ATOM 4441 C CA . TRP A 1 572 ? -5.340 -10.680 -14.049 1.00 93.38 572 TRP A CA 1
ATOM 4442 C C . TRP A 1 572 ? -4.574 -11.256 -12.867 1.00 93.38 572 TRP A C 1
ATOM 4444 O O . TRP A 1 572 ? -3.611 -12.000 -13.061 1.00 93.38 572 TRP A O 1
ATOM 4454 N N . LEU A 1 573 ? -5.010 -10.934 -11.656 1.00 94.75 573 LEU A N 1
ATOM 4455 C CA . LEU A 1 573 ? -4.517 -11.521 -10.418 1.00 94.75 573 LEU A CA 1
ATOM 4456 C C . LEU A 1 573 ? -5.670 -12.268 -9.760 1.00 94.75 573 LEU A C 1
ATOM 4458 O O . LEU A 1 573 ? -6.776 -11.751 -9.636 1.00 94.75 573 LEU A O 1
ATOM 4462 N N . THR A 1 574 ? -5.437 -13.507 -9.365 1.00 97.44 574 THR A N 1
ATOM 4463 C CA . THR A 1 574 ? -6.396 -14.314 -8.617 1.00 97.44 574 THR A CA 1
ATOM 4464 C C . THR A 1 574 ? -5.697 -14.881 -7.404 1.00 97.44 574 THR A C 1
ATOM 4466 O O . THR A 1 574 ? -4.607 -15.423 -7.528 1.00 97.44 574 THR A O 1
ATOM 4469 N N . GLU A 1 575 ? -6.333 -14.794 -6.247 1.00 97.69 575 GLU A N 1
ATOM 4470 C CA . GLU A 1 575 ? -5.881 -15.438 -5.027 1.00 97.69 575 GLU A CA 1
ATOM 4471 C C . GLU A 1 575 ? -7.030 -16.260 -4.448 1.00 97.69 575 GLU A C 1
ATOM 4473 O O . GLU A 1 575 ? -8.146 -15.772 -4.286 1.00 97.69 575 GLU A O 1
ATOM 4478 N N . PHE A 1 576 ? -6.758 -17.513 -4.124 1.00 98.50 576 PHE A N 1
ATOM 4479 C CA . PHE A 1 576 ? -7.632 -18.371 -3.344 1.00 98.50 576 PHE A CA 1
ATOM 4480 C C . PHE A 1 576 ? -6.908 -18.722 -2.054 1.00 98.50 576 PHE A C 1
ATOM 4482 O O . PHE A 1 576 ? -5.776 -19.203 -2.084 1.00 98.50 576 PHE A O 1
ATOM 4489 N N . ASN A 1 577 ? -7.566 -18.528 -0.919 1.00 97.81 577 ASN A N 1
ATOM 4490 C CA . ASN A 1 577 ? -7.033 -18.931 0.369 1.00 97.81 577 ASN A CA 1
ATOM 4491 C C . ASN A 1 577 ? -8.065 -19.749 1.153 1.00 97.81 577 ASN A C 1
ATOM 4493 O O . ASN A 1 577 ? -9.271 -19.510 1.092 1.00 97.81 577 ASN A O 1
ATOM 4497 N N . THR A 1 578 ? -7.595 -20.776 1.861 1.00 97.94 578 THR A N 1
ATOM 4498 C CA . THR A 1 578 ? -8.450 -21.620 2.702 1.00 97.94 578 THR A CA 1
ATOM 4499 C C . THR A 1 578 ? -7.661 -22.243 3.844 1.00 97.94 578 THR A C 1
ATOM 4501 O O . THR A 1 578 ? -6.513 -22.648 3.681 1.00 97.94 578 THR A O 1
ATOM 4504 N N . THR A 1 579 ? -8.291 -22.390 5.006 1.00 97.69 579 THR A N 1
ATOM 4505 C CA . THR A 1 579 ? -7.730 -23.137 6.139 1.00 97.69 579 THR A CA 1
ATOM 4506 C C . THR A 1 579 ? -7.827 -24.635 5.850 1.00 97.69 579 THR A C 1
ATOM 4508 O O . THR A 1 579 ? -8.913 -25.150 5.577 1.00 97.69 579 THR A O 1
ATOM 4511 N N . LEU A 1 580 ? -6.694 -25.334 5.919 1.00 95.81 580 LEU A N 1
ATOM 4512 C CA . LEU A 1 580 ? -6.617 -26.790 5.813 1.00 95.81 580 LEU A CA 1
ATOM 4513 C C . LEU A 1 580 ? -6.905 -27.443 7.168 1.00 95.81 580 LEU A C 1
ATOM 4515 O O . LEU A 1 580 ? -7.782 -28.298 7.272 1.00 95.81 580 LEU A O 1
ATOM 4519 N N . TYR A 1 581 ? -6.181 -27.019 8.209 1.00 94.50 581 TYR A N 1
ATOM 4520 C CA . TYR A 1 581 ? -6.312 -27.541 9.570 1.00 94.50 581 TYR A CA 1
ATOM 4521 C C . TYR A 1 581 ? -5.732 -26.559 10.594 1.00 94.50 581 TYR A C 1
ATOM 4523 O O . TYR A 1 581 ? -4.610 -26.085 10.427 1.00 94.50 581 TYR A O 1
ATOM 4531 N N . GLY A 1 582 ? -6.467 -26.271 11.674 1.00 93.62 582 GLY A N 1
ATOM 4532 C CA . GLY A 1 582 ? -6.022 -25.341 12.717 1.00 93.62 582 GLY A CA 1
ATOM 4533 C C . GLY A 1 582 ? -5.672 -23.961 12.147 1.00 93.62 582 GLY A C 1
ATOM 4534 O O . GLY A 1 582 ? -6.549 -23.257 11.643 1.00 93.62 582 GLY A O 1
ATOM 4535 N N . ASN A 1 583 ? -4.388 -23.604 12.204 1.00 95.44 583 ASN A N 1
ATOM 4536 C CA . ASN A 1 583 ? -3.853 -22.353 11.658 1.00 95.44 583 ASN A CA 1
ATOM 4537 C C . ASN A 1 583 ? -3.067 -22.536 10.346 1.00 95.44 583 ASN A C 1
ATOM 4539 O O . ASN A 1 583 ? -2.428 -21.599 9.871 1.00 95.44 583 ASN A O 1
ATOM 4543 N N . LEU A 1 584 ? -3.087 -23.740 9.769 1.00 97.62 584 LEU A N 1
ATOM 4544 C CA . LEU A 1 584 ? -2.460 -24.036 8.488 1.00 97.62 584 LEU A CA 1
ATOM 4545 C C . LEU A 1 584 ? -3.417 -23.686 7.345 1.00 97.62 584 LEU A C 1
ATOM 4547 O O . LEU A 1 584 ? -4.542 -24.193 7.293 1.00 97.62 584 LEU A O 1
ATOM 4551 N N . LYS A 1 585 ? -2.960 -22.858 6.411 1.00 98.00 585 LYS A N 1
ATOM 4552 C CA . LYS A 1 585 ? -3.688 -22.405 5.227 1.00 98.00 585 LYS A CA 1
ATOM 4553 C C . LYS A 1 585 ? -2.997 -22.850 3.944 1.00 98.00 585 LYS A C 1
ATOM 4555 O O . LYS A 1 585 ? -1.772 -22.913 3.877 1.00 98.00 585 LYS A O 1
ATOM 4560 N N . LEU A 1 586 ? -3.808 -23.112 2.928 1.00 98.19 586 LEU A N 1
ATOM 4561 C CA . LEU A 1 586 ? -3.395 -23.200 1.535 1.00 98.19 586 LEU A CA 1
ATOM 4562 C C . LEU A 1 586 ? -3.675 -21.854 0.870 1.00 98.19 586 LEU A C 1
ATOM 4564 O O . LEU A 1 586 ? -4.781 -21.327 1.009 1.00 98.19 586 LEU A O 1
ATOM 4568 N N . VAL A 1 587 ? -2.693 -21.343 0.138 1.00 98.19 587 VAL A N 1
ATOM 4569 C CA . VAL A 1 587 ? -2.803 -20.151 -0.702 1.00 98.19 587 VAL A CA 1
ATOM 4570 C C . VAL A 1 587 ? -2.471 -20.559 -2.134 1.00 98.19 587 VAL A C 1
ATOM 4572 O O . VAL A 1 587 ? -1.452 -21.199 -2.385 1.00 98.19 587 VAL A O 1
ATOM 4575 N N . LEU A 1 588 ? -3.351 -20.229 -3.069 1.00 98.19 588 LEU A N 1
ATOM 4576 C CA . LEU A 1 588 ? -3.146 -20.410 -4.500 1.00 98.19 588 LEU A CA 1
ATOM 4577 C C . LEU A 1 588 ? -3.234 -19.039 -5.156 1.00 98.19 588 LEU A C 1
ATOM 4579 O O . LEU A 1 588 ? -4.244 -18.358 -5.004 1.00 98.19 588 LEU A O 1
ATOM 4583 N N . GLU A 1 589 ? -2.213 -18.653 -5.906 1.00 96.75 589 GLU A N 1
ATOM 4584 C CA . GLU A 1 589 ? -2.211 -17.421 -6.687 1.00 96.75 589 GLU A CA 1
ATOM 4585 C C . GLU A 1 589 ? -2.109 -17.758 -8.172 1.00 96.75 589 GLU A C 1
ATOM 4587 O O . GLU A 1 589 ? -1.342 -18.631 -8.581 1.00 96.75 589 GLU A O 1
ATOM 4592 N N . GLY A 1 590 ? -2.861 -17.039 -8.993 1.00 95.81 590 GLY A N 1
ATOM 4593 C CA . GLY A 1 590 ? -2.731 -17.037 -10.440 1.00 95.81 590 GLY A CA 1
ATOM 4594 C C . GLY A 1 590 ? -2.469 -15.619 -10.918 1.00 95.81 590 GLY A C 1
ATOM 4595 O O . GLY A 1 590 ? -3.203 -14.700 -10.564 1.00 95.81 590 GLY A O 1
ATOM 4596 N N . GLN A 1 591 ? -1.445 -15.445 -11.743 1.00 93.25 591 GLN A N 1
ATOM 4597 C CA . GLN A 1 591 ? -1.161 -14.191 -12.424 1.00 93.25 591 GLN A CA 1
ATOM 4598 C C . GLN A 1 591 ? -1.149 -14.443 -13.925 1.00 93.25 591 GLN A C 1
ATOM 4600 O O . GLN A 1 591 ? -0.341 -15.231 -14.415 1.00 93.25 591 GLN A O 1
ATOM 4605 N N . PHE A 1 592 ? -1.993 -13.733 -14.663 1.00 92.31 592 PHE A N 1
ATOM 4606 C CA . PHE A 1 592 ? -2.003 -13.753 -16.120 1.00 92.31 592 PHE A CA 1
ATOM 4607 C C . PHE A 1 592 ? -1.759 -12.352 -16.669 1.00 92.31 592 PHE A C 1
ATOM 4609 O O . PHE A 1 592 ? -2.359 -11.378 -16.220 1.00 92.31 592 PHE A O 1
ATOM 4616 N N . VAL A 1 593 ? -0.851 -12.258 -17.640 1.00 87.81 593 VAL A N 1
ATOM 4617 C CA . VAL A 1 593 ? -0.434 -10.991 -18.244 1.00 87.81 593 VAL A CA 1
ATOM 4618 C C . VAL A 1 593 ? -0.639 -11.065 -19.752 1.00 87.81 593 VAL A C 1
ATOM 4620 O O . VAL A 1 593 ? 0.025 -11.846 -20.438 1.00 87.81 593 VAL A O 1
ATOM 4623 N N . ASN A 1 594 ? -1.508 -10.204 -20.275 1.00 86.44 594 ASN A N 1
ATOM 4624 C CA . ASN A 1 594 ? -1.585 -9.886 -21.693 1.00 86.44 594 ASN A CA 1
ATOM 4625 C C . ASN A 1 594 ? -0.939 -8.516 -21.932 1.00 86.44 594 ASN A C 1
ATOM 4627 O O . ASN A 1 594 ? -1.336 -7.517 -21.342 1.00 86.44 594 ASN A O 1
ATOM 4631 N N . ARG A 1 595 ? 0.064 -8.469 -22.806 1.00 77.94 595 ARG A N 1
ATOM 4632 C CA . ARG A 1 595 ? 0.827 -7.244 -23.100 1.00 77.94 595 ARG A CA 1
ATOM 4633 C C . ARG A 1 595 ? 0.280 -6.460 -24.294 1.00 77.94 595 ARG A C 1
ATOM 4635 O O . ARG A 1 595 ? 0.843 -5.419 -24.616 1.00 77.94 595 ARG A O 1
ATOM 4642 N N . GLY A 1 596 ? -0.754 -6.982 -24.955 1.00 72.81 596 GLY A N 1
ATOM 4643 C CA . GLY A 1 596 ? -1.332 -6.408 -26.163 1.00 72.81 596 GLY A CA 1
ATOM 4644 C C . GLY A 1 596 ? -0.385 -6.365 -27.361 1.00 72.81 596 GLY A C 1
ATOM 4645 O O . GLY A 1 596 ? 0.835 -6.528 -27.260 1.00 72.81 596 GLY A O 1
ATOM 4646 N N . GLU A 1 597 ? -0.951 -6.123 -28.541 1.00 61.34 597 GLU A N 1
ATOM 4647 C CA . GLU A 1 597 ? -0.170 -5.735 -29.713 1.00 61.34 597 GLU A CA 1
ATOM 4648 C C . GLU A 1 597 ? 0.074 -4.224 -29.675 1.00 61.34 597 GLU A C 1
ATOM 4650 O O . GLU A 1 597 ? -0.809 -3.414 -29.966 1.00 61.34 597 GLU A O 1
ATOM 4655 N N . SER A 1 598 ? 1.290 -3.815 -29.323 1.00 53.12 598 SER A N 1
ATOM 4656 C CA . SER A 1 598 ? 1.653 -2.401 -29.316 1.00 53.12 598 SER A CA 1
ATOM 4657 C C . SER A 1 598 ? 1.792 -1.862 -30.750 1.00 53.12 598 SER A C 1
ATOM 4659 O O . SER A 1 598 ? 2.813 -2.031 -31.427 1.00 53.12 598 SER A O 1
ATOM 4661 N N . LYS A 1 599 ? 0.742 -1.190 -31.241 1.00 49.22 599 LYS A N 1
ATOM 4662 C CA . LYS A 1 599 ? 0.769 -0.472 -32.525 1.00 49.22 599 LYS A CA 1
ATOM 4663 C C . LYS A 1 599 ? 1.637 0.797 -32.395 1.00 49.22 599 LYS A C 1
ATOM 4665 O O . LYS A 1 599 ? 1.516 1.518 -31.405 1.00 49.22 599 LYS A O 1
ATOM 4670 N N . PRO A 1 600 ? 2.529 1.104 -33.359 1.00 45.75 600 PRO A N 1
ATOM 4671 C CA . PRO A 1 600 ? 3.287 2.360 -33.353 1.00 45.75 600 PRO A CA 1
ATOM 4672 C C . PRO A 1 600 ? 2.345 3.581 -33.334 1.00 45.75 600 PRO A C 1
ATOM 4674 O O . PRO A 1 600 ? 1.325 3.534 -34.023 1.00 45.75 600 PRO A O 1
ATOM 4677 N N . PRO A 1 601 ? 2.673 4.681 -32.620 1.00 47.72 601 PRO A N 1
ATOM 4678 C CA . PRO A 1 601 ? 3.959 5.011 -31.989 1.00 47.72 601 PRO A CA 1
ATOM 4679 C C . PRO A 1 601 ? 4.116 4.556 -30.523 1.00 47.72 601 PRO A C 1
ATOM 4681 O O . PRO A 1 601 ? 5.212 4.674 -29.975 1.00 47.72 601 PRO A O 1
ATOM 4684 N N . ASP A 1 602 ? 3.088 3.974 -29.902 1.00 51.12 602 ASP A N 1
ATOM 4685 C CA . ASP A 1 602 ? 3.053 3.644 -28.465 1.00 51.12 602 ASP A CA 1
ATOM 4686 C C . ASP A 1 602 ? 3.716 2.301 -28.111 1.00 51.12 602 ASP A C 1
ATOM 4688 O O . ASP A 1 602 ? 3.316 1.618 -27.170 1.00 51.12 602 ASP A O 1
ATOM 4692 N N . ARG A 1 603 ? 4.799 1.946 -28.819 1.00 49.56 603 ARG A N 1
ATOM 4693 C CA . ARG A 1 603 ? 5.608 0.717 -28.630 1.00 49.56 603 ARG A CA 1
ATOM 4694 C C . ARG A 1 603 ? 6.217 0.529 -27.235 1.00 49.56 603 ARG A C 1
ATOM 4696 O O . ARG A 1 603 ? 6.901 -0.455 -26.987 1.00 49.56 603 ARG A O 1
ATOM 4703 N N . LEU A 1 604 ? 6.001 1.476 -26.337 1.00 55.28 604 LEU A N 1
ATOM 4704 C CA . LEU A 1 604 ? 6.530 1.497 -24.986 1.00 55.28 604 LEU A CA 1
ATOM 4705 C C . LEU A 1 604 ? 5.365 1.740 -24.038 1.00 55.28 604 LEU A C 1
ATOM 4707 O O . LEU A 1 604 ? 5.287 2.794 -23.413 1.00 55.28 604 LEU A O 1
ATOM 4711 N N . SER A 1 605 ? 4.406 0.823 -23.980 1.00 60.78 605 SER A N 1
ATOM 4712 C CA . SER A 1 605 ? 3.538 0.718 -22.813 1.00 60.78 605 SER A CA 1
ATOM 4713 C C . SER A 1 605 ? 4.316 0.132 -21.642 1.00 60.78 605 SER A C 1
ATOM 4715 O O . SER A 1 605 ? 5.379 -0.462 -21.832 1.00 60.78 605 SER A O 1
ATOM 4717 N N . VAL A 1 606 ? 3.825 0.323 -20.419 1.00 64.75 606 VAL A N 1
ATOM 4718 C CA . VAL A 1 606 ? 4.501 -0.267 -19.264 1.00 64.75 606 VAL A CA 1
ATOM 4719 C C . VAL A 1 606 ? 4.420 -1.785 -19.341 1.00 64.75 606 VAL A C 1
ATOM 4721 O O . VAL A 1 606 ? 5.468 -2.408 -19.272 1.00 64.75 606 VAL A O 1
ATOM 4724 N N . PHE A 1 607 ? 3.268 -2.389 -19.648 1.00 68.25 607 PHE A N 1
ATOM 4725 C CA . PHE A 1 607 ? 3.187 -3.843 -19.839 1.00 68.25 607 PHE A CA 1
ATOM 4726 C C . PHE A 1 607 ? 4.044 -4.358 -21.008 1.00 68.25 607 PHE A C 1
ATOM 4728 O O . PHE A 1 607 ? 4.570 -5.465 -20.929 1.00 68.25 607 PHE A O 1
ATOM 4735 N N . GLY A 1 608 ? 4.272 -3.550 -22.049 1.00 65.56 608 GLY A N 1
ATOM 4736 C CA . GLY A 1 608 ? 5.201 -3.863 -23.141 1.00 65.56 608 GLY A CA 1
ATOM 4737 C C . GLY A 1 608 ? 6.686 -3.789 -22.757 1.00 65.56 608 GLY A C 1
ATOM 4738 O O . GLY A 1 608 ? 7.505 -4.474 -23.366 1.00 65.56 608 GLY A O 1
ATOM 4739 N N . ILE A 1 609 ? 7.040 -3.001 -21.733 1.00 66.88 609 ILE A N 1
ATOM 4740 C CA . ILE A 1 609 ? 8.385 -2.962 -21.126 1.00 66.88 609 ILE A CA 1
ATOM 4741 C C . ILE A 1 609 ? 8.652 -4.231 -20.295 1.00 66.88 609 ILE A C 1
ATOM 4743 O O . ILE A 1 609 ? 9.810 -4.629 -20.114 1.00 66.88 609 ILE A O 1
ATOM 4747 N N . PHE A 1 610 ? 7.591 -4.880 -19.808 1.00 70.38 610 PHE A N 1
ATOM 4748 C CA . PHE A 1 610 ? 7.696 -6.104 -19.029 1.00 70.38 610 PHE A CA 1
ATOM 4749 C C . PHE A 1 610 ? 7.594 -7.364 -19.890 1.00 70.38 610 PHE A C 1
ATOM 4751 O O . PHE A 1 610 ? 6.861 -7.439 -20.883 1.00 70.38 610 PHE A O 1
ATOM 4758 N N . PRO A 1 611 ? 8.329 -8.418 -19.518 1.00 67.56 611 PRO A N 1
ATOM 4759 C CA . PRO A 1 611 ? 8.074 -9.736 -20.067 1.00 67.56 611 PRO A CA 1
ATOM 4760 C C . PRO A 1 611 ? 6.712 -10.272 -19.617 1.00 67.56 611 PRO A C 1
ATOM 4762 O O . PRO A 1 611 ? 6.216 -9.945 -18.535 1.00 67.56 611 PRO A O 1
ATOM 4765 N N . ASN A 1 612 ? 6.129 -11.154 -20.433 1.00 78.12 612 ASN A N 1
ATOM 4766 C CA . ASN A 1 612 ? 4.978 -11.930 -19.995 1.00 78.12 612 ASN A CA 1
ATOM 4767 C C . ASN A 1 612 ? 5.429 -12.872 -18.869 1.00 78.12 612 ASN A C 1
ATOM 4769 O O . ASN A 1 612 ? 6.113 -13.862 -19.110 1.00 78.12 612 ASN A O 1
ATOM 4773 N N . ASN A 1 613 ? 5.037 -12.533 -17.645 1.00 82.94 613 ASN A N 1
ATOM 4774 C CA . ASN A 1 613 ? 5.353 -13.273 -16.430 1.00 82.94 613 ASN A CA 1
ATOM 4775 C C . ASN A 1 613 ? 4.098 -13.966 -15.893 1.00 82.94 613 ASN A C 1
ATOM 4777 O O . ASN A 1 613 ? 3.850 -13.963 -14.688 1.00 82.94 613 ASN A O 1
ATOM 4781 N N . THR A 1 614 ? 3.292 -14.535 -16.793 1.00 90.06 614 THR A N 1
ATOM 4782 C CA . THR A 1 614 ? 2.161 -15.389 -16.421 1.00 90.06 614 THR A CA 1
ATOM 4783 C C . THR A 1 614 ? 2.664 -16.564 -15.582 1.00 90.06 614 THR A C 1
ATOM 4785 O O . THR A 1 614 ? 3.605 -17.258 -15.978 1.00 90.06 614 THR A O 1
ATOM 4788 N N . ASN A 1 615 ? 2.078 -16.756 -14.403 1.00 91.75 615 ASN A N 1
ATOM 4789 C CA . ASN A 1 615 ? 2.520 -17.745 -13.428 1.00 91.75 615 ASN A CA 1
ATOM 4790 C C . ASN A 1 615 ? 1.389 -18.215 -12.518 1.00 91.75 615 ASN A C 1
ATOM 4792 O O . ASN A 1 615 ? 0.334 -17.588 -12.425 1.00 91.75 615 ASN A O 1
ATOM 4796 N N . ILE A 1 616 ? 1.654 -19.325 -11.843 1.00 94.88 616 ILE A N 1
ATOM 4797 C CA . ILE A 1 616 ? 0.837 -19.852 -10.757 1.00 94.88 616 ILE A CA 1
ATOM 4798 C C . ILE A 1 616 ? 1.758 -20.024 -9.554 1.00 94.88 616 ILE A C 1
ATOM 4800 O O . ILE A 1 616 ? 2.892 -20.487 -9.701 1.00 94.88 616 ILE A O 1
ATOM 4804 N N . ARG A 1 617 ? 1.277 -19.676 -8.363 1.00 94.81 617 ARG A N 1
ATOM 4805 C CA . ARG A 1 617 ? 1.961 -19.942 -7.099 1.00 94.81 617 ARG A CA 1
ATOM 4806 C C . ARG A 1 617 ? 1.074 -20.774 -6.190 1.00 94.81 617 ARG A C 1
ATOM 4808 O O . ARG A 1 617 ? -0.123 -20.535 -6.078 1.00 94.81 617 ARG A O 1
ATOM 4815 N N . VAL A 1 618 ? 1.682 -21.750 -5.536 1.00 97.62 618 VAL A N 1
ATOM 4816 C CA . VAL A 1 618 ? 1.069 -22.550 -4.479 1.00 97.62 618 VAL A CA 1
ATOM 4817 C C . VAL A 1 618 ? 1.889 -22.333 -3.226 1.00 97.62 618 VAL A C 1
ATOM 4819 O O . VAL A 1 618 ? 3.107 -22.493 -3.259 1.00 97.62 618 VAL A O 1
ATOM 4822 N N . ALA A 1 619 ? 1.236 -21.985 -2.127 1.00 97.75 619 ALA A N 1
ATOM 4823 C CA . ALA A 1 619 ? 1.906 -21.773 -0.862 1.00 97.75 619 ALA A CA 1
ATOM 4824 C C . ALA A 1 619 ? 1.139 -22.384 0.308 1.00 97.75 619 ALA A C 1
ATOM 4826 O O . ALA A 1 619 ? -0.090 -22.493 0.307 1.00 97.75 619 ALA A O 1
ATOM 4827 N N . VAL A 1 620 ? 1.895 -22.786 1.323 1.00 98.06 620 VAL A N 1
ATOM 4828 C CA . VAL A 1 620 ? 1.367 -23.236 2.607 1.00 98.06 620 VAL A CA 1
ATOM 4829 C C . VAL A 1 620 ? 1.787 -22.226 3.660 1.00 98.06 620 VAL A C 1
ATOM 4831 O O . VAL A 1 620 ? 2.976 -21.964 3.830 1.00 98.06 620 VAL A O 1
ATOM 4834 N N . ARG A 1 621 ? 0.805 -21.678 4.376 1.00 97.88 621 ARG A N 1
ATOM 4835 C CA . ARG A 1 621 ? 0.995 -20.647 5.399 1.00 97.88 621 ARG A CA 1
ATOM 4836 C C . ARG A 1 621 ? 0.570 -21.168 6.760 1.00 97.88 621 ARG A C 1
ATOM 4838 O O . ARG A 1 621 ? -0.540 -21.669 6.906 1.00 97.88 621 ARG A O 1
ATOM 4845 N N . TYR A 1 622 ? 1.415 -21.014 7.766 1.00 97.69 622 TYR A N 1
ATOM 4846 C CA . TYR A 1 622 ? 1.074 -21.267 9.161 1.00 97.69 622 TYR A CA 1
ATOM 4847 C C . TYR A 1 622 ? 0.981 -19.944 9.918 1.00 97.69 622 TYR A C 1
ATOM 4849 O O . TYR A 1 622 ? 1.955 -19.195 9.957 1.00 97.69 622 TYR A O 1
ATOM 4857 N N . GLU A 1 623 ? -0.177 -19.663 10.513 1.00 96.38 623 GLU A N 1
ATOM 4858 C CA . GLU A 1 623 ? -0.424 -18.457 11.315 1.00 96.38 623 GLU A CA 1
ATOM 4859 C C . GLU A 1 623 ? -0.285 -18.760 12.820 1.00 96.38 623 GLU A C 1
ATOM 4861 O O . GLU A 1 623 ? -0.684 -19.830 13.291 1.00 96.38 623 GLU A O 1
ATOM 4866 N N . PHE A 1 624 ? 0.276 -17.830 13.593 1.00 93.38 624 PHE A N 1
ATOM 4867 C CA . PHE A 1 624 ? 0.474 -17.987 15.040 1.00 93.38 624 PHE A CA 1
ATOM 4868 C C . PHE A 1 624 ? 0.133 -16.733 15.834 1.00 93.38 624 PHE A C 1
ATOM 4870 O O . PHE A 1 624 ? 0.191 -15.620 15.256 1.00 93.38 624 PHE A O 1
#

Foldseek 3Di:
DPDPVVVVVVVVVVVVPDDDPPDDDDDDDDDDDDDDDDDDDDDDPDDDDPDQPAKEFADWDWDADPFAIKIWTFIPFWFDWDWDFDVDPTKIKIKTASYDYNYPDKDADPGAQFGIWDWDCPDVRIIMIMGGGVDDFDWDWDIDGGTIMIGTGDPVDDDDDDDDDDDDDDDDDDDDDDDDDDDDDDDDDDDDDDDDDDDDDDDDDDDDDDDDDDDDDPPDPPPWDKDKKWKKKWKKKAFPDDPDPPADRIWIKIKIWMWIWTCPDPFKIWIWIWMWIQIPRDRLLTDTAGQDTWMWGHDDQKIKIFDWHQDAPAPDDQDGPRSFQWAFACQVPVRDTHTHTAGKIKMKGFDPQPPQWGGKMKMKMKRQAADAHAHHFLSGQFHFQQDPSFAHTARPAAADFPFAMKIKIKIWTDGPQKIKMKMKIWGKGSFFAWDFDPPDPTTHIHTYIWIKIKIWMKMWGDDDQKIKIKIKMWIQTDCPRPDPRCSVLIAHIKIKMKIKMKGWDAQDVHGKIKIKMKMWMAMPDPPDQCRSTVPQHHTKIKIKMKIFPPDPFRWIKIWIWIDRPVFRWIWIKIWIKTHPDDQKMKIKIWIFTDLGDDDPPNCRRSSNSTDGRTMMMIMIMGMD

pLDDT: mean 76.8, std 24.4, range [23.8, 98.75]

Secondary structure (DSSP, 8-state):
---THHHHHHHHHHHTT-----------------PPPPPPPP-------S---SEEEEEEEEEEETTEEEEEEEESSPPEEEEEEETTTTEEEEEEETEEE-----EE--STTEEEEEEEEEETTEEEEEEEESS---EEEEEETTEEEEEEEPTT----------PPPPPPPPP-----------------------------------------S--S-----EEEEEEEEEEEEEESS---TT--SEEEEEEEEEEEEEEEETTEEEEEE-EEEE-SS-GGG-B---SEEEEEE--TTEEEEEEEE-----S-SS--TT--S--B-TTT-SSSPPB--EEEEEEEEEPPP-SSSEEEEEEEEEE----PPP---TTSTT---SS-GGG--TTT--B--S---EEEEEEEEEETTEEEEEEEEESB-SSPEEEE-TTSSS--EEEE--EEEEEEEEEEEEETTEEEEEEEEEEEEE-TTS-GGGGGGSPPPEEEEEEEEEEEEEEETTTEEEEEEEEEEEEE-TT--GGGTT---SEEEEEEEEEE--STT--EEEEEEEEESSSS-EEEEEEEEEEEETTEEEEEEEEEEE-----TT----HHHHS----EEEEEEEEE-

Mean predicted aligned error: 17.98 Å

Sequence (624 aa):
MVSAAARRARWASIRDRWRPVTVAALIALGGLGPTAPRPVTACERGGAVGGSTLVQLTEVNVQRQDEGLTVVLRTGRTPRYAAMVLDGPPRIVIDLEAARYAWCGPLTTNHDPIRQVRGSQWKPGTARVVVELSRPVGYSIEERPDGLVLRLASPAESPRAEIAVVQPPSLAPAEHPSVPPTPESADAGQGTESAQAASSTAAEGGSAGVLALRDSALSKRARTDVKMKGHVELGYRAFLIDRGRGLTDDNVDLTGEADLTYDLSRVLRLRVHPRVAIDPLEQARNRYEPYDAYLEYTPDSWSFLVGQLIESWSAVEMFSPADLLNRRDLERNFYDPEKLGEVMARIRFASPDGGWFRQPTFSLYVLPVFRRTPLPTNHDRFRFDITGDNVGDLSKKSVEPAFDVGFGARSTATLGSADLALFYYGGPSRLPSFAMDPTSLAPRLTPVYYRADSVGGSAQWALGPWVLKGETVYTFTSAAELPRRFKLAVPKSYFQYVVGVDRTFTDVLGKNEVTVSLEYSGEDNPRVTSLTGLRPFKSDLFIGARWQFHDQRRTEVRVFLAADVLKDEQLWLTEFNTTLYGNLKLVLEGQFVNRGESKPPDRLSVFGIFPNNTNIRVAVRYEF